Protein AF-A0A1B8G8J6-F1 (afdb_monomer_lite)

Structure (mmCIF, N/CA/C/O backbone):
data_AF-A0A1B8G8J6-F1
#
_entry.id   AF-A0A1B8G8J6-F1
#
loop_
_atom_site.group_PDB
_atom_site.id
_atom_site.type_symbol
_atom_site.label_atom_id
_atom_site.label_alt_id
_atom_site.label_comp_id
_atom_site.label_asym_id
_atom_site.label_entity_id
_atom_site.label_seq_id
_atom_site.pdbx_PDB_ins_code
_atom_site.Cartn_x
_atom_site.Cartn_y
_atom_site.Cartn_z
_atom_site.occupancy
_atom_site.B_iso_or_equiv
_atom_site.auth_seq_id
_atom_site.auth_comp_id
_atom_site.auth_asym_id
_atom_site.auth_atom_id
_atom_site.pdbx_PDB_model_num
ATOM 1 N N . MET A 1 1 ? 45.322 -14.765 -36.317 1.00 27.45 1 MET A N 1
ATOM 2 C CA . MET A 1 1 ? 45.261 -14.250 -37.700 1.00 27.45 1 MET A CA 1
ATOM 3 C C . MET A 1 1 ? 44.371 -13.021 -37.680 1.00 27.45 1 MET A C 1
ATOM 5 O O . MET A 1 1 ? 43.262 -13.130 -37.193 1.00 27.45 1 MET A O 1
ATOM 9 N N . SER A 1 2 ? 44.925 -11.891 -38.125 1.00 27.59 2 SER A N 1
ATOM 10 C CA . SER A 1 2 ? 44.292 -10.615 -38.494 1.00 27.59 2 SER A CA 1
ATOM 11 C C . SER A 1 2 ? 43.180 -10.033 -37.601 1.00 27.59 2 SER A C 1
ATOM 13 O O . SER A 1 2 ? 42.005 -10.316 -37.801 1.00 27.59 2 SER A O 1
ATOM 15 N N . ALA A 1 3 ? 43.555 -9.107 -36.710 1.00 36.84 3 ALA A N 1
ATOM 16 C CA . ALA A 1 3 ? 42.664 -8.020 -36.303 1.00 36.84 3 ALA A CA 1
ATOM 17 C C . ALA A 1 3 ? 42.420 -7.146 -37.544 1.00 36.84 3 ALA A C 1
ATOM 19 O O . ALA A 1 3 ? 43.358 -6.538 -38.063 1.00 36.84 3 ALA A O 1
ATOM 20 N N . VAL A 1 4 ? 41.198 -7.154 -38.077 1.00 34.50 4 VAL A N 1
ATOM 21 C CA . VAL A 1 4 ? 40.818 -6.333 -39.231 1.00 34.50 4 VAL A CA 1
ATOM 22 C C . VAL A 1 4 ? 39.892 -5.229 -38.743 1.00 34.50 4 VAL A C 1
ATOM 24 O O . VAL A 1 4 ? 38.757 -5.488 -38.377 1.00 34.50 4 VAL A O 1
ATOM 27 N N . TYR A 1 5 ? 40.466 -4.027 -38.710 1.00 33.00 5 TYR A N 1
ATOM 28 C CA . TYR A 1 5 ? 39.880 -2.703 -38.918 1.00 33.00 5 TYR A CA 1
ATOM 29 C C . TYR A 1 5 ? 38.411 -2.456 -38.536 1.00 33.00 5 TYR A C 1
ATOM 31 O O . TYR A 1 5 ? 37.483 -2.868 -39.223 1.00 33.00 5 TYR A O 1
ATOM 39 N N . ASN A 1 6 ? 38.278 -1.613 -37.506 1.00 40.38 6 ASN A N 1
ATOM 40 C CA . ASN A 1 6 ? 37.144 -0.750 -37.185 1.00 40.38 6 ASN A CA 1
ATOM 41 C C . ASN A 1 6 ? 36.480 -0.164 -38.441 1.00 40.38 6 ASN A C 1
ATOM 43 O O . ASN A 1 6 ? 37.106 0.617 -39.165 1.00 40.38 6 ASN A O 1
ATOM 47 N N . PHE A 1 7 ? 35.197 -0.451 -38.640 1.00 42.53 7 PHE A N 1
ATOM 48 C CA . PHE A 1 7 ? 34.354 0.398 -39.471 1.00 42.53 7 PHE A CA 1
ATOM 49 C C . PHE A 1 7 ? 33.983 1.642 -38.652 1.00 42.53 7 PHE A C 1
ATOM 51 O O . PHE A 1 7 ? 33.308 1.557 -37.628 1.00 42.53 7 PHE A O 1
ATOM 58 N N . LEU A 1 8 ? 34.495 2.799 -39.077 1.00 50.03 8 LEU A N 1
ATOM 59 C CA . LEU A 1 8 ? 33.978 4.103 -38.669 1.00 50.03 8 LEU A CA 1
ATOM 60 C C . LEU A 1 8 ? 32.645 4.294 -39.388 1.00 50.03 8 LEU A C 1
ATOM 62 O O . LEU A 1 8 ? 32.603 4.239 -40.619 1.00 50.03 8 LEU A O 1
ATOM 66 N N . ILE A 1 9 ? 31.571 4.501 -38.636 1.00 54.19 9 ILE A N 1
ATOM 67 C CA . ILE A 1 9 ? 30.259 4.796 -39.208 1.00 54.19 9 ILE A CA 1
ATOM 68 C C . ILE A 1 9 ? 30.019 6.291 -39.040 1.00 54.19 9 ILE A C 1
ATOM 70 O O . ILE A 1 9 ? 30.389 6.879 -38.021 1.00 54.19 9 ILE A O 1
ATOM 74 N N . GLY A 1 10 ? 29.427 6.914 -40.060 1.00 54.81 10 GLY A N 1
ATOM 75 C CA . GLY A 1 10 ? 28.962 8.292 -39.948 1.00 54.81 10 GLY A CA 1
ATOM 76 C C . GLY A 1 10 ? 28.000 8.435 -38.766 1.00 54.81 10 GLY A C 1
ATOM 77 O O . GLY A 1 10 ? 27.114 7.606 -38.578 1.00 54.81 10 GLY A O 1
ATOM 78 N N . GLY A 1 11 ? 28.220 9.467 -37.963 1.00 60.09 11 GLY A N 1
ATOM 79 C CA . GLY A 1 11 ? 27.471 9.798 -36.753 1.00 60.09 11 GLY A CA 1
ATOM 80 C C . GLY A 1 11 ? 28.220 10.900 -36.012 1.00 60.09 11 GLY A C 1
ATOM 81 O O . GLY A 1 11 ? 29.439 10.899 -36.064 1.00 60.09 11 GLY A O 1
ATOM 82 N N . GLY A 1 12 ? 27.531 11.855 -35.389 1.00 58.03 12 GLY A N 1
ATOM 83 C CA . GLY A 1 12 ? 28.142 13.016 -34.727 1.00 58.03 12 GLY A CA 1
ATOM 84 C C . GLY A 1 12 ? 27.476 14.337 -35.125 1.00 58.03 12 GLY A C 1
ATOM 85 O O . GLY A 1 12 ? 26.444 14.346 -35.797 1.00 58.03 12 GLY A O 1
ATOM 86 N N . LEU A 1 13 ? 28.069 15.464 -34.727 1.00 42.22 13 LEU A N 1
ATOM 87 C CA . LEU A 1 13 ? 27.603 16.824 -35.002 1.00 42.22 13 LEU A CA 1
ATOM 88 C C . LEU A 1 13 ? 27.300 17.020 -36.499 1.00 42.22 13 LEU A C 1
ATOM 90 O O . LEU A 1 13 ? 28.196 17.017 -37.345 1.00 42.22 13 LEU A O 1
ATOM 94 N N . ASN A 1 14 ? 26.018 17.262 -36.798 1.00 49.12 14 ASN A N 1
ATOM 95 C CA . ASN A 1 14 ? 25.420 17.447 -38.131 1.00 49.12 14 ASN A CA 1
ATOM 96 C C . ASN A 1 14 ? 25.211 16.177 -38.983 1.00 49.12 14 ASN A C 1
ATOM 98 O O . ASN A 1 14 ? 24.878 16.295 -40.164 1.00 49.12 14 ASN A O 1
ATOM 102 N N . TYR A 1 15 ? 25.371 14.971 -38.428 1.00 62.53 15 TYR A N 1
ATOM 103 C CA . TYR A 1 15 ? 24.974 13.739 -39.115 1.00 62.53 15 TYR A CA 1
ATOM 104 C C . TYR A 1 15 ? 23.460 13.516 -38.999 1.00 62.53 15 TYR A C 1
ATOM 106 O O . TYR A 1 15 ? 22.919 13.475 -37.902 1.00 62.53 15 TYR A O 1
ATOM 114 N N . THR A 1 16 ? 22.778 13.355 -40.135 1.00 53.62 16 THR A N 1
ATOM 115 C CA . THR A 1 16 ? 21.314 13.166 -40.209 1.00 53.62 16 THR A CA 1
ATOM 116 C C . THR A 1 16 ? 20.897 11.748 -40.614 1.00 53.62 16 THR A C 1
ATOM 118 O O . THR A 1 16 ? 19.716 11.488 -40.835 1.00 53.62 16 THR A O 1
ATOM 121 N N . GLY A 1 17 ? 21.854 10.825 -40.765 1.00 59.22 17 GLY A N 1
ATOM 122 C CA . GLY A 1 17 ? 21.578 9.420 -41.073 1.00 59.22 17 GLY A CA 1
ATOM 123 C C . GLY A 1 17 ? 21.332 8.576 -39.817 1.00 59.22 17 GLY A C 1
ATOM 124 O O . GLY A 1 17 ? 21.596 9.009 -38.699 1.00 59.22 17 GLY A O 1
ATOM 125 N N . LYS A 1 18 ? 20.864 7.333 -39.992 1.00 56.72 18 LYS A N 1
ATOM 126 C CA . LYS A 1 18 ? 20.739 6.372 -38.884 1.00 56.72 18 LYS A CA 1
ATOM 127 C C . LYS A 1 18 ? 22.132 5.883 -38.466 1.00 56.72 18 LYS A C 1
ATOM 129 O O . LYS A 1 18 ? 22.844 5.298 -39.280 1.00 56.72 18 LYS A O 1
ATOM 134 N N . ILE A 1 19 ? 22.500 6.074 -37.199 1.00 62.00 19 ILE A N 1
ATOM 135 C CA . ILE A 1 19 ? 23.708 5.477 -36.609 1.00 62.00 19 ILE A CA 1
ATOM 136 C C . ILE A 1 19 ? 23.456 3.971 -36.443 1.00 62.00 19 ILE A C 1
ATOM 138 O O . ILE A 1 19 ? 22.663 3.555 -35.593 1.00 62.00 19 ILE A O 1
ATOM 142 N N . ALA A 1 20 ? 24.096 3.148 -37.276 1.00 61.06 20 ALA A N 1
ATOM 143 C CA . ALA A 1 20 ? 23.847 1.708 -37.331 1.00 61.06 20 ALA A CA 1
ATOM 144 C C . ALA A 1 20 ? 25.145 0.901 -37.441 1.00 61.06 20 ALA A C 1
ATOM 146 O O . ALA A 1 20 ? 25.920 1.091 -38.375 1.00 61.06 20 ALA A O 1
ATOM 147 N N . CYS A 1 21 ? 25.332 -0.028 -36.505 1.00 63.97 21 CYS A N 1
ATOM 148 C CA . CYS A 1 21 ? 26.411 -1.010 -36.479 1.00 63.97 21 CYS A CA 1
ATOM 149 C C . CYS A 1 21 ? 25.906 -2.366 -36.996 1.00 63.97 21 CYS A C 1
ATOM 151 O O . CYS A 1 21 ? 24.692 -2.588 -37.054 1.00 63.97 21 CYS A O 1
ATOM 153 N N . ASN A 1 22 ? 26.803 -3.273 -37.406 1.00 58.22 22 ASN A N 1
ATOM 154 C CA . ASN A 1 22 ? 26.367 -4.612 -37.809 1.00 58.22 22 ASN A CA 1
ATOM 155 C C . ASN A 1 22 ? 25.802 -5.369 -36.597 1.00 58.22 22 ASN A C 1
ATOM 157 O O . ASN A 1 22 ? 26.122 -5.062 -35.449 1.00 58.22 22 ASN A O 1
ATOM 161 N N . SER A 1 23 ? 24.980 -6.392 -36.848 1.00 52.91 23 SER A N 1
ATOM 162 C CA . SER A 1 23 ? 24.472 -7.280 -35.795 1.00 52.91 23 SER A CA 1
ATOM 163 C C . SER A 1 23 ? 25.628 -7.808 -34.935 1.00 52.91 23 SER A C 1
ATOM 165 O O . SER A 1 23 ? 26.498 -8.511 -35.449 1.00 52.91 23 SER A O 1
ATOM 167 N N . GLY A 1 24 ? 25.624 -7.483 -33.638 1.00 51.53 24 GLY A N 1
ATOM 168 C CA . GLY A 1 24 ? 26.686 -7.848 -32.693 1.00 51.53 24 GLY A CA 1
ATOM 169 C C . GLY A 1 24 ? 27.738 -6.800 -32.387 1.00 51.53 24 GLY A C 1
ATOM 170 O O . GLY A 1 24 ? 28.662 -7.056 -31.615 1.00 51.53 24 GLY A O 1
ATOM 171 N N . GLU A 1 25 ? 27.600 -5.620 -32.971 1.00 61.97 25 GLU A N 1
ATOM 172 C CA . GLU A 1 25 ? 28.445 -4.474 -32.694 1.00 61.97 25 GLU A CA 1
ATOM 173 C C . GLU A 1 25 ? 27.615 -3.377 -32.019 1.00 61.97 25 GLU A C 1
ATOM 175 O O . GLU A 1 25 ? 26.514 -3.046 -32.459 1.00 61.97 25 GLU A O 1
ATOM 180 N N . THR A 1 26 ? 28.144 -2.784 -30.954 1.00 61.75 26 THR A N 1
ATOM 181 C CA . THR A 1 26 ? 27.620 -1.559 -30.352 1.00 61.75 26 THR A CA 1
ATOM 182 C C . THR A 1 26 ? 28.256 -0.345 -31.001 1.00 61.75 26 THR A C 1
ATOM 184 O O . THR A 1 26 ? 29.471 -0.287 -31.185 1.00 61.75 26 THR A O 1
ATOM 187 N N . CYS A 1 27 ? 27.437 0.658 -31.315 1.00 65.56 27 CYS A N 1
ATOM 188 C CA . CYS A 1 27 ? 27.942 1.954 -31.743 1.00 65.56 27 CYS A CA 1
ATOM 189 C C . CYS A 1 27 ? 28.358 2.743 -30.505 1.00 65.56 27 CYS A C 1
ATOM 191 O O . CYS A 1 27 ? 27.516 3.156 -29.715 1.00 65.56 27 CYS A O 1
ATOM 193 N N . VAL A 1 28 ? 29.658 2.931 -30.340 1.00 64.38 28 VAL A N 1
ATOM 194 C CA . VAL A 1 28 ? 30.254 3.679 -29.237 1.00 64.38 28 VAL A CA 1
ATOM 195 C C . VAL A 1 28 ? 30.605 5.067 -29.747 1.00 64.38 28 VAL A C 1
ATOM 197 O O . VAL A 1 28 ? 31.328 5.180 -30.738 1.00 64.38 28 VAL A O 1
ATOM 200 N N . PHE A 1 29 ? 30.100 6.123 -29.102 1.00 58.06 29 PHE A N 1
ATOM 201 C CA . PHE A 1 29 ? 30.503 7.492 -29.431 1.00 58.06 29 PHE A CA 1
ATOM 202 C C . PHE A 1 29 ? 32.018 7.595 -29.260 1.00 58.06 29 PHE A C 1
ATOM 204 O O . PHE A 1 29 ? 32.541 7.340 -28.171 1.00 58.06 29 PHE A O 1
ATOM 211 N N . ALA A 1 30 ? 32.717 7.899 -30.352 1.00 60.81 30 ALA A N 1
ATOM 212 C CA . ALA A 1 30 ? 34.171 7.980 -30.369 1.00 60.81 30 ALA A CA 1
ATOM 213 C C . ALA A 1 30 ? 34.637 9.427 -30.174 1.00 60.81 30 ALA A C 1
ATOM 215 O O . ALA A 1 30 ? 35.651 9.665 -29.521 1.00 60.81 30 ALA A O 1
ATOM 216 N N . ASN A 1 31 ? 33.922 10.382 -30.772 1.00 61.59 31 ASN A N 1
ATOM 217 C CA . ASN A 1 31 ? 34.059 11.826 -30.580 1.00 61.59 31 ASN A CA 1
ATOM 218 C C . ASN A 1 31 ? 32.922 12.551 -31.321 1.00 61.59 31 ASN A C 1
ATOM 220 O O . ASN A 1 31 ? 32.150 11.920 -32.039 1.00 61.59 31 ASN A O 1
ATOM 224 N N . ASP A 1 32 ? 32.908 13.881 -31.212 1.00 60.47 32 ASP A N 1
ATOM 225 C CA . ASP A 1 32 ? 31.963 14.822 -31.827 1.00 60.47 32 ASP A CA 1
ATOM 226 C C . ASP A 1 32 ? 31.616 14.563 -33.302 1.00 60.47 32 ASP A C 1
ATOM 228 O O . ASP A 1 32 ? 30.603 15.066 -33.771 1.00 60.47 32 ASP A O 1
ATOM 232 N N . TYR A 1 33 ? 32.423 13.809 -34.050 1.00 58.59 33 TYR A N 1
ATOM 233 C CA . TYR A 1 33 ? 32.246 13.575 -35.482 1.00 58.59 33 TYR A CA 1
ATOM 234 C C . TYR A 1 33 ? 32.074 12.101 -35.872 1.00 58.59 33 TYR A C 1
ATOM 236 O O . TYR A 1 33 ? 31.863 11.851 -37.061 1.00 58.59 33 TYR A O 1
ATOM 244 N N . TRP A 1 34 ? 32.214 11.138 -34.941 1.00 64.12 34 TRP A N 1
ATOM 245 C CA . TRP A 1 34 ? 32.228 9.705 -35.280 1.00 64.12 34 TRP A CA 1
ATOM 246 C C . TRP A 1 34 ? 31.708 8.778 -34.169 1.00 64.12 34 TRP A C 1
ATOM 248 O O . TRP A 1 34 ? 31.986 8.981 -32.985 1.00 64.12 34 TRP A O 1
ATOM 258 N N . TYR A 1 35 ? 31.100 7.656 -34.578 1.00 63.94 35 TYR A N 1
ATOM 259 C CA . TYR A 1 35 ? 30.874 6.473 -33.733 1.00 63.94 35 TYR A CA 1
ATOM 260 C C . TYR A 1 35 ? 31.718 5.299 -34.237 1.00 63.94 35 TYR A C 1
ATOM 262 O O . TYR A 1 35 ? 31.965 5.143 -35.437 1.00 63.94 35 TYR A O 1
ATOM 270 N N . GLN A 1 36 ? 32.159 4.457 -33.307 1.00 68.12 36 GLN A N 1
ATOM 271 C CA . GLN A 1 36 ? 32.920 3.243 -33.566 1.00 68.12 36 GLN A CA 1
ATOM 272 C C . GLN A 1 36 ? 32.049 2.010 -33.307 1.00 68.12 36 GLN A C 1
ATOM 274 O O . GLN A 1 36 ? 31.471 1.889 -32.230 1.00 68.12 36 GLN A O 1
ATOM 279 N N . CYS A 1 37 ? 32.026 1.054 -34.242 1.00 66.31 37 CYS A N 1
ATOM 280 C CA . CYS A 1 37 ? 31.585 -0.309 -33.940 1.00 66.31 37 CYS A CA 1
ATOM 281 C C . CYS A 1 37 ? 32.550 -0.960 -32.944 1.00 66.31 37 CYS A C 1
ATOM 283 O O . CYS A 1 37 ? 33.711 -1.201 -33.283 1.00 66.31 37 CYS A O 1
ATOM 285 N N . GLN A 1 38 ? 32.083 -1.295 -31.746 1.00 64.12 38 GLN A N 1
ATOM 286 C CA . GLN A 1 38 ? 32.777 -2.228 -30.862 1.00 64.12 38 GLN A CA 1
ATOM 287 C C . GLN A 1 38 ? 32.024 -3.549 -30.836 1.00 64.12 38 GLN A C 1
ATOM 289 O O . GLN A 1 38 ? 30.806 -3.571 -30.716 1.00 64.12 38 GLN A O 1
ATOM 294 N N . THR A 1 39 ? 32.734 -4.668 -30.957 1.00 57.69 39 THR A N 1
ATOM 295 C CA . THR A 1 39 ? 32.110 -5.988 -30.844 1.00 57.69 39 THR A CA 1
ATOM 296 C C . THR A 1 39 ? 31.638 -6.184 -29.408 1.00 57.69 39 THR A C 1
ATOM 298 O O . THR A 1 39 ? 32.456 -6.365 -28.503 1.00 57.69 39 THR A O 1
ATOM 301 N N . ALA A 1 40 ? 30.326 -6.163 -29.191 1.00 57.38 40 ALA A N 1
ATOM 302 C CA . ALA A 1 40 ? 29.770 -6.691 -27.961 1.00 57.38 40 ALA A CA 1
ATOM 303 C C . ALA A 1 40 ? 29.988 -8.210 -27.987 1.00 57.38 40 ALA A C 1
ATOM 305 O O . ALA A 1 40 ? 29.801 -8.850 -29.025 1.00 57.38 40 ALA A O 1
ATOM 306 N N . LEU A 1 41 ? 30.403 -8.815 -26.871 1.00 63.06 41 LEU A N 1
ATOM 307 C CA . LEU A 1 41 ? 30.395 -10.274 -26.757 1.00 63.06 41 LEU A CA 1
ATOM 308 C C . LEU A 1 41 ? 28.930 -10.732 -26.733 1.00 63.06 41 LEU A C 1
ATOM 310 O O . LEU A 1 41 ? 28.365 -10.906 -25.659 1.00 63.06 41 LEU A O 1
ATOM 314 N N . ILE A 1 42 ? 28.302 -10.884 -27.907 1.00 68.00 42 ILE A N 1
ATOM 315 C CA . ILE A 1 42 ? 26.944 -11.429 -28.005 1.00 68.00 42 ILE A CA 1
ATOM 316 C C . ILE A 1 42 ? 26.958 -12.798 -27.327 1.00 68.00 42 ILE A C 1
ATOM 318 O O . ILE A 1 42 ? 27.785 -13.651 -27.682 1.00 68.00 42 ILE A O 1
ATOM 322 N N . PRO A 1 43 ? 26.048 -13.052 -26.379 1.00 70.31 43 PRO A N 1
ATOM 323 C CA . PRO A 1 43 ? 26.019 -14.334 -25.717 1.00 70.31 43 PRO A CA 1
ATOM 324 C C . PRO A 1 43 ? 25.595 -15.418 -26.720 1.00 70.31 43 PRO A C 1
ATOM 326 O O . PRO A 1 43 ? 24.607 -15.291 -27.445 1.00 70.31 43 PRO A O 1
ATOM 329 N N . THR A 1 44 ? 26.348 -16.517 -26.769 1.00 81.00 44 THR A N 1
ATOM 330 C CA . THR A 1 44 ? 25.920 -17.714 -27.503 1.00 81.00 44 THR A CA 1
ATOM 331 C C . THR A 1 44 ? 25.036 -18.543 -26.584 1.00 81.00 44 THR A C 1
ATOM 333 O O . THR A 1 44 ? 25.532 -19.206 -25.673 1.00 81.00 44 THR A O 1
ATOM 336 N N . CYS A 1 45 ? 23.725 -18.500 -26.804 1.00 86.50 45 CYS A N 1
ATOM 337 C CA . CYS A 1 45 ? 22.786 -19.257 -25.988 1.00 86.50 45 CYS A CA 1
ATOM 338 C C . CYS A 1 45 ? 22.814 -20.740 -26.367 1.00 86.50 45 CYS A C 1
ATOM 340 O O . CYS A 1 45 ? 22.615 -21.104 -27.524 1.00 86.50 45 CYS A O 1
ATOM 342 N N . THR A 1 46 ? 23.071 -21.604 -25.387 1.00 84.12 46 THR A N 1
ATOM 343 C CA . THR A 1 46 ? 23.171 -23.063 -25.574 1.00 84.12 46 THR A CA 1
ATOM 344 C C . THR A 1 46 ? 21.907 -23.811 -25.150 1.00 84.12 46 THR A C 1
ATOM 346 O O . THR A 1 46 ? 21.804 -25.020 -25.357 1.00 84.12 46 THR A O 1
ATOM 349 N N . THR A 1 47 ? 20.945 -23.105 -24.560 1.00 84.06 47 THR A N 1
ATOM 350 C CA . THR A 1 47 ? 19.655 -23.628 -24.106 1.00 84.06 47 THR A CA 1
ATOM 351 C C . THR A 1 47 ? 18.567 -23.420 -25.162 1.00 84.06 47 THR A C 1
ATOM 353 O O . THR A 1 47 ? 18.727 -22.650 -26.105 1.00 84.06 47 THR A O 1
ATOM 356 N N . SER A 1 48 ? 17.444 -24.128 -25.035 1.00 81.25 48 SER A N 1
ATOM 357 C CA . SER A 1 48 ? 16.258 -23.870 -25.857 1.00 81.25 48 SER A CA 1
ATOM 358 C C . SER A 1 48 ? 15.474 -22.677 -25.311 1.00 81.25 48 SER A C 1
ATOM 360 O O . SER A 1 48 ? 15.227 -22.612 -24.106 1.00 81.25 48 SER A O 1
ATOM 362 N N . PHE A 1 49 ? 15.008 -21.798 -26.195 1.00 87.69 49 PHE A N 1
ATOM 363 C CA . PHE A 1 49 ? 14.084 -20.716 -25.864 1.00 87.69 49 PHE A CA 1
ATOM 364 C C . PHE A 1 49 ? 12.702 -21.025 -26.422 1.00 87.69 49 PHE A C 1
ATOM 366 O O . PHE A 1 49 ? 12.563 -21.341 -27.602 1.00 87.69 49 PHE A O 1
ATOM 373 N N . ALA A 1 50 ? 11.688 -20.946 -25.567 1.00 87.88 50 ALA A N 1
ATOM 374 C CA . ALA A 1 50 ? 10.293 -21.043 -25.963 1.00 87.88 50 ALA A CA 1
ATOM 375 C C . ALA A 1 50 ? 9.683 -19.642 -25.842 1.00 87.88 50 ALA A C 1
ATOM 377 O O . ALA A 1 50 ? 9.405 -19.228 -24.714 1.00 87.88 50 ALA A O 1
ATOM 378 N N . PRO A 1 51 ? 9.523 -18.892 -26.949 1.00 83.75 51 PRO A N 1
ATOM 379 C CA . PRO A 1 51 ? 8.871 -17.592 -26.909 1.00 83.75 51 PRO A CA 1
ATOM 380 C C . PRO A 1 51 ? 7.487 -17.718 -26.275 1.00 83.75 51 PRO A C 1
ATOM 382 O O . PRO A 1 51 ? 6.758 -18.669 -26.557 1.00 83.75 51 PRO A O 1
ATOM 385 N N . ILE A 1 52 ? 7.145 -16.759 -25.427 1.00 82.62 52 ILE A N 1
ATOM 386 C CA . ILE A 1 52 ? 5.798 -16.603 -24.882 1.00 82.62 52 ILE A CA 1
ATOM 387 C C . ILE A 1 52 ? 5.204 -15.339 -25.477 1.00 82.62 52 ILE A C 1
ATOM 389 O O . ILE A 1 52 ? 5.933 -14.383 -25.747 1.00 82.62 52 ILE A O 1
ATOM 393 N N . THR A 1 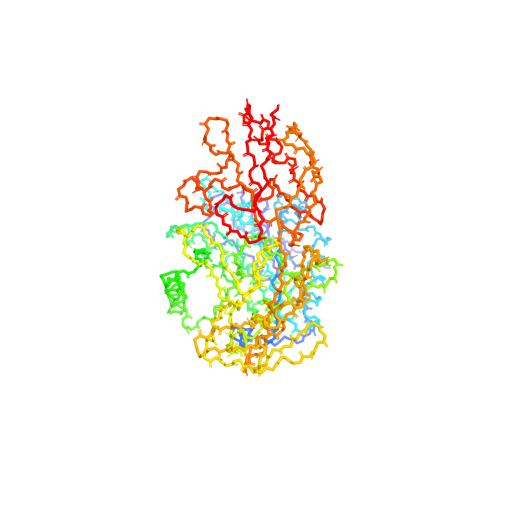53 ? 3.894 -15.314 -25.683 1.00 79.19 53 THR A N 1
ATOM 394 C CA . THR A 1 53 ? 3.242 -14.047 -26.006 1.00 79.19 53 THR A CA 1
ATOM 395 C C . THR A 1 53 ? 3.136 -13.190 -24.743 1.00 79.19 53 THR A C 1
ATOM 397 O O . THR A 1 53 ? 3.154 -13.712 -23.626 1.00 79.19 53 THR A O 1
ATOM 400 N N . ALA A 1 54 ? 2.987 -11.871 -24.894 1.00 71.75 54 ALA A N 1
ATOM 401 C CA . ALA A 1 54 ? 2.618 -11.017 -23.764 1.00 71.75 54 ALA A CA 1
ATOM 402 C C . ALA A 1 54 ? 1.305 -11.499 -23.118 1.00 71.75 54 ALA A C 1
ATOM 404 O O . ALA A 1 54 ? 1.183 -11.515 -21.901 1.00 71.75 54 ALA A O 1
ATOM 405 N N . SER A 1 55 ? 0.360 -12.003 -23.920 1.00 74.31 55 SER A N 1
ATOM 406 C CA . SER A 1 55 ? -0.897 -12.540 -23.400 1.00 74.31 55 SER A CA 1
ATOM 407 C C . SER A 1 55 ? -0.662 -13.767 -22.524 1.00 74.31 55 SER A C 1
ATOM 409 O O . SER A 1 55 ? -1.256 -13.851 -21.461 1.00 74.31 55 SER A O 1
ATOM 411 N N . ASP A 1 56 ? 0.219 -14.690 -22.915 1.00 75.25 56 ASP A N 1
ATOM 412 C CA . ASP A 1 56 ? 0.552 -15.868 -22.099 1.00 75.25 56 ASP A CA 1
ATOM 413 C C . ASP A 1 56 ? 1.321 -15.491 -20.825 1.00 75.25 56 ASP A C 1
ATOM 415 O O . ASP A 1 56 ? 1.178 -16.151 -19.793 1.00 75.25 56 ASP A O 1
ATOM 419 N N . ALA A 1 57 ? 2.133 -14.428 -20.891 1.00 66.12 57 ALA A N 1
ATOM 420 C CA . ALA A 1 57 ? 2.846 -13.900 -19.734 1.00 66.12 57 ALA A CA 1
ATOM 421 C C . ALA A 1 57 ? 1.878 -13.409 -18.646 1.00 66.12 57 ALA A C 1
ATOM 423 O O . ALA A 1 57 ? 2.128 -13.632 -17.464 1.00 66.12 57 ALA A O 1
ATOM 424 N N . PHE A 1 58 ? 0.757 -12.808 -19.053 1.00 71.31 58 PHE A N 1
ATOM 425 C CA . PHE A 1 58 ? -0.212 -12.183 -18.148 1.00 71.31 58 PHE A CA 1
ATOM 426 C C . PHE A 1 58 ? -1.491 -13.004 -17.908 1.00 71.31 58 PHE A C 1
ATOM 428 O O . PHE A 1 58 ? -2.210 -12.736 -16.954 1.00 71.31 58 PHE A O 1
ATOM 435 N N . ALA A 1 59 ? -1.776 -14.029 -18.718 1.00 64.62 59 ALA A N 1
ATOM 436 C CA . ALA A 1 59 ? -2.955 -14.892 -18.563 1.00 64.62 59 ALA A CA 1
ATOM 437 C C . ALA A 1 59 ? -2.753 -16.056 -17.574 1.00 64.62 59 ALA A C 1
ATOM 439 O O . ALA A 1 59 ? -3.703 -16.768 -17.243 1.00 64.62 59 ALA A O 1
ATOM 440 N N . ALA A 1 60 ? -1.522 -16.304 -17.125 1.00 59.12 60 ALA A N 1
ATOM 441 C CA . ALA A 1 60 ? -1.232 -17.378 -16.186 1.00 59.12 60 ALA A CA 1
ATOM 442 C C . ALA A 1 60 ? -1.352 -16.881 -14.738 1.00 59.12 60 ALA A C 1
ATOM 444 O O . ALA A 1 60 ? -0.748 -15.877 -14.387 1.00 59.12 60 ALA A O 1
ATOM 445 N N . LEU A 1 61 ? -1.973 -17.669 -13.849 1.00 60.91 61 LEU A N 1
ATOM 446 C CA . LEU A 1 61 ? -1.915 -17.486 -12.381 1.00 60.91 61 LEU A CA 1
ATOM 447 C C . LEU A 1 61 ? -0.485 -17.640 -11.798 1.00 60.91 61 LEU A C 1
ATOM 449 O O . LEU A 1 61 ? -0.309 -17.853 -10.602 1.00 60.91 61 LEU A O 1
ATOM 453 N N . THR A 1 62 ? 0.550 -17.627 -12.644 1.00 72.62 62 THR A N 1
ATOM 454 C CA . THR A 1 62 ? 1.947 -17.705 -12.219 1.00 72.62 62 THR A CA 1
ATOM 455 C C . THR A 1 62 ? 2.384 -16.315 -11.761 1.00 72.62 62 THR A C 1
ATOM 457 O O . THR A 1 62 ? 2.358 -15.399 -12.581 1.00 72.62 62 THR A O 1
ATOM 460 N N . PRO A 1 63 ? 2.823 -16.145 -10.503 1.00 81.25 63 PRO A N 1
ATOM 461 C CA . PRO A 1 63 ? 3.260 -14.847 -10.008 1.00 81.25 63 PRO A CA 1
ATOM 462 C C . PRO A 1 63 ? 4.393 -14.245 -10.849 1.00 81.25 63 PRO A C 1
ATOM 464 O O . PRO A 1 63 ? 5.240 -14.964 -11.395 1.00 81.25 63 PRO A O 1
ATOM 467 N N . GLY A 1 64 ? 4.418 -12.917 -10.926 1.00 87.81 64 GLY A N 1
ATOM 468 C CA . GLY A 1 64 ? 5.506 -12.136 -11.506 1.00 87.81 64 GLY A CA 1
ATOM 469 C C . GLY A 1 64 ? 6.105 -11.189 -10.472 1.00 87.81 64 GLY A C 1
ATOM 470 O O . GLY A 1 64 ? 5.396 -10.706 -9.595 1.00 87.81 64 GLY A O 1
ATOM 471 N N . ILE A 1 65 ? 7.408 -10.933 -10.573 1.00 92.81 65 ILE A N 1
ATOM 472 C CA . ILE A 1 65 ? 8.128 -9.955 -9.753 1.00 92.81 65 ILE A CA 1
ATOM 473 C C . ILE A 1 65 ? 8.722 -8.896 -10.682 1.00 92.81 65 ILE A C 1
ATOM 475 O O . ILE A 1 65 ? 9.518 -9.214 -11.573 1.00 92.81 65 ILE A O 1
ATOM 479 N N . ARG A 1 66 ? 8.352 -7.631 -10.463 1.00 93.94 66 ARG A N 1
ATOM 480 C CA . ARG A 1 66 ? 8.953 -6.473 -11.133 1.00 93.94 66 ARG A CA 1
ATOM 481 C C . ARG A 1 66 ? 10.129 -5.972 -10.294 1.00 93.94 66 ARG A C 1
ATOM 483 O O . ARG A 1 66 ? 9.952 -5.468 -9.193 1.00 93.94 66 ARG A O 1
ATOM 490 N N . VAL A 1 67 ? 11.342 -6.186 -10.792 1.00 96.25 67 VAL A N 1
ATOM 491 C CA . VAL A 1 67 ? 12.602 -5.794 -10.158 1.00 96.25 67 VAL A CA 1
ATOM 492 C C . VAL A 1 67 ? 12.995 -4.422 -10.699 1.00 96.25 67 VAL A C 1
ATOM 494 O O . VAL A 1 67 ? 13.483 -4.295 -11.821 1.00 96.25 67 VAL A O 1
ATOM 497 N N . LEU A 1 68 ? 12.756 -3.395 -9.891 1.00 95.19 68 LEU A N 1
ATOM 498 C CA . LEU A 1 68 ? 13.005 -1.994 -10.224 1.00 95.19 68 LEU A CA 1
ATOM 499 C C . LEU A 1 68 ? 14.504 -1.703 -10.114 1.00 95.19 68 LEU A C 1
ATOM 501 O O . LEU A 1 68 ? 15.085 -1.851 -9.038 1.00 95.19 68 LEU A O 1
ATOM 505 N N . VAL A 1 69 ? 15.153 -1.327 -11.220 1.00 98.19 69 VAL A N 1
ATOM 506 C CA . VAL A 1 69 ? 16.611 -1.122 -11.248 1.00 98.19 69 VAL A CA 1
ATOM 507 C C . VAL A 1 69 ? 16.938 0.305 -11.655 1.00 98.19 69 VAL A C 1
ATOM 509 O O . VAL A 1 69 ? 16.658 0.731 -12.772 1.00 98.19 69 VAL A O 1
ATOM 512 N N . THR A 1 70 ? 17.585 1.036 -10.748 1.00 98.00 70 THR A N 1
ATOM 513 C CA . THR A 1 70 ? 18.220 2.316 -11.074 1.00 98.00 70 THR A CA 1
ATOM 514 C C . THR A 1 70 ? 19.681 2.073 -11.441 1.00 98.00 70 THR A C 1
ATOM 516 O O . THR A 1 70 ? 20.408 1.410 -10.700 1.00 98.00 70 THR A O 1
ATOM 519 N N . TRP A 1 71 ? 20.111 2.594 -12.588 1.00 97.25 71 TRP A N 1
ATOM 520 C CA . TRP A 1 71 ? 21.469 2.407 -13.116 1.00 97.25 71 TRP A CA 1
ATOM 521 C C . TRP A 1 71 ? 22.383 3.594 -12.806 1.00 97.25 71 TRP A C 1
ATOM 523 O O . TRP A 1 71 ? 23.606 3.446 -12.732 1.00 97.25 71 TRP A O 1
ATOM 533 N N . PHE A 1 72 ? 21.800 4.774 -12.590 1.00 94.81 72 PHE A N 1
ATOM 534 C CA . PHE A 1 72 ? 22.489 5.933 -12.039 1.00 94.81 72 PHE A CA 1
ATOM 535 C C . PHE A 1 72 ? 23.270 5.572 -10.762 1.00 94.81 72 PHE A C 1
ATOM 537 O O . PHE A 1 72 ? 22.793 4.828 -9.911 1.00 94.81 72 PHE A O 1
ATOM 544 N N . GLY A 1 73 ? 24.498 6.085 -10.636 1.00 94.31 73 GLY A N 1
ATOM 545 C CA . GLY A 1 73 ? 25.418 5.728 -9.546 1.00 94.31 73 GLY A CA 1
ATOM 546 C C . GLY A 1 73 ? 26.161 4.397 -9.740 1.00 94.31 73 GLY A C 1
ATOM 547 O O . GLY A 1 73 ? 27.157 4.163 -9.060 1.00 94.31 73 GLY A O 1
ATOM 548 N N . HIS A 1 74 ? 25.751 3.573 -10.711 1.00 96.06 74 HIS A N 1
ATOM 549 C CA . HIS A 1 74 ? 26.380 2.295 -11.065 1.00 96.06 74 HIS A CA 1
ATOM 550 C C . HIS A 1 74 ? 27.001 2.298 -12.468 1.00 96.06 74 HIS A C 1
ATOM 552 O O . HIS A 1 74 ? 27.269 1.247 -13.044 1.00 96.06 74 HIS A O 1
ATOM 558 N N . ILE A 1 75 ? 27.256 3.483 -13.020 1.00 91.88 75 ILE A N 1
ATOM 559 C CA . ILE A 1 75 ? 28.030 3.669 -14.247 1.00 91.88 75 ILE A CA 1
ATOM 560 C C . ILE A 1 75 ? 29.476 3.976 -13.845 1.00 91.88 75 ILE A C 1
ATOM 562 O O . ILE A 1 75 ? 29.735 4.991 -13.201 1.00 91.88 75 ILE A O 1
ATOM 566 N N . SER A 1 76 ? 30.424 3.105 -14.205 1.00 82.69 76 SER A N 1
ATOM 567 C CA . SER A 1 76 ? 31.824 3.204 -13.762 1.00 82.69 76 SER A CA 1
ATOM 568 C C . SER A 1 76 ? 32.531 4.460 -14.277 1.00 82.69 76 SER A C 1
ATOM 570 O O . SER A 1 76 ? 33.420 4.988 -13.610 1.00 82.69 76 SER A O 1
ATOM 572 N N . VAL A 1 77 ? 32.153 4.932 -15.468 1.00 77.50 77 VAL A N 1
ATOM 573 C CA . VAL A 1 77 ? 32.626 6.189 -16.060 1.00 77.50 77 VAL A CA 1
ATOM 574 C C . VAL A 1 77 ? 31.446 6.863 -16.751 1.00 77.50 77 VAL A C 1
ATOM 576 O O . VAL A 1 77 ? 30.876 6.291 -17.678 1.00 77.50 77 VAL A O 1
ATOM 579 N N . ASP A 1 78 ? 31.089 8.078 -16.328 1.00 82.12 78 ASP A N 1
ATOM 580 C CA . ASP A 1 78 ? 29.963 8.835 -16.899 1.00 82.12 78 ASP A CA 1
ATOM 581 C C . ASP A 1 78 ? 30.338 9.541 -18.216 1.00 82.12 78 ASP A C 1
ATOM 583 O O . ASP A 1 78 ? 30.239 10.753 -18.382 1.00 82.12 78 ASP A O 1
ATOM 587 N N . SER A 1 79 ? 30.834 8.750 -19.161 1.00 78.75 79 SER A N 1
ATOM 588 C CA . SER A 1 79 ? 31.123 9.125 -20.542 1.00 78.75 79 SER A CA 1
ATOM 589 C C . SER A 1 79 ? 30.978 7.889 -21.413 1.00 78.75 79 SER A C 1
ATOM 591 O O . SER A 1 79 ? 31.210 6.787 -20.917 1.00 78.75 79 SER A O 1
ATOM 593 N N . SER A 1 80 ? 30.688 8.059 -22.706 1.00 76.75 80 SER A N 1
ATOM 594 C CA . SER A 1 80 ? 30.655 6.955 -23.675 1.00 76.75 80 SER A CA 1
ATOM 595 C C . SER A 1 80 ? 31.806 5.954 -23.457 1.00 76.75 80 SER A C 1
ATOM 597 O O . SER A 1 80 ? 32.965 6.378 -23.380 1.00 76.75 80 SER A O 1
ATOM 599 N N . PRO A 1 81 ? 31.522 4.641 -23.327 1.00 79.31 81 PRO A N 1
ATOM 600 C CA . PRO A 1 81 ? 30.233 3.972 -23.547 1.00 79.31 81 PRO A CA 1
ATOM 601 C C . PRO A 1 81 ? 29.319 3.862 -22.306 1.00 79.31 81 PRO A C 1
ATOM 603 O O . PRO A 1 81 ? 28.425 3.030 -22.309 1.00 79.31 81 PRO A O 1
ATOM 606 N N . TRP A 1 82 ? 29.502 4.638 -21.235 1.00 86.00 82 TRP A N 1
ATOM 607 C CA . TRP A 1 82 ? 28.728 4.513 -19.984 1.00 86.00 82 TRP A CA 1
ATOM 608 C C . TRP A 1 82 ? 28.711 3.071 -19.465 1.00 86.00 82 TRP A C 1
ATOM 610 O O . TRP A 1 82 ? 27.658 2.465 -19.259 1.00 86.00 82 TRP A O 1
ATOM 620 N N . THR A 1 83 ? 29.903 2.491 -19.315 1.00 86.50 83 THR A N 1
ATOM 621 C CA . THR A 1 83 ? 30.064 1.113 -18.844 1.00 86.50 83 THR A CA 1
ATOM 622 C C . THR A 1 83 ? 29.404 0.938 -17.481 1.00 86.50 83 THR A C 1
ATOM 624 O O . THR A 1 83 ? 29.741 1.658 -16.538 1.00 86.50 83 THR A O 1
ATOM 627 N N . ILE A 1 84 ? 28.488 -0.023 -17.376 1.00 93.12 84 ILE A N 1
ATOM 628 C CA . ILE A 1 84 ? 27.856 -0.394 -16.109 1.00 93.12 84 ILE A CA 1
ATOM 629 C C . ILE A 1 84 ? 28.894 -1.121 -15.252 1.00 93.12 84 ILE A C 1
ATOM 631 O O . ILE A 1 84 ? 29.636 -1.973 -15.747 1.00 93.12 84 ILE A O 1
ATOM 635 N N . ASP A 1 85 ? 28.936 -0.802 -13.962 1.00 94.75 85 ASP A N 1
ATOM 636 C CA . ASP A 1 85 ? 29.736 -1.532 -12.991 1.00 94.75 85 ASP A CA 1
ATOM 637 C C . ASP A 1 85 ? 29.383 -3.025 -13.035 1.00 94.75 85 ASP A C 1
ATOM 639 O O . ASP A 1 85 ? 28.229 -3.426 -12.861 1.00 94.75 85 ASP A O 1
ATOM 643 N N . SER A 1 86 ? 30.387 -3.869 -13.276 1.00 93.12 86 SER A N 1
ATOM 644 C CA . SER A 1 86 ? 30.162 -5.303 -13.460 1.00 93.12 86 SER A CA 1
ATOM 645 C C . SER A 1 86 ? 29.607 -5.975 -12.206 1.00 93.12 86 SER A C 1
ATOM 647 O O . SER A 1 86 ? 28.817 -6.903 -12.324 1.00 93.12 86 SER A O 1
ATOM 649 N N . THR A 1 87 ? 29.972 -5.499 -11.012 1.00 96.56 87 THR A N 1
ATOM 650 C CA . THR A 1 87 ? 29.466 -6.043 -9.742 1.00 96.56 87 THR A CA 1
ATOM 651 C C . THR A 1 87 ? 27.976 -5.762 -9.597 1.00 96.56 87 THR A C 1
ATOM 653 O O . THR A 1 87 ? 27.218 -6.629 -9.160 1.00 96.56 87 THR A O 1
ATOM 656 N N . TRP A 1 88 ? 27.543 -4.563 -9.990 1.00 97.62 88 TRP A N 1
ATOM 657 C CA . TRP A 1 88 ? 26.127 -4.210 -10.021 1.00 97.62 88 TRP A CA 1
ATOM 658 C C . TRP A 1 88 ? 25.356 -5.064 -11.029 1.00 97.62 88 TRP A C 1
ATOM 660 O O . TRP A 1 88 ? 24.341 -5.670 -10.687 1.00 97.62 88 TRP A O 1
ATOM 670 N N . LEU A 1 89 ? 25.871 -5.179 -12.253 1.00 95.75 89 LEU A N 1
ATOM 671 C CA . LEU A 1 89 ? 25.224 -5.951 -13.309 1.00 95.75 89 LEU A CA 1
ATOM 672 C C . LEU A 1 89 ? 25.150 -7.458 -12.976 1.00 95.75 89 LEU A C 1
ATOM 674 O O . LEU A 1 89 ? 24.131 -8.096 -13.241 1.00 95.75 89 LEU A O 1
ATOM 678 N N . ASP A 1 90 ? 26.181 -8.017 -12.335 1.00 97.81 90 ASP A N 1
ATOM 679 C CA . ASP A 1 90 ? 26.178 -9.385 -11.796 1.00 97.81 90 ASP A CA 1
ATOM 680 C C . ASP A 1 90 ? 25.136 -9.556 -10.682 1.00 97.81 90 ASP A C 1
ATOM 682 O O . ASP A 1 90 ? 24.454 -10.581 -10.607 1.00 97.81 90 ASP A O 1
ATOM 686 N N . ARG A 1 91 ? 24.972 -8.548 -9.816 1.00 98.50 91 ARG A N 1
ATOM 687 C CA . ARG A 1 91 ? 23.957 -8.577 -8.759 1.00 98.50 91 ARG A CA 1
ATOM 688 C C . ARG A 1 91 ? 22.542 -8.567 -9.334 1.00 98.50 91 ARG A C 1
ATOM 690 O O . ARG A 1 91 ? 21.710 -9.336 -8.853 1.00 98.50 91 ARG A O 1
ATOM 697 N N . VAL A 1 92 ? 22.275 -7.737 -10.343 1.00 98.44 92 VAL A N 1
ATOM 698 C CA . VAL A 1 92 ? 20.978 -7.700 -11.041 1.00 98.44 92 VAL A CA 1
ATOM 699 C C . VAL A 1 92 ? 20.677 -9.061 -11.669 1.00 98.44 92 VAL A C 1
ATOM 701 O O . VAL A 1 92 ? 19.596 -9.606 -11.450 1.00 98.44 92 VAL A O 1
ATOM 704 N N . GLU A 1 93 ? 21.645 -9.658 -12.373 1.00 98.25 93 GLU A N 1
ATOM 705 C CA . GLU A 1 93 ? 21.495 -11.005 -12.936 1.00 98.25 93 GLU A CA 1
ATOM 706 C C . GLU A 1 93 ? 21.154 -12.044 -11.857 1.00 98.25 93 GLU A C 1
ATOM 708 O O . GLU A 1 93 ? 20.214 -12.816 -12.029 1.00 98.25 93 GLU A O 1
ATOM 713 N N . ALA A 1 94 ? 21.862 -12.034 -10.724 1.00 98.50 94 ALA A N 1
ATOM 714 C CA . ALA A 1 94 ? 21.627 -12.989 -9.646 1.00 98.50 94 ALA A CA 1
ATOM 715 C C . ALA A 1 94 ? 20.217 -12.878 -9.034 1.00 98.50 94 ALA A C 1
ATOM 717 O O . ALA A 1 94 ? 19.647 -13.888 -8.622 1.00 98.50 94 ALA A O 1
ATOM 718 N N . VAL A 1 95 ? 19.648 -11.670 -8.951 1.00 98.38 95 VAL A N 1
ATOM 719 C CA . VAL A 1 95 ? 18.264 -11.468 -8.483 1.00 98.38 95 VAL A CA 1
ATOM 720 C C . VAL A 1 95 ? 17.263 -11.957 -9.529 1.00 98.38 95 VAL A C 1
ATOM 722 O O . VAL A 1 95 ? 16.318 -12.661 -9.178 1.00 98.38 95 VAL A O 1
ATOM 725 N N . VAL A 1 96 ? 17.490 -11.656 -10.811 1.00 98.31 96 VAL A N 1
ATOM 726 C CA . VAL A 1 96 ? 16.665 -12.177 -11.914 1.00 98.31 96 VAL A CA 1
ATOM 727 C C . VAL A 1 96 ? 16.648 -13.706 -11.905 1.00 98.31 96 VAL A C 1
ATOM 729 O O . VAL A 1 96 ? 15.576 -14.303 -11.979 1.00 98.31 96 VAL A O 1
ATOM 732 N N . ASP A 1 97 ? 17.805 -14.345 -11.737 1.00 97.88 97 ASP A N 1
ATOM 733 C CA . ASP A 1 97 ? 17.901 -15.804 -11.651 1.00 97.88 97 ASP A CA 1
ATOM 734 C C . ASP A 1 97 ? 17.093 -16.358 -10.473 1.00 97.88 97 ASP A C 1
ATOM 736 O O . ASP A 1 97 ? 16.338 -17.309 -10.646 1.00 97.88 97 ASP A O 1
ATOM 740 N N . GLN A 1 98 ? 17.134 -15.716 -9.301 1.00 97.62 98 GLN A N 1
ATOM 741 C CA . GLN A 1 98 ? 16.326 -16.138 -8.151 1.00 97.62 98 GLN A CA 1
ATOM 742 C C . GLN A 1 98 ? 14.815 -16.097 -8.421 1.00 97.62 98 GLN A C 1
ATOM 744 O O . GLN A 1 98 ? 14.087 -16.963 -7.922 1.00 97.62 98 GLN A O 1
ATOM 749 N N . VAL A 1 99 ? 14.333 -15.104 -9.172 1.00 96.31 99 VAL A N 1
ATOM 750 C CA . VAL A 1 99 ? 12.919 -15.005 -9.565 1.00 96.31 99 VAL A CA 1
ATOM 751 C C . VAL A 1 99 ? 12.572 -16.118 -10.558 1.00 96.31 99 VAL A C 1
ATOM 753 O O . VAL A 1 99 ? 11.606 -16.857 -10.354 1.00 96.31 99 VAL A O 1
ATOM 756 N N . LEU A 1 100 ? 13.392 -16.292 -11.597 1.00 95.00 100 LEU A N 1
ATOM 757 C CA . LEU A 1 100 ? 13.169 -17.289 -12.646 1.00 95.00 100 LEU A CA 1
ATOM 758 C C . LEU A 1 100 ? 13.265 -18.733 -12.127 1.00 95.00 100 LEU A C 1
ATOM 760 O O . LEU A 1 100 ? 12.460 -19.572 -12.531 1.00 95.00 100 LEU A O 1
ATOM 764 N N . ASP A 1 101 ? 14.182 -19.018 -11.199 1.00 95.69 101 ASP A N 1
ATOM 765 C CA . ASP A 1 101 ? 14.362 -20.336 -10.570 1.00 95.69 101 ASP A CA 1
ATOM 766 C C . ASP A 1 101 ? 13.145 -20.758 -9.732 1.00 95.69 101 ASP A C 1
ATOM 768 O O . ASP A 1 101 ? 12.880 -21.948 -9.559 1.00 95.69 101 ASP A O 1
ATOM 772 N N . ARG A 1 102 ? 12.357 -19.788 -9.246 1.00 93.81 102 ARG A N 1
ATOM 773 C CA . ARG A 1 102 ? 11.060 -20.028 -8.582 1.00 93.81 102 ARG A CA 1
ATOM 774 C C . ARG A 1 102 ? 9.918 -20.253 -9.574 1.00 93.81 102 ARG A C 1
ATOM 776 O O . ARG A 1 102 ? 8.794 -20.532 -9.171 1.00 93.81 102 ARG A O 1
ATOM 783 N N . GLY A 1 103 ? 10.199 -20.150 -10.871 1.00 91.38 103 GLY A N 1
ATOM 784 C CA . GLY A 1 103 ? 9.222 -20.286 -11.942 1.00 91.38 103 GLY A CA 1
ATOM 785 C C . GLY A 1 103 ? 8.384 -19.031 -12.184 1.00 91.38 103 GLY A C 1
ATOM 786 O O . GLY A 1 103 ? 7.449 -19.107 -12.983 1.00 91.38 103 GLY A O 1
ATOM 787 N N . PHE A 1 104 ? 8.707 -17.905 -11.545 1.00 92.12 104 PHE A N 1
ATOM 788 C CA . PHE A 1 104 ? 7.996 -16.639 -11.709 1.00 92.12 104 PHE A CA 1
ATOM 789 C C . PHE A 1 104 ? 8.426 -15.893 -12.972 1.00 92.12 104 PHE A C 1
ATOM 791 O O . PHE A 1 104 ? 9.482 -16.163 -13.551 1.00 92.12 104 PHE A O 1
ATOM 798 N N . TYR A 1 105 ? 7.589 -14.950 -13.399 1.00 92.94 105 TYR A N 1
ATOM 799 C CA . TYR A 1 105 ? 7.997 -13.926 -14.356 1.00 92.94 105 TYR A CA 1
ATOM 800 C C . TYR A 1 105 ? 8.907 -12.907 -13.672 1.00 92.94 105 TYR A C 1
ATOM 802 O O . TYR A 1 105 ? 8.674 -12.543 -12.522 1.00 92.94 105 TYR A O 1
ATOM 810 N N . ALA A 1 106 ? 9.931 -12.442 -14.379 1.00 95.31 106 ALA A N 1
ATOM 811 C CA . ALA A 1 106 ? 10.785 -11.346 -13.942 1.00 95.31 106 ALA A CA 1
ATOM 812 C C . ALA A 1 106 ? 10.626 -10.185 -14.924 1.00 95.31 106 ALA A C 1
ATOM 814 O O . ALA A 1 106 ? 10.775 -10.385 -16.127 1.00 95.31 106 ALA A O 1
ATOM 815 N N . ILE A 1 107 ? 10.348 -8.985 -14.425 1.00 95.56 107 ILE A N 1
ATOM 816 C CA . ILE A 1 107 ? 10.362 -7.752 -15.222 1.00 95.56 107 ILE A CA 1
ATOM 817 C C . ILE A 1 107 ? 11.501 -6.890 -14.689 1.00 95.56 107 ILE A C 1
ATOM 819 O O . ILE A 1 107 ? 11.570 -6.683 -13.482 1.00 95.56 107 ILE A O 1
ATOM 823 N N . ILE A 1 108 ? 12.387 -6.403 -15.556 1.00 97.44 108 ILE A N 1
ATOM 824 C CA . ILE A 1 108 ? 13.402 -5.405 -15.183 1.00 97.44 108 ILE A CA 1
ATOM 825 C C . ILE A 1 108 ? 13.270 -4.160 -16.050 1.00 97.44 108 ILE A C 1
ATOM 827 O O . ILE A 1 108 ? 12.803 -4.252 -17.188 1.00 97.44 108 ILE A O 1
ATOM 831 N N . ASN A 1 109 ? 13.732 -3.023 -15.538 1.00 97.38 109 ASN A N 1
ATOM 832 C CA . ASN A 1 109 ? 13.637 -1.744 -16.231 1.00 97.38 109 ASN A CA 1
ATOM 833 C C . ASN A 1 109 ? 14.844 -0.825 -16.003 1.00 97.38 109 ASN A C 1
ATOM 835 O O . ASN A 1 109 ? 15.844 -1.184 -15.375 1.00 97.38 109 ASN A O 1
ATOM 839 N N . VAL A 1 110 ? 14.726 0.376 -16.558 1.00 97.06 110 VAL A N 1
ATOM 840 C CA . VAL A 1 110 ? 15.479 1.575 -16.191 1.00 97.06 110 VAL A CA 1
ATOM 841 C C . VAL A 1 110 ? 14.538 2.426 -15.331 1.00 97.06 110 VAL A C 1
ATOM 843 O O . VAL A 1 110 ? 13.531 2.912 -15.843 1.00 97.06 110 VAL A O 1
ATOM 846 N N . HIS A 1 111 ? 14.797 2.527 -14.023 1.00 96.00 111 HIS A N 1
ATOM 847 C CA . HIS A 1 111 ? 13.789 2.969 -13.050 1.00 96.00 111 HIS A CA 1
ATOM 848 C C . HIS A 1 111 ? 13.828 4.476 -12.743 1.00 96.00 111 HIS A C 1
ATOM 850 O O . HIS A 1 111 ? 13.303 5.267 -13.519 1.00 96.00 111 HIS A O 1
ATOM 856 N N . HIS A 1 112 ? 14.479 4.916 -11.654 1.00 96.12 112 HIS A N 1
ATOM 857 C CA . HIS A 1 112 ? 14.552 6.345 -11.302 1.00 96.12 112 HIS A CA 1
ATOM 858 C C . HIS A 1 112 ? 15.482 7.152 -12.215 1.00 96.12 112 HIS A C 1
ATOM 860 O O . HIS A 1 112 ? 15.544 8.377 -12.124 1.00 96.12 112 HIS A O 1
ATOM 866 N N . ASP A 1 113 ? 16.191 6.491 -13.130 1.00 96.38 113 ASP A N 1
ATOM 867 C CA . ASP A 1 113 ? 16.941 7.139 -14.202 1.00 96.38 113 ASP A CA 1
ATOM 868 C C . ASP A 1 113 ? 16.077 8.136 -14.999 1.00 96.38 113 ASP A C 1
ATOM 870 O O . ASP A 1 113 ? 16.601 9.170 -15.420 1.00 96.38 113 ASP A O 1
ATOM 874 N N . SER A 1 114 ? 14.764 7.884 -15.129 1.00 93.69 114 SER A N 1
ATOM 875 C CA . SER A 1 114 ? 13.789 8.791 -15.757 1.00 93.69 114 SER A CA 1
ATOM 876 C C . SER A 1 114 ? 13.710 10.169 -15.103 1.00 93.69 114 SER A C 1
ATOM 878 O O . SER A 1 114 ? 13.487 11.160 -15.792 1.00 93.69 114 SER A O 1
ATOM 880 N N . GLN A 1 115 ? 13.957 10.250 -13.795 1.00 91.44 115 GLN A N 1
ATOM 881 C CA . GLN A 1 115 ? 13.963 11.494 -13.022 1.00 91.44 115 GLN A CA 1
ATOM 882 C C . GLN A 1 115 ? 15.376 12.073 -12.849 1.00 91.44 115 GLN A C 1
ATOM 884 O O . GLN A 1 115 ? 15.531 13.249 -12.527 1.00 91.44 115 GLN A O 1
ATOM 889 N N . LEU A 1 116 ? 16.417 11.261 -13.055 1.00 94.06 116 LEU A N 1
ATOM 890 C CA . LEU A 1 116 ? 17.807 11.632 -12.770 1.00 94.06 116 LEU A CA 1
ATOM 891 C C . LEU A 1 116 ? 18.558 12.147 -13.999 1.00 94.06 116 LEU A C 1
ATOM 893 O O . LEU A 1 116 ? 19.243 13.164 -13.918 1.00 94.06 116 LEU A O 1
ATOM 897 N N . TRP A 1 117 ? 18.469 11.445 -15.131 1.00 93.62 117 TRP A N 1
ATOM 898 C CA . TRP A 1 117 ? 19.207 11.824 -16.343 1.00 93.62 117 TRP A CA 1
ATOM 899 C C . TRP A 1 117 ? 18.448 11.582 -17.648 1.00 93.62 117 TRP A C 1
ATOM 901 O O . TRP A 1 117 ? 18.772 12.232 -18.636 1.00 93.62 117 TRP A O 1
ATOM 911 N N . ALA A 1 118 ? 17.447 10.699 -17.672 1.00 94.31 118 ALA A N 1
ATOM 912 C CA . ALA A 1 118 ? 16.703 10.311 -18.871 1.00 94.31 118 ALA A CA 1
ATOM 913 C C . ALA A 1 118 ? 15.370 11.070 -19.040 1.00 94.31 118 ALA A C 1
ATOM 915 O O . ALA A 1 118 ? 14.415 10.545 -19.608 1.00 94.31 118 ALA A O 1
ATOM 916 N N . ASN A 1 119 ? 15.294 12.310 -18.547 1.00 93.56 119 ASN A N 1
ATOM 917 C CA . ASN A 1 119 ? 14.100 13.145 -18.656 1.00 93.56 119 ASN A CA 1
ATOM 918 C C . ASN A 1 119 ? 14.117 13.970 -19.958 1.00 93.56 119 ASN A C 1
ATOM 920 O O . ASN A 1 119 ? 14.752 15.026 -20.028 1.00 93.56 119 ASN A O 1
ATOM 924 N N . LEU A 1 120 ? 13.393 13.505 -20.981 1.00 90.56 120 LEU A N 1
ATOM 925 C CA . LEU A 1 120 ? 13.293 14.182 -22.284 1.00 90.56 120 LEU A CA 1
ATOM 926 C C . LEU A 1 120 ? 12.446 15.467 -22.242 1.00 90.56 120 LEU A C 1
ATOM 928 O O . LEU A 1 120 ? 12.682 16.373 -23.041 1.00 90.56 120 LEU A O 1
ATOM 932 N N . ALA A 1 121 ? 11.515 15.582 -21.290 1.00 91.25 121 ALA A N 1
ATOM 933 C CA . ALA A 1 121 ? 10.632 16.740 -21.119 1.00 91.25 121 ALA A CA 1
ATOM 934 C C . ALA A 1 121 ? 11.315 17.942 -20.431 1.00 91.25 121 ALA A C 1
ATOM 936 O O . ALA A 1 121 ? 10.756 19.038 -20.350 1.00 91.25 121 ALA A O 1
ATOM 937 N N . THR A 1 122 ? 12.541 17.778 -19.925 1.00 92.06 122 THR A N 1
ATOM 938 C CA . THR A 1 122 ? 13.269 18.881 -19.287 1.00 92.06 122 THR A CA 1
ATOM 939 C C . THR A 1 122 ? 13.669 19.937 -20.319 1.00 92.06 122 THR A C 1
ATOM 941 O O . THR A 1 122 ? 14.308 19.643 -21.328 1.00 92.06 122 THR A O 1
ATOM 944 N N . SER A 1 123 ? 13.345 21.205 -20.051 1.00 90.31 123 SER A N 1
ATOM 945 C CA . SER A 1 123 ? 13.719 22.319 -20.930 1.00 90.31 123 SER A CA 1
ATOM 946 C C . SER A 1 123 ? 15.233 22.365 -21.167 1.00 90.31 123 SER A C 1
ATOM 948 O O . SER A 1 123 ? 16.010 22.557 -20.233 1.00 90.31 123 SER A O 1
ATOM 950 N N . GLY A 1 124 ? 15.646 22.267 -22.434 1.00 89.25 124 GLY A N 1
ATOM 951 C CA . GLY A 1 124 ? 17.058 22.259 -22.825 1.00 89.25 124 GLY A CA 1
ATOM 952 C C . GLY A 1 124 ? 17.761 20.914 -22.617 1.00 89.25 124 GLY A C 1
ATOM 953 O O . GLY A 1 124 ? 18.992 20.881 -22.639 1.00 89.25 124 GLY A O 1
ATOM 954 N N . ALA A 1 125 ? 17.010 19.826 -22.413 1.00 90.19 125 ALA A N 1
ATOM 955 C CA . ALA A 1 125 ? 17.556 18.477 -22.363 1.00 90.19 125 ALA A CA 1
ATOM 956 C C . ALA A 1 125 ? 18.400 18.178 -23.611 1.00 90.19 125 ALA A C 1
ATOM 958 O O . ALA A 1 125 ? 18.019 18.481 -24.743 1.00 90.19 125 ALA A O 1
ATOM 959 N N . ASN A 1 126 ? 19.561 17.560 -23.399 1.00 92.12 126 ASN A N 1
ATOM 960 C CA . ASN A 1 126 ? 20.385 17.061 -24.490 1.00 92.12 126 ASN A CA 1
ATOM 961 C C . ASN A 1 126 ? 19.867 15.679 -24.904 1.00 92.12 126 ASN A C 1
ATOM 963 O O . ASN A 1 126 ? 20.367 14.661 -24.426 1.00 92.12 126 ASN A O 1
ATOM 967 N N . HIS A 1 127 ? 18.845 15.658 -25.763 1.00 88.81 127 HIS A N 1
ATOM 968 C CA . HIS A 1 127 ? 18.195 14.424 -26.220 1.00 88.81 127 HIS A CA 1
ATOM 969 C C . HIS A 1 127 ? 19.190 13.432 -26.819 1.00 88.81 127 HIS A C 1
ATOM 971 O O . HIS A 1 127 ? 19.177 12.269 -26.444 1.00 88.81 127 HIS A O 1
ATOM 977 N N . THR A 1 128 ? 20.149 13.901 -27.619 1.00 86.94 128 THR A N 1
ATOM 978 C CA . THR A 1 128 ? 21.179 13.041 -28.225 1.00 86.94 128 THR A CA 1
ATOM 979 C C . THR A 1 128 ? 21.995 12.291 -27.173 1.00 86.94 128 THR A C 1
ATOM 981 O O . THR A 1 128 ? 22.181 11.082 -27.265 1.00 86.94 128 THR A O 1
ATOM 984 N N . LEU A 1 129 ? 22.444 12.992 -26.130 1.00 86.75 129 LEU A N 1
ATOM 985 C CA . LEU A 1 129 ? 23.197 12.373 -25.040 1.00 86.75 129 LEU A CA 1
ATOM 986 C C . LEU A 1 129 ? 22.349 11.356 -24.260 1.00 86.75 129 LEU A C 1
ATOM 988 O O . LEU A 1 129 ? 22.853 10.297 -23.883 1.00 86.75 129 LEU A O 1
ATOM 992 N N . ILE A 1 130 ? 21.077 11.681 -24.009 1.00 92.00 130 ILE A N 1
ATOM 993 C CA . ILE A 1 130 ? 20.137 10.793 -23.312 1.00 92.00 130 ILE A CA 1
ATOM 994 C C . ILE A 1 130 ? 19.940 9.510 -24.120 1.00 92.00 130 ILE A C 1
ATOM 996 O O . ILE A 1 130 ? 20.125 8.416 -23.591 1.00 92.00 130 ILE A O 1
ATOM 1000 N N . GLU A 1 131 ? 19.629 9.644 -25.404 1.00 90.81 131 GLU A N 1
ATOM 1001 C CA . GLU A 1 131 ? 19.416 8.542 -26.339 1.00 90.81 131 GLU A CA 1
ATOM 1002 C C . GLU A 1 131 ? 20.638 7.620 -26.442 1.00 90.81 131 GLU A C 1
ATOM 1004 O O . GLU A 1 131 ? 20.511 6.397 -26.353 1.00 90.81 131 GLU A O 1
ATOM 1009 N N . GLU A 1 132 ? 21.841 8.186 -26.575 1.00 85.31 132 GLU A N 1
ATOM 1010 C CA . GLU A 1 132 ? 23.092 7.421 -26.627 1.00 85.31 132 GLU A CA 1
ATOM 1011 C C . GLU A 1 132 ? 23.356 6.639 -25.340 1.00 85.31 132 GLU A C 1
ATOM 1013 O O . GLU A 1 132 ? 23.675 5.444 -25.382 1.00 85.31 132 GLU A O 1
ATOM 1018 N N . LYS A 1 133 ? 23.219 7.309 -24.191 1.00 89.81 133 LYS A N 1
ATOM 1019 C CA . LYS A 1 133 ? 23.429 6.698 -22.878 1.00 89.81 133 LYS A CA 1
ATOM 1020 C C . LYS A 1 133 ? 22.414 5.584 -22.636 1.00 89.81 133 LYS A C 1
ATOM 1022 O O . LYS A 1 133 ? 22.798 4.487 -22.229 1.00 89.81 133 LYS A O 1
ATOM 1027 N N . PHE A 1 134 ? 21.148 5.826 -22.967 1.00 94.44 134 PHE A N 1
ATOM 1028 C CA . PHE A 1 134 ? 20.064 4.854 -22.858 1.00 94.44 134 PHE A CA 1
ATOM 1029 C C . PHE A 1 134 ? 20.294 3.628 -23.746 1.00 94.44 134 PHE A C 1
ATOM 1031 O O . PHE A 1 134 ? 20.235 2.496 -23.260 1.00 94.44 134 PHE A O 1
ATOM 1038 N N . LYS A 1 135 ? 20.676 3.834 -25.015 1.00 91.06 135 LYS A N 1
ATOM 1039 C CA . LYS A 1 135 ? 21.053 2.751 -25.935 1.00 91.06 135 LYS A CA 1
ATOM 1040 C C . LYS A 1 135 ? 22.205 1.914 -25.388 1.00 91.06 135 LYS A C 1
ATOM 1042 O O . LYS A 1 135 ? 22.176 0.684 -25.476 1.00 91.06 135 LYS A O 1
ATOM 1047 N N . SER A 1 136 ? 23.230 2.564 -24.836 1.00 87.75 136 SER A N 1
ATOM 1048 C CA . SER A 1 136 ? 24.405 1.864 -24.320 1.00 87.75 136 SER A CA 1
ATOM 1049 C C . SER A 1 136 ? 24.088 1.014 -23.089 1.00 87.75 136 SER A C 1
ATOM 1051 O O . SER A 1 136 ? 24.502 -0.146 -23.018 1.00 87.75 136 SER A O 1
ATOM 1053 N N . ILE A 1 137 ? 23.316 1.559 -22.143 1.00 93.81 137 ILE A N 1
ATOM 1054 C CA . ILE A 1 137 ? 22.870 0.832 -20.947 1.00 93.81 137 ILE A CA 1
ATOM 1055 C C . ILE A 1 137 ? 22.049 -0.391 -21.365 1.00 93.81 137 ILE A C 1
ATOM 1057 O O . ILE A 1 137 ? 22.410 -1.517 -21.020 1.00 93.81 137 ILE A O 1
ATOM 1061 N N . TRP A 1 138 ? 21.018 -0.206 -22.195 1.00 95.88 138 TRP A N 1
ATOM 1062 C CA . TRP A 1 138 ? 20.170 -1.316 -22.630 1.00 95.88 138 TRP A CA 1
ATOM 1063 C C . TRP A 1 138 ? 20.910 -2.373 -23.441 1.00 95.88 138 TRP A C 1
ATOM 1065 O O . TRP A 1 138 ? 20.609 -3.559 -23.307 1.00 95.88 138 TRP A O 1
ATOM 1075 N N . THR A 1 139 ? 21.922 -1.991 -24.225 1.00 91.44 139 THR A N 1
ATOM 1076 C CA . THR A 1 139 ? 22.717 -2.991 -24.943 1.00 91.44 139 THR A CA 1
ATOM 1077 C C . THR A 1 139 ? 23.542 -3.846 -23.977 1.00 91.44 139 THR A C 1
ATOM 1079 O O . THR A 1 139 ? 23.578 -5.067 -24.121 1.00 91.44 139 THR A O 1
ATOM 1082 N N . GLN A 1 140 ? 24.167 -3.244 -22.959 1.00 92.75 140 GLN A N 1
ATOM 1083 C CA . GLN A 1 140 ? 24.926 -3.982 -21.938 1.00 92.75 140 GLN A CA 1
ATOM 1084 C C . GLN A 1 140 ? 24.023 -4.929 -21.129 1.00 92.75 140 GLN A C 1
ATOM 1086 O O . GLN A 1 140 ? 24.371 -6.096 -20.929 1.00 92.75 140 GLN A O 1
ATOM 1091 N N . VAL A 1 141 ? 22.838 -4.458 -20.729 1.00 95.88 141 VAL A N 1
ATOM 1092 C CA . VAL A 1 141 ? 21.826 -5.268 -20.027 1.00 95.88 141 VAL A CA 1
ATOM 1093 C C . VAL A 1 141 ? 21.338 -6.420 -20.905 1.00 95.88 141 VAL A C 1
ATOM 1095 O O . VAL A 1 141 ? 21.339 -7.577 -20.476 1.00 95.88 141 VAL A O 1
ATOM 1098 N N . GLY A 1 142 ? 20.990 -6.128 -22.160 1.00 94.38 142 GLY A N 1
ATOM 1099 C CA . GLY A 1 142 ? 20.552 -7.124 -23.131 1.00 94.38 142 GLY A CA 1
ATOM 1100 C C . GLY A 1 142 ? 21.610 -8.199 -23.383 1.00 94.38 142 GLY A C 1
ATOM 1101 O O . GLY A 1 142 ? 21.262 -9.373 -23.488 1.00 94.38 142 GLY A O 1
ATOM 1102 N N . VAL A 1 143 ? 22.896 -7.834 -23.436 1.00 91.75 143 VAL A N 1
ATOM 1103 C CA . VAL A 1 143 ? 24.003 -8.790 -23.607 1.00 91.75 143 VAL A CA 1
ATOM 1104 C C . VAL A 1 143 ? 24.116 -9.703 -22.390 1.00 91.75 143 VAL A C 1
ATOM 1106 O O . VAL A 1 143 ? 24.204 -10.921 -22.543 1.00 91.75 143 VAL A O 1
ATOM 1109 N N . LYS A 1 144 ? 24.068 -9.139 -21.179 1.00 94.00 144 LYS A N 1
ATOM 1110 C CA . LYS A 1 144 ? 24.167 -9.908 -19.932 1.00 94.00 144 LYS A CA 1
ATOM 1111 C C . LYS A 1 144 ? 23.034 -10.920 -19.787 1.00 94.00 144 LYS A C 1
ATOM 1113 O O . LYS A 1 144 ? 23.268 -12.072 -19.434 1.00 94.00 144 LYS A O 1
ATOM 1118 N N . LEU A 1 145 ? 21.806 -10.495 -20.073 1.00 96.12 145 LEU A N 1
ATOM 1119 C CA . LEU A 1 145 ? 20.595 -11.271 -19.803 1.00 96.12 145 LEU A CA 1
ATOM 1120 C C . LEU A 1 145 ? 20.025 -11.963 -21.052 1.00 96.12 145 LEU A C 1
ATOM 1122 O O . LEU A 1 145 ? 18.972 -12.602 -20.994 1.00 96.12 145 LEU A O 1
ATOM 1126 N N . GLY A 1 146 ? 20.729 -11.886 -22.184 1.00 94.38 146 GLY A N 1
ATOM 1127 C CA . GLY A 1 146 ? 20.216 -12.292 -23.493 1.00 94.38 146 GLY A CA 1
ATOM 1128 C C . GLY A 1 146 ? 19.797 -13.756 -23.595 1.00 94.38 146 GLY A C 1
ATOM 1129 O O . GLY A 1 146 ? 18.884 -14.075 -24.353 1.00 94.38 146 GLY A O 1
ATOM 1130 N N . CYS A 1 147 ? 20.400 -14.643 -22.799 1.00 94.56 147 CYS A N 1
ATOM 1131 C CA . CYS A 1 147 ? 20.092 -16.077 -22.798 1.00 94.56 147 CYS A CA 1
ATOM 1132 C C . CYS A 1 147 ? 19.140 -16.527 -21.684 1.00 94.56 147 CYS A C 1
ATOM 1134 O O . CYS A 1 147 ? 18.922 -17.729 -21.516 1.00 94.56 147 CYS A O 1
ATOM 1136 N N . LYS A 1 148 ? 18.572 -15.595 -20.909 1.00 95.38 148 LYS A N 1
ATOM 1137 C CA . LYS A 1 148 ? 17.592 -15.933 -19.872 1.00 95.38 148 LYS A CA 1
ATOM 1138 C C . LYS A 1 148 ? 16.267 -16.371 -20.499 1.00 95.38 148 LYS A C 1
ATOM 1140 O O . LYS A 1 148 ? 15.945 -15.989 -21.629 1.00 95.38 148 LYS A O 1
ATOM 1145 N N . SER A 1 149 ? 15.507 -17.155 -19.733 1.00 94.12 149 SER A N 1
ATOM 1146 C CA . SER A 1 149 ? 14.170 -17.667 -20.070 1.00 94.12 149 SER A CA 1
ATOM 1147 C C . SER A 1 149 ? 13.254 -16.593 -20.666 1.00 94.12 149 SER A C 1
ATOM 1149 O O . SER A 1 149 ? 13.396 -15.411 -20.359 1.00 94.12 149 SER A O 1
ATOM 1151 N N . SER A 1 150 ? 12.270 -16.996 -21.470 1.00 93.06 150 SER A N 1
ATOM 1152 C CA . SER A 1 150 ? 11.216 -16.113 -21.991 1.00 93.06 150 SER A CA 1
ATOM 1153 C C . SER A 1 150 ? 10.340 -15.502 -20.897 1.00 93.06 150 SER A C 1
ATOM 1155 O O . SER A 1 150 ? 9.668 -14.510 -21.145 1.00 93.06 150 SER A O 1
ATOM 1157 N N . LYS A 1 151 ? 10.412 -16.041 -19.672 1.00 93.00 151 LYS A N 1
ATOM 1158 C CA . LYS A 1 151 ? 9.805 -15.458 -18.470 1.00 93.00 151 LYS A CA 1
ATOM 1159 C C . LYS A 1 151 ? 10.492 -14.182 -17.962 1.00 93.00 151 LYS A C 1
ATOM 1161 O O . LYS A 1 151 ? 9.953 -13.541 -17.068 1.00 93.00 151 LYS A O 1
ATOM 1166 N N . LEU A 1 152 ? 11.662 -13.819 -18.495 1.00 95.50 152 LEU A N 1
ATOM 1167 C CA . LEU A 1 152 ? 12.253 -12.497 -18.285 1.00 95.50 152 LEU A CA 1
ATOM 1168 C C . LEU A 1 152 ? 11.742 -11.531 -19.355 1.00 95.50 152 LEU A C 1
ATOM 1170 O O . LEU A 1 152 ? 11.942 -11.780 -20.547 1.00 95.50 152 LEU A O 1
ATOM 1174 N N . LEU A 1 153 ? 11.140 -10.434 -18.913 1.00 95.19 153 LEU A N 1
ATOM 1175 C CA . LEU A 1 153 ? 10.630 -9.334 -19.720 1.00 95.19 153 LEU A CA 1
ATOM 1176 C C . LEU A 1 153 ? 11.457 -8.071 -19.446 1.00 95.19 153 LEU A C 1
ATOM 1178 O O . LEU A 1 153 ? 11.963 -7.875 -18.337 1.00 95.19 153 LEU A O 1
ATOM 1182 N N . PHE A 1 154 ? 11.572 -7.209 -20.454 1.00 96.62 154 PHE A N 1
ATOM 1183 C CA . PHE A 1 154 ? 12.225 -5.906 -20.329 1.00 96.62 154 PHE A CA 1
ATOM 1184 C C . PHE A 1 154 ? 11.203 -4.789 -20.495 1.00 96.62 154 PHE A C 1
ATOM 1186 O O . PHE A 1 154 ? 10.478 -4.765 -21.483 1.00 96.62 154 PHE A O 1
ATOM 1193 N N . GLU A 1 155 ? 11.154 -3.871 -19.540 1.00 96.12 155 GLU A N 1
ATOM 1194 C CA . GLU A 1 155 ? 10.368 -2.641 -19.609 1.00 96.12 155 GLU A CA 1
ATOM 1195 C C . GLU A 1 155 ? 11.305 -1.464 -19.884 1.00 96.12 155 GLU A C 1
ATOM 1197 O O . GLU A 1 155 ? 12.280 -1.292 -19.157 1.00 96.12 155 GLU A O 1
ATOM 1202 N N . SER A 1 156 ? 11.028 -0.663 -20.918 1.00 96.19 156 SER A N 1
ATOM 1203 C CA . SER A 1 156 ? 11.983 0.327 -21.440 1.00 96.19 156 SER A CA 1
ATOM 1204 C C . SER A 1 156 ? 12.440 1.365 -20.406 1.00 96.19 156 SER A C 1
ATOM 1206 O O . SER A 1 156 ? 13.643 1.587 -20.252 1.00 96.19 156 SER A O 1
ATOM 1208 N N . ILE A 1 157 ? 11.508 2.009 -19.705 1.00 95.44 157 ILE A N 1
ATOM 1209 C CA . ILE A 1 157 ? 11.784 3.054 -18.714 1.00 95.44 157 ILE A CA 1
ATOM 1210 C C . ILE A 1 157 ? 10.571 3.259 -17.797 1.00 95.44 157 ILE A C 1
ATOM 1212 O O . ILE A 1 157 ? 9.440 3.190 -18.263 1.00 95.44 157 ILE A O 1
ATOM 1216 N N . ASN A 1 158 ? 10.795 3.515 -16.508 1.00 94.62 158 ASN A N 1
ATOM 1217 C CA . ASN A 1 158 ? 9.737 3.797 -15.535 1.00 94.62 158 ASN A CA 1
ATOM 1218 C C . ASN A 1 158 ? 9.331 5.273 -15.540 1.00 94.62 158 ASN A C 1
ATOM 1220 O O . ASN A 1 158 ? 10.209 6.128 -15.437 1.00 94.62 158 ASN A O 1
ATOM 1224 N N . GLU A 1 159 ? 8.030 5.569 -15.565 1.00 91.56 159 GLU A N 1
ATOM 1225 C CA . GLU A 1 159 ? 7.475 6.921 -15.358 1.00 91.56 159 GLU A CA 1
ATOM 1226 C C . GLU A 1 159 ? 8.245 8.048 -16.092 1.00 91.56 159 GLU A C 1
ATOM 1228 O O . GLU A 1 159 ? 8.694 9.017 -15.464 1.00 91.56 159 GLU A O 1
ATOM 1233 N N . PRO A 1 160 ? 8.472 7.932 -17.418 1.00 91.25 160 PRO A N 1
ATOM 1234 C CA . PRO A 1 160 ? 9.034 9.015 -18.210 1.00 91.25 160 PRO A CA 1
ATOM 1235 C C . PRO A 1 160 ? 8.153 10.264 -18.088 1.00 91.25 160 PRO A C 1
ATOM 1237 O O . PRO A 1 160 ? 6.930 10.198 -18.190 1.00 91.25 160 PRO A O 1
ATOM 1240 N N . ALA A 1 161 ? 8.782 11.419 -17.883 1.00 87.69 161 ALA A N 1
ATOM 1241 C CA . ALA A 1 161 ? 8.068 12.687 -17.810 1.00 87.69 161 ALA A CA 1
ATOM 1242 C C . ALA A 1 161 ? 7.556 13.131 -19.191 1.00 87.69 161 ALA A C 1
ATOM 1244 O O . ALA A 1 161 ? 8.224 12.935 -20.207 1.00 87.69 161 ALA A O 1
ATOM 1245 N N . GLY A 1 162 ? 6.409 13.807 -19.202 1.00 86.06 162 GLY A N 1
ATOM 1246 C CA . GLY A 1 162 ? 5.808 14.401 -20.394 1.00 86.06 162 GLY A CA 1
ATOM 1247 C C . GLY A 1 162 ? 4.287 14.447 -20.274 1.00 86.06 162 GLY A C 1
ATOM 1248 O O . GLY A 1 162 ? 3.689 13.630 -19.587 1.00 86.06 162 GLY A O 1
ATOM 1249 N N . SER A 1 163 ? 3.655 15.430 -20.906 1.00 87.88 163 SER A N 1
ATOM 1250 C CA . SER A 1 163 ? 2.189 15.587 -20.937 1.00 87.88 163 SER A CA 1
ATOM 1251 C C . SER A 1 163 ? 1.665 16.140 -22.269 1.00 87.88 163 SER A C 1
ATOM 1253 O O . SER A 1 163 ? 0.472 16.404 -22.419 1.00 87.88 163 SER A O 1
ATOM 1255 N N . THR A 1 164 ? 2.549 16.339 -23.248 1.00 90.12 164 THR A N 1
ATOM 1256 C CA . THR A 1 164 ? 2.221 16.890 -24.565 1.00 90.12 164 THR A CA 1
ATOM 1257 C C . THR A 1 164 ? 2.458 15.876 -25.681 1.00 90.12 164 THR A C 1
ATOM 1259 O O . THR A 1 164 ? 3.275 14.966 -25.564 1.00 90.12 164 THR A O 1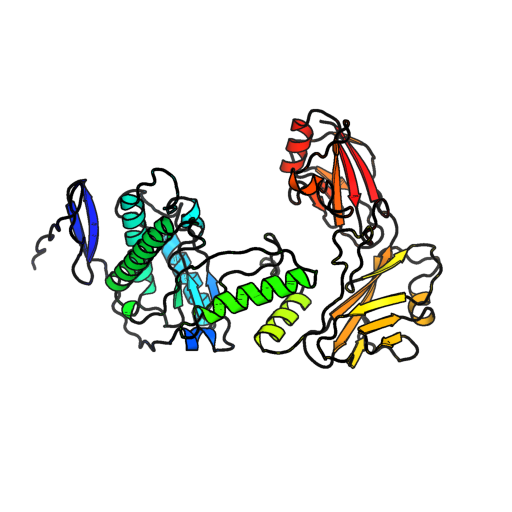
ATOM 1262 N N . GLU A 1 165 ? 1.786 16.072 -26.818 1.00 89.94 165 GLU A N 1
ATOM 1263 C CA . GLU A 1 165 ? 1.969 15.233 -28.012 1.00 89.94 165 GLU A CA 1
ATOM 1264 C C . GLU A 1 165 ? 3.426 15.229 -28.507 1.00 89.94 165 GLU A C 1
ATOM 1266 O O . GLU A 1 165 ? 3.938 14.192 -28.919 1.00 89.94 165 GLU A O 1
ATOM 1271 N N . SER A 1 166 ? 4.123 16.369 -28.418 1.00 90.12 166 SER A N 1
ATOM 1272 C CA . SER A 1 166 ? 5.536 16.457 -28.805 1.00 90.12 166 SER A CA 1
ATOM 1273 C C . SER A 1 166 ? 6.428 15.601 -27.907 1.00 90.12 166 SER A C 1
ATOM 1275 O O . SER A 1 166 ? 7.328 14.943 -28.409 1.00 90.12 166 SER A O 1
ATOM 1277 N N . GLU A 1 167 ? 6.183 15.587 -26.597 1.00 90.50 167 GLU A N 1
ATOM 1278 C CA . GLU A 1 167 ? 6.944 14.751 -25.659 1.00 90.50 167 GLU A CA 1
ATOM 1279 C C . GLU A 1 167 ? 6.641 13.261 -25.870 1.00 90.50 167 GLU A C 1
ATOM 1281 O O . GLU A 1 167 ? 7.544 12.433 -25.774 1.00 90.50 167 GLU A O 1
ATOM 1286 N N . ALA A 1 168 ? 5.406 12.913 -26.250 1.00 89.38 168 ALA A N 1
ATOM 1287 C CA . ALA A 1 168 ? 5.049 11.544 -26.617 1.00 89.38 168 ALA A CA 1
ATOM 1288 C C . ALA A 1 168 ? 5.799 11.051 -27.873 1.00 89.38 168 ALA A C 1
ATOM 1290 O O . ALA A 1 168 ? 6.157 9.876 -27.955 1.00 89.38 168 ALA A O 1
ATOM 1291 N N . VAL A 1 169 ? 6.080 11.931 -28.846 1.00 91.00 169 VAL A N 1
ATOM 1292 C CA . VAL A 1 169 ? 6.926 11.594 -30.009 1.00 91.00 169 VAL A CA 1
ATOM 1293 C C . VAL A 1 169 ? 8.351 11.250 -29.573 1.00 91.00 169 VAL A C 1
ATOM 1295 O O . VAL A 1 169 ? 8.885 10.237 -30.024 1.00 91.00 169 VAL A O 1
ATOM 1298 N N . GLU A 1 170 ? 8.939 12.031 -28.665 1.00 91.25 170 GLU A N 1
ATOM 1299 C CA . GLU A 1 170 ? 10.290 11.759 -28.152 1.00 91.25 170 GLU A CA 1
ATOM 1300 C C . GLU A 1 170 ? 10.339 10.463 -27.326 1.00 91.25 170 GLU A C 1
ATOM 1302 O O . GLU A 1 170 ? 11.273 9.669 -27.454 1.00 91.25 170 GLU A O 1
ATOM 1307 N N . LEU A 1 171 ? 9.299 10.174 -26.536 1.00 91.06 171 LEU A N 1
ATOM 1308 C CA . LEU A 1 171 ? 9.190 8.899 -25.822 1.00 91.06 171 LEU A CA 1
ATOM 1309 C C . LEU A 1 171 ? 9.091 7.703 -26.786 1.00 91.06 171 LEU A C 1
ATOM 1311 O O . LEU A 1 171 ? 9.719 6.668 -26.555 1.00 91.06 171 LEU A O 1
ATOM 1315 N N . ASN A 1 172 ? 8.353 7.837 -27.892 1.00 91.69 172 ASN A N 1
ATOM 1316 C CA . ASN A 1 172 ? 8.303 6.803 -28.928 1.00 91.69 172 ASN A CA 1
ATOM 1317 C C . ASN A 1 172 ? 9.678 6.576 -29.576 1.00 91.69 172 ASN A C 1
ATOM 1319 O O . ASN A 1 172 ? 10.075 5.425 -29.760 1.00 91.69 172 ASN A O 1
ATOM 1323 N N . ALA A 1 173 ? 10.438 7.642 -29.848 1.00 91.19 173 ALA A N 1
ATOM 1324 C CA . ALA A 1 173 ? 11.808 7.524 -30.349 1.00 91.19 173 ALA A CA 1
ATOM 1325 C C . ALA A 1 173 ? 12.727 6.800 -29.346 1.00 91.19 173 ALA A C 1
ATOM 1327 O O . ALA A 1 173 ? 13.517 5.933 -29.730 1.00 91.19 173 ALA A O 1
ATOM 1328 N N . LEU A 1 174 ? 12.581 7.081 -28.048 1.00 92.81 174 LEU A N 1
ATOM 1329 C CA . LEU A 1 174 ? 13.319 6.387 -26.992 1.00 92.81 174 LEU A CA 1
ATOM 1330 C C . LEU A 1 174 ? 12.964 4.889 -26.920 1.00 92.81 174 LEU A C 1
ATOM 1332 O O . LEU A 1 174 ? 13.853 4.047 -26.767 1.00 92.81 174 LEU A O 1
ATOM 1336 N N . ASN A 1 175 ? 11.685 4.537 -27.089 1.00 94.69 175 ASN A N 1
ATOM 1337 C CA . ASN A 1 175 ? 11.227 3.146 -27.159 1.00 94.69 175 ASN A CA 1
ATOM 1338 C C . ASN A 1 175 ? 11.806 2.405 -28.381 1.00 94.69 175 ASN A C 1
ATOM 1340 O O . ASN A 1 175 ? 12.245 1.258 -28.248 1.00 94.69 175 ASN A O 1
ATOM 1344 N N . ASP A 1 176 ? 11.892 3.063 -29.541 1.00 93.44 176 ASP A N 1
ATOM 1345 C CA . ASP A 1 176 ? 12.555 2.514 -30.732 1.00 93.44 176 ASP A CA 1
ATOM 1346 C C . ASP A 1 176 ? 14.054 2.269 -30.488 1.00 93.44 176 ASP A C 1
ATOM 1348 O O . ASP A 1 176 ? 14.598 1.232 -30.875 1.00 93.44 176 ASP A O 1
ATOM 1352 N N . ILE A 1 177 ? 14.731 3.190 -29.794 1.00 91.00 177 ILE A N 1
ATOM 1353 C CA . ILE A 1 177 ? 16.146 3.049 -29.425 1.00 91.00 177 ILE A CA 1
ATOM 1354 C C . ILE A 1 177 ? 16.367 1.861 -28.488 1.00 91.00 177 ILE A C 1
ATOM 1356 O O . ILE A 1 177 ? 17.341 1.119 -28.656 1.00 91.00 177 ILE A O 1
ATOM 1360 N N . PHE A 1 178 ? 15.472 1.658 -27.521 1.00 95.25 178 PHE A N 1
ATOM 1361 C CA . PHE A 1 178 ? 15.490 0.482 -26.656 1.00 95.25 178 PHE A CA 1
ATOM 1362 C C . PHE A 1 178 ? 15.356 -0.812 -27.470 1.00 95.25 178 PHE A C 1
ATOM 1364 O O . PHE A 1 178 ? 16.184 -1.713 -27.323 1.00 95.25 178 PHE A O 1
ATOM 1371 N N . LEU A 1 179 ? 14.382 -0.893 -28.381 1.00 93.06 179 LEU A N 1
ATOM 1372 C CA . LEU A 1 179 ? 14.213 -2.064 -29.245 1.00 93.06 179 LEU A CA 1
ATOM 1373 C C . LEU A 1 179 ? 15.454 -2.320 -30.110 1.00 93.06 179 LEU A C 1
ATOM 1375 O O . LEU A 1 179 ? 15.907 -3.462 -30.221 1.00 93.06 179 LEU A O 1
ATOM 1379 N N . ASP A 1 180 ? 16.042 -1.271 -30.689 1.00 86.94 180 ASP A N 1
ATOM 1380 C CA . ASP A 1 180 ? 17.290 -1.364 -31.450 1.00 86.94 180 ASP A CA 1
ATOM 1381 C C . ASP A 1 180 ? 18.440 -1.902 -30.571 1.00 86.94 180 ASP A C 1
ATOM 1383 O O . ASP A 1 180 ? 19.165 -2.803 -30.997 1.00 86.94 180 ASP A O 1
ATOM 1387 N N . ALA A 1 181 ? 18.596 -1.408 -29.337 1.00 86.81 181 ALA A N 1
ATOM 1388 C CA . ALA A 1 181 ? 19.624 -1.859 -28.392 1.00 86.81 181 ALA A CA 1
ATOM 1389 C C . ALA A 1 181 ? 19.482 -3.348 -28.033 1.00 86.81 181 ALA A C 1
ATOM 1391 O O . ALA A 1 181 ? 20.448 -4.115 -28.079 1.00 86.81 181 ALA A O 1
ATOM 1392 N N . ILE A 1 182 ? 18.258 -3.773 -27.722 1.00 90.69 182 ILE A N 1
ATOM 1393 C CA . ILE A 1 182 ? 17.922 -5.150 -27.355 1.00 90.69 182 ILE A CA 1
ATOM 1394 C C . ILE A 1 182 ? 18.111 -6.113 -28.537 1.00 90.69 182 ILE A C 1
ATOM 1396 O O . ILE A 1 182 ? 18.610 -7.227 -28.354 1.00 90.69 182 ILE A O 1
ATOM 1400 N N . ASN A 1 183 ? 17.793 -5.679 -29.760 1.00 85.38 183 ASN A N 1
ATOM 1401 C CA . ASN A 1 183 ? 18.062 -6.451 -30.974 1.00 85.38 183 ASN A CA 1
ATOM 1402 C C . ASN A 1 183 ? 19.566 -6.585 -31.254 1.00 85.38 183 ASN A C 1
ATOM 1404 O O . ASN A 1 183 ? 20.030 -7.680 -31.578 1.00 85.38 183 ASN A O 1
ATOM 1408 N N . ILE A 1 184 ? 20.340 -5.505 -31.088 1.00 82.06 184 ILE A N 1
ATOM 1409 C CA . ILE A 1 184 ? 21.807 -5.516 -31.234 1.00 82.06 184 ILE A CA 1
ATOM 1410 C C . ILE A 1 184 ? 22.455 -6.478 -30.232 1.00 82.06 184 ILE A C 1
ATOM 1412 O O . ILE A 1 184 ? 23.395 -7.192 -30.588 1.00 82.06 184 ILE A O 1
ATOM 1416 N N . ALA A 1 185 ? 21.939 -6.525 -29.002 1.00 86.62 185 ALA A N 1
ATOM 1417 C CA . ALA A 1 185 ? 22.442 -7.398 -27.949 1.00 86.62 185 ALA A CA 1
ATOM 1418 C C . ALA A 1 185 ? 22.318 -8.904 -28.265 1.00 86.62 185 ALA A C 1
ATOM 1420 O O . ALA A 1 185 ? 23.058 -9.708 -27.696 1.00 86.62 185 ALA A O 1
ATOM 1421 N N . GLY A 1 186 ? 21.419 -9.298 -29.176 1.00 83.12 186 GLY A N 1
ATOM 1422 C CA . GLY A 1 186 ? 21.283 -10.677 -29.647 1.00 83.12 186 GLY A CA 1
ATOM 1423 C C . GLY A 1 186 ? 20.782 -11.663 -28.582 1.00 83.12 186 GLY A C 1
ATOM 1424 O O . GLY A 1 186 ? 20.004 -11.316 -27.696 1.00 83.12 186 GLY A O 1
ATOM 1425 N N . GLY A 1 187 ? 21.176 -12.935 -28.690 1.00 88.25 187 GLY A N 1
ATOM 1426 C CA . GLY A 1 187 ? 20.611 -14.007 -27.862 1.00 88.25 187 GLY A CA 1
ATOM 1427 C C . GLY A 1 187 ? 19.127 -14.246 -28.167 1.00 88.25 187 GLY A C 1
ATOM 1428 O O . GLY A 1 187 ? 18.723 -14.255 -29.329 1.00 88.25 187 GLY A O 1
ATOM 1429 N N . PHE A 1 188 ? 18.304 -14.428 -27.135 1.00 93.88 188 PHE A N 1
ATOM 1430 C CA . PHE A 1 188 ? 16.853 -14.607 -27.278 1.00 93.88 188 PHE A CA 1
ATOM 1431 C C . PHE A 1 188 ? 16.061 -13.296 -27.299 1.00 93.88 188 PHE A C 1
ATOM 1433 O O . PHE A 1 188 ? 14.845 -13.303 -27.474 1.00 93.88 188 PHE A O 1
ATOM 1440 N N . ASN A 1 189 ? 16.738 -12.163 -27.140 1.00 92.56 189 ASN A N 1
ATOM 1441 C CA . ASN A 1 189 ? 16.117 -10.852 -27.005 1.00 92.56 189 ASN A CA 1
ATOM 1442 C C . ASN A 1 189 ? 15.202 -10.431 -28.172 1.00 92.56 189 ASN A C 1
ATOM 1444 O O . ASN A 1 189 ? 14.127 -9.904 -27.883 1.00 92.56 189 ASN A O 1
ATOM 1448 N N . PRO A 1 190 ? 15.519 -10.712 -29.456 1.00 89.75 190 PRO A N 1
ATOM 1449 C CA . PRO A 1 190 ? 14.607 -10.396 -30.563 1.00 89.75 190 PRO A CA 1
ATOM 1450 C C . PRO A 1 190 ? 13.268 -11.152 -30.519 1.00 89.75 190 PRO A C 1
ATOM 1452 O O . PRO A 1 190 ? 12.338 -10.806 -31.239 1.00 89.75 190 PRO A O 1
ATOM 1455 N N . GLN A 1 191 ? 13.176 -12.213 -29.711 1.00 89.69 191 GLN A N 1
ATOM 1456 C CA . GLN A 1 191 ? 11.972 -13.027 -29.514 1.00 89.69 191 GLN A CA 1
ATOM 1457 C C . GLN A 1 191 ? 11.368 -12.851 -28.109 1.00 89.69 191 GLN A C 1
ATOM 1459 O O . GLN A 1 191 ? 10.416 -13.550 -27.760 1.00 89.69 191 GLN A O 1
ATOM 1464 N N . ARG A 1 192 ? 11.952 -11.977 -27.281 1.00 92.06 192 ARG A N 1
ATOM 1465 C CA . ARG A 1 192 ? 11.528 -11.708 -25.905 1.00 92.06 192 ARG A CA 1
ATOM 1466 C C . ARG A 1 192 ? 10.382 -10.696 -25.898 1.00 92.06 192 ARG A C 1
ATOM 1468 O O . ARG A 1 192 ? 10.339 -9.802 -26.737 1.00 92.06 192 ARG A O 1
ATOM 1475 N N . THR A 1 193 ? 9.471 -10.836 -24.940 1.00 88.50 193 THR A N 1
ATOM 1476 C CA . THR A 1 193 ? 8.416 -9.848 -24.690 1.00 88.50 193 THR A CA 1
ATOM 1477 C C . THR A 1 193 ? 9.000 -8.599 -24.036 1.00 88.50 193 THR A C 1
ATOM 1479 O O . THR A 1 193 ? 9.747 -8.702 -23.060 1.00 88.50 193 THR A O 1
ATOM 1482 N N . HIS A 1 194 ? 8.602 -7.433 -24.545 1.00 88.12 194 HIS A N 1
ATOM 1483 C CA . HIS A 1 194 ? 9.003 -6.127 -24.028 1.00 88.12 194 HIS A CA 1
ATOM 1484 C C . HIS A 1 194 ? 7.782 -5.307 -23.625 1.00 88.12 194 HIS A C 1
ATOM 1486 O O . HIS A 1 194 ? 6.714 -5.454 -24.219 1.00 88.12 194 HIS A O 1
ATOM 1492 N N . LEU A 1 195 ? 7.956 -4.458 -22.620 1.00 82.94 195 LEU A N 1
ATOM 1493 C CA . LEU A 1 195 ? 6.934 -3.582 -22.070 1.00 82.94 195 LEU A CA 1
ATOM 1494 C C . LEU A 1 195 ? 7.332 -2.129 -22.314 1.00 82.94 195 LEU A C 1
ATOM 1496 O O . LEU A 1 195 ? 8.504 -1.761 -22.212 1.00 82.94 195 LEU A O 1
ATOM 1500 N N . PHE A 1 196 ? 6.336 -1.311 -22.617 1.00 84.88 196 PHE A N 1
ATOM 1501 C CA . PHE A 1 196 ? 6.494 0.125 -22.779 1.00 84.88 196 PHE A CA 1
ATOM 1502 C C . PHE A 1 196 ? 5.623 0.811 -21.748 1.00 84.88 196 PHE A C 1
ATOM 1504 O O . PHE A 1 196 ? 4.461 0.440 -21.574 1.00 84.88 196 PHE A O 1
ATOM 1511 N N . PHE A 1 197 ? 6.199 1.789 -21.063 1.00 79.94 197 PHE A N 1
ATOM 1512 C CA . PHE A 1 197 ? 5.441 2.585 -20.121 1.00 79.94 197 PHE A CA 1
ATOM 1513 C C . PHE A 1 197 ? 4.451 3.481 -20.867 1.00 79.94 197 PHE A C 1
ATOM 1515 O O . PHE A 1 197 ? 4.791 4.063 -21.900 1.00 79.94 197 PHE A O 1
ATOM 1522 N N . GLY A 1 198 ? 3.229 3.559 -20.342 1.00 67.38 198 GLY A N 1
ATOM 1523 C CA . GLY A 1 198 ? 2.147 4.357 -20.909 1.00 67.38 198 GLY A CA 1
ATOM 1524 C C . GLY A 1 198 ? 1.898 5.633 -20.119 1.00 67.38 198 GLY A C 1
ATOM 1525 O O . GLY A 1 198 ? 2.061 6.720 -20.660 1.00 67.38 198 GLY A O 1
ATOM 1526 N N . ASP A 1 199 ? 1.496 5.495 -18.856 1.00 68.31 199 ASP A N 1
ATOM 1527 C CA . ASP A 1 199 ? 1.111 6.620 -18.004 1.00 68.31 199 ASP A CA 1
ATOM 1528 C C . ASP A 1 199 ? 1.097 6.216 -16.518 1.00 68.31 199 ASP A C 1
ATOM 1530 O O . ASP A 1 199 ? 1.140 5.024 -16.197 1.00 68.31 199 ASP A O 1
ATOM 1534 N N . TRP A 1 200 ? 0.997 7.199 -15.623 1.00 72.44 200 TRP A N 1
ATOM 1535 C CA . TRP A 1 200 ? 0.677 7.005 -14.206 1.00 72.44 200 TRP A CA 1
ATOM 1536 C C . TRP A 1 200 ? -0.545 7.847 -13.824 1.00 72.44 200 TRP A C 1
ATOM 1538 O O . TRP A 1 200 ? -0.839 8.873 -14.432 1.00 72.44 200 TRP A O 1
ATOM 1548 N N . GLY A 1 201 ? -1.262 7.428 -12.785 1.00 70.81 201 GLY A N 1
ATOM 1549 C CA . GLY A 1 201 ? -2.444 8.135 -12.308 1.00 70.81 201 GLY A CA 1
ATOM 1550 C C . GLY A 1 201 ? -2.619 7.989 -10.807 1.00 70.81 201 GLY A C 1
ATOM 1551 O O . GLY A 1 201 ? -2.088 7.072 -10.185 1.00 70.81 201 GLY A O 1
ATOM 1552 N N . THR A 1 202 ? -3.381 8.906 -10.219 1.00 71.75 202 THR A N 1
ATOM 1553 C CA . THR A 1 202 ? -3.838 8.796 -8.831 1.00 71.75 202 THR A CA 1
ATOM 1554 C C . THR A 1 202 ? -5.299 9.188 -8.764 1.00 71.75 202 THR A C 1
ATOM 1556 O O . THR A 1 202 ? -5.763 10.035 -9.526 1.00 71.75 202 THR A O 1
ATOM 1559 N N . THR A 1 203 ? -6.021 8.583 -7.833 1.00 69.88 203 THR A N 1
ATOM 1560 C CA . THR A 1 203 ? -7.399 8.954 -7.535 1.00 69.88 203 THR A CA 1
ATOM 1561 C C . THR A 1 203 ? -7.597 9.002 -6.025 1.00 69.88 203 THR A C 1
ATOM 1563 O O . THR A 1 203 ? -6.781 8.490 -5.255 1.00 69.88 203 THR A O 1
ATOM 1566 N N . ILE A 1 204 ? -8.673 9.648 -5.592 1.00 68.75 204 ILE A N 1
ATOM 1567 C CA . ILE A 1 204 ? -9.162 9.535 -4.219 1.00 68.75 204 ILE A CA 1
ATOM 1568 C C . ILE A 1 204 ? -10.076 8.312 -4.185 1.00 68.75 204 ILE A C 1
ATOM 1570 O O . ILE A 1 204 ? -10.741 8.012 -5.167 1.00 68.75 204 ILE A O 1
ATOM 1574 N N . TRP A 1 205 ? -10.096 7.576 -3.077 1.00 76.00 205 TRP A N 1
ATOM 1575 C CA . TRP A 1 205 ? -10.971 6.418 -2.928 1.00 76.00 205 TRP A CA 1
ATOM 1576 C C . TRP A 1 205 ? -12.026 6.662 -1.855 1.00 76.00 205 TRP A C 1
ATOM 1578 O O . TRP A 1 205 ? -11.694 7.039 -0.729 1.00 76.00 205 TRP A O 1
ATOM 1588 N N . GLY A 1 206 ? -13.285 6.356 -2.173 1.00 75.81 206 GLY A N 1
ATOM 1589 C CA . GLY A 1 206 ? -14.317 6.161 -1.159 1.00 75.81 206 GLY A CA 1
ATOM 1590 C C . GLY A 1 206 ? -15.733 6.556 -1.567 1.00 75.81 206 GLY A C 1
ATOM 1591 O O . GLY A 1 206 ? -16.681 5.879 -1.158 1.00 75.81 206 GLY A O 1
ATOM 1592 N N . SER A 1 207 ? -15.906 7.614 -2.358 1.00 81.94 207 SER A N 1
ATOM 1593 C CA . SER A 1 207 ? -17.233 7.996 -2.852 1.00 81.94 207 SER A CA 1
ATOM 1594 C C . SER A 1 207 ? -17.664 7.125 -4.037 1.00 81.94 207 SER A C 1
ATOM 1596 O O . SER A 1 207 ? -16.858 6.416 -4.641 1.00 81.94 207 SER A O 1
ATOM 1598 N N . ASP A 1 208 ? -18.954 7.143 -4.372 1.00 84.50 208 ASP A N 1
ATOM 1599 C CA . ASP A 1 208 ? -19.431 6.449 -5.574 1.00 84.50 208 ASP A CA 1
ATOM 1600 C C . ASP A 1 208 ? -18.929 7.129 -6.859 1.00 84.50 208 ASP A C 1
ATOM 1602 O O . ASP A 1 208 ? -18.684 6.443 -7.849 1.00 84.50 208 ASP A O 1
ATOM 1606 N N . ASP A 1 209 ? -18.689 8.445 -6.816 1.00 86.19 209 ASP A N 1
ATOM 1607 C CA . ASP A 1 209 ? -18.076 9.194 -7.916 1.00 86.19 209 ASP A CA 1
ATOM 1608 C C . ASP A 1 209 ? -16.610 8.779 -8.121 1.00 86.19 209 ASP A C 1
ATOM 1610 O O . ASP A 1 209 ? -16.190 8.568 -9.256 1.00 86.19 209 ASP A O 1
ATOM 1614 N N . ASP A 1 210 ? -15.852 8.583 -7.037 1.00 86.56 210 ASP A N 1
ATOM 1615 C CA . ASP A 1 210 ? -14.462 8.107 -7.090 1.00 86.56 210 ASP A CA 1
ATOM 1616 C C . ASP A 1 210 ? -14.357 6.717 -7.737 1.00 86.56 210 ASP A C 1
ATOM 1618 O O . ASP A 1 210 ? -13.505 6.474 -8.592 1.00 86.56 210 ASP A O 1
ATOM 1622 N N . LYS A 1 211 ? -15.253 5.798 -7.350 1.00 86.62 211 LYS A N 1
ATOM 1623 C CA . LYS A 1 211 ? -15.317 4.444 -7.925 1.00 86.62 211 LYS A CA 1
ATOM 1624 C C . LYS A 1 211 ? -15.675 4.498 -9.409 1.00 86.62 211 LYS A C 1
ATOM 1626 O O . LYS A 1 211 ? -15.034 3.831 -10.212 1.00 86.62 211 LYS A O 1
ATOM 1631 N N . ALA A 1 212 ? -16.663 5.317 -9.773 1.00 89.44 212 ALA A N 1
ATOM 1632 C CA . ALA A 1 212 ? -17.073 5.488 -11.162 1.00 89.44 212 ALA A CA 1
ATOM 1633 C C . ALA A 1 212 ? -15.970 6.122 -12.026 1.00 89.44 212 ALA A C 1
ATOM 1635 O O . ALA A 1 212 ? -15.827 5.755 -13.191 1.00 89.44 212 ALA A O 1
ATOM 1636 N N . ALA A 1 213 ? -15.185 7.050 -11.468 1.00 89.06 213 ALA A N 1
ATOM 1637 C CA . ALA A 1 213 ? -14.026 7.625 -12.141 1.00 89.06 213 ALA A CA 1
ATOM 1638 C C . ALA A 1 213 ? -12.954 6.560 -12.404 1.00 89.06 213 ALA A C 1
ATOM 1640 O O . ALA A 1 213 ? -12.479 6.444 -13.530 1.00 89.06 213 ALA A O 1
ATOM 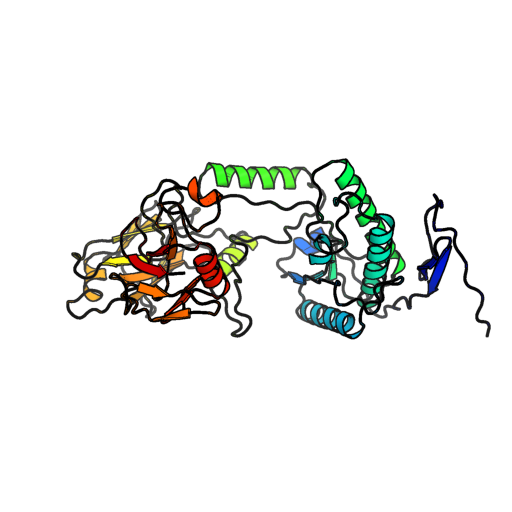1641 N N . LEU A 1 214 ? -12.648 5.721 -11.409 1.00 88.38 214 LEU A N 1
ATOM 1642 C CA . LEU A 1 214 ? -11.690 4.632 -11.582 1.00 88.38 214 LEU A CA 1
ATOM 1643 C C . LEU A 1 214 ? -12.154 3.607 -12.632 1.00 88.38 214 LEU A C 1
ATOM 1645 O O . LEU A 1 214 ? -11.370 3.199 -13.489 1.00 88.38 214 LEU A O 1
ATOM 1649 N N . ASP A 1 215 ? -13.431 3.216 -12.597 1.00 89.75 215 ASP A N 1
ATOM 1650 C CA . ASP A 1 215 ? -14.018 2.315 -13.598 1.00 89.75 215 ASP A CA 1
ATOM 1651 C C . ASP A 1 215 ? -13.930 2.911 -15.011 1.00 89.75 215 ASP A C 1
ATOM 1653 O O . ASP A 1 215 ? -13.651 2.196 -15.981 1.00 89.75 215 ASP A O 1
ATOM 1657 N N . LEU A 1 216 ? -14.154 4.222 -15.142 1.00 90.75 216 LEU A N 1
ATOM 1658 C CA . LEU A 1 216 ? -14.027 4.931 -16.410 1.00 90.75 216 LEU A CA 1
ATOM 1659 C C . LEU A 1 216 ? -12.579 4.923 -16.911 1.00 90.75 216 LEU A C 1
ATOM 1661 O O . LEU A 1 216 ? -12.363 4.594 -18.077 1.00 90.75 216 LEU A O 1
ATOM 1665 N N . ASP A 1 217 ? -11.605 5.230 -16.055 1.00 88.19 217 ASP A N 1
ATOM 1666 C CA . ASP A 1 217 ? -10.186 5.251 -16.423 1.00 88.19 217 ASP A CA 1
ATOM 1667 C C . ASP A 1 217 ? -9.716 3.873 -16.908 1.00 88.19 217 ASP A C 1
ATOM 1669 O O . ASP A 1 217 ? -9.112 3.756 -17.980 1.00 88.19 217 ASP A O 1
ATOM 1673 N N . PHE A 1 218 ? -10.076 2.802 -16.191 1.00 88.00 218 PHE A N 1
ATOM 1674 C CA . PHE A 1 218 ? -9.759 1.440 -16.623 1.00 88.00 218 PHE A CA 1
ATOM 1675 C C . PHE A 1 218 ? -10.469 1.039 -17.912 1.00 88.00 218 PHE A C 1
ATOM 1677 O O . PHE A 1 218 ? -9.864 0.370 -18.752 1.00 88.00 218 PHE A O 1
ATOM 1684 N N . SER A 1 219 ? -11.723 1.457 -18.102 1.00 90.75 219 SER A N 1
ATOM 1685 C CA . SER A 1 219 ? -12.464 1.180 -19.337 1.00 90.75 219 SER A CA 1
ATOM 1686 C C . SER A 1 219 ? -11.823 1.880 -20.535 1.00 90.75 219 SER A C 1
ATOM 1688 O O . SER A 1 219 ? -11.595 1.250 -21.565 1.00 90.75 219 SER A O 1
ATOM 1690 N N . LEU A 1 220 ? -11.458 3.158 -20.393 1.00 88.94 220 LEU A N 1
ATOM 1691 C CA . LEU A 1 220 ? -10.772 3.921 -21.439 1.00 88.94 220 LEU A CA 1
ATOM 1692 C C . LEU A 1 220 ? -9.414 3.308 -21.786 1.00 88.94 220 LEU A C 1
ATOM 1694 O O . LEU A 1 220 ? -9.062 3.204 -22.963 1.00 88.94 220 LEU A O 1
ATOM 1698 N N . PHE A 1 221 ? -8.661 2.876 -20.774 1.00 86.38 221 PHE A N 1
ATOM 1699 C CA . PHE A 1 221 ? -7.391 2.196 -20.984 1.00 86.38 221 PHE A CA 1
ATOM 1700 C C . PHE A 1 221 ? -7.578 0.857 -21.712 1.00 86.38 221 PHE A C 1
ATOM 1702 O O . PHE A 1 221 ? -6.937 0.620 -22.735 1.00 86.38 221 PHE A O 1
ATOM 1709 N N . HIS A 1 222 ? -8.498 0.008 -21.249 1.00 86.94 222 HIS A N 1
ATOM 1710 C CA . HIS A 1 222 ? -8.807 -1.275 -21.882 1.00 86.94 222 HIS A CA 1
ATOM 1711 C C . HIS A 1 222 ? -9.248 -1.113 -23.347 1.00 86.94 222 HIS A C 1
ATOM 1713 O O . HIS A 1 222 ? -8.736 -1.795 -24.238 1.00 86.94 222 HIS A O 1
ATOM 1719 N N . ASP A 1 223 ? -10.163 -0.182 -23.616 1.00 90.50 223 ASP A N 1
ATOM 1720 C CA . ASP A 1 223 ? -10.766 -0.001 -24.939 1.00 90.50 223 ASP A CA 1
ATOM 1721 C C . ASP A 1 223 ? -9.772 0.539 -25.978 1.00 90.50 223 ASP A C 1
ATOM 1723 O O . ASP A 1 223 ? -9.897 0.249 -27.172 1.00 90.50 223 ASP A O 1
ATOM 1727 N N . ASN A 1 224 ? -8.732 1.252 -25.540 1.00 89.12 224 ASN A N 1
ATOM 1728 C CA . ASN A 1 224 ? -7.648 1.704 -26.413 1.00 89.12 224 ASN A CA 1
ATOM 1729 C C . ASN A 1 224 ? -6.647 0.589 -26.772 1.00 89.12 224 ASN A C 1
ATOM 1731 O O . ASN A 1 224 ? -5.946 0.704 -27.779 1.00 89.12 224 ASN A O 1
ATOM 1735 N N . PHE A 1 225 ? -6.603 -0.508 -26.006 1.00 87.75 225 PHE A N 1
ATOM 1736 C CA . PHE A 1 225 ? -5.625 -1.592 -26.164 1.00 87.75 225 PHE A CA 1
ATOM 1737 C C . PHE A 1 225 ? -6.266 -2.986 -26.303 1.00 87.75 225 PHE A C 1
ATOM 1739 O O . PHE A 1 225 ? -5.681 -3.990 -25.917 1.00 87.75 225 PHE A O 1
ATOM 1746 N N . THR A 1 226 ? -7.438 -3.098 -26.938 1.00 87.62 226 THR A N 1
ATOM 1747 C CA . THR A 1 226 ? -8.199 -4.372 -27.028 1.00 87.62 226 THR A CA 1
ATOM 1748 C C . THR A 1 226 ? -7.463 -5.582 -27.628 1.00 87.62 226 THR A C 1
ATOM 1750 O O . THR A 1 226 ? -7.851 -6.723 -27.380 1.00 87.62 226 THR A O 1
ATOM 1753 N N . SER A 1 227 ? -6.417 -5.368 -28.432 1.00 86.75 227 SER A N 1
ATOM 1754 C CA . SER A 1 227 ? -5.603 -6.437 -29.034 1.00 86.75 227 SER A CA 1
ATOM 1755 C C . SER A 1 227 ? -4.169 -6.498 -28.503 1.00 86.75 227 SER A C 1
ATOM 1757 O O . SER A 1 227 ? -3.362 -7.270 -29.024 1.00 86.75 227 SER A O 1
ATOM 1759 N N . ILE A 1 228 ? -3.827 -5.661 -27.522 1.00 85.44 228 ILE A N 1
ATOM 1760 C CA . ILE A 1 228 ? -2.492 -5.563 -26.931 1.00 85.44 228 ILE A CA 1
ATOM 1761 C C . ILE A 1 228 ? -2.636 -5.855 -25.435 1.00 85.44 228 ILE A C 1
ATOM 1763 O O . ILE A 1 228 ? -3.339 -5.123 -24.748 1.00 85.44 228 ILE A O 1
ATOM 1767 N N . PRO A 1 229 ? -1.990 -6.904 -24.903 1.00 84.38 229 PRO A N 1
ATOM 1768 C CA . PRO A 1 229 ? -2.012 -7.169 -23.470 1.00 84.38 229 PRO A CA 1
ATOM 1769 C C . PRO A 1 229 ? -1.507 -5.959 -22.683 1.00 84.38 229 PRO A C 1
ATOM 1771 O O . PRO A 1 229 ? -0.433 -5.433 -22.980 1.00 84.38 229 PRO A O 1
ATOM 1774 N N . THR A 1 230 ? -2.276 -5.540 -21.685 1.00 83.69 230 THR A N 1
ATOM 1775 C CA . THR A 1 230 ? -1.931 -4.435 -20.794 1.00 83.69 230 THR A CA 1
ATOM 1776 C C . THR A 1 230 ? -1.487 -4.954 -19.432 1.00 83.69 230 THR A C 1
ATOM 1778 O O . THR A 1 230 ? -1.816 -6.068 -19.024 1.00 83.69 230 THR A O 1
ATOM 1781 N N . PHE A 1 231 ? -0.695 -4.146 -18.734 1.00 83.19 231 PHE A N 1
ATOM 1782 C CA . PHE A 1 231 ? -0.120 -4.484 -17.440 1.00 83.19 231 PHE A CA 1
ATOM 1783 C C . PHE A 1 231 ? -0.087 -3.232 -16.565 1.00 83.19 231 PHE A C 1
ATOM 1785 O O . PHE A 1 231 ? 0.365 -2.180 -17.012 1.00 83.19 231 PHE A O 1
ATOM 1792 N N . ILE A 1 232 ? -0.561 -3.356 -15.325 1.00 87.00 232 ILE A N 1
ATOM 1793 C CA . ILE A 1 232 ? -0.445 -2.312 -14.304 1.00 87.00 232 ILE A CA 1
ATOM 1794 C C . ILE A 1 232 ? 0.850 -2.588 -13.540 1.00 87.00 232 ILE A C 1
ATOM 1796 O O . ILE A 1 232 ? 0.930 -3.554 -12.782 1.00 87.00 232 ILE A O 1
ATOM 1800 N N . GLY A 1 233 ? 1.880 -1.779 -13.801 1.00 86.00 233 GLY A N 1
ATOM 1801 C CA . GLY A 1 233 ? 3.226 -2.000 -13.266 1.00 86.00 233 GLY A CA 1
ATOM 1802 C C . GLY A 1 233 ? 3.396 -1.683 -11.791 1.00 86.00 233 GLY A C 1
ATOM 1803 O O . GLY A 1 233 ? 4.242 -2.301 -11.142 1.00 86.00 233 GLY A O 1
ATOM 1804 N N . GLU A 1 234 ? 2.587 -0.759 -11.281 1.00 86.62 234 GLU A N 1
ATOM 1805 C CA . GLU A 1 234 ? 2.532 -0.352 -9.881 1.00 86.62 234 GLU A CA 1
ATOM 1806 C C . GLU A 1 234 ? 1.089 0.016 -9.532 1.00 86.62 234 GLU A C 1
ATOM 1808 O O . GLU A 1 234 ? 0.381 0.629 -10.332 1.00 86.62 234 GLU A O 1
ATOM 1813 N N . TRP A 1 235 ? 0.649 -0.390 -8.345 1.00 83.94 235 TRP A N 1
ATOM 1814 C CA . TRP A 1 235 ? -0.644 -0.030 -7.778 1.00 83.94 235 TRP A CA 1
ATOM 1815 C C . TRP A 1 235 ? -0.513 -0.022 -6.260 1.00 83.94 235 TRP A C 1
ATOM 1817 O O . TRP A 1 235 ? -0.121 -1.031 -5.674 1.00 83.94 235 TRP A O 1
ATOM 1827 N N . ASP A 1 236 ? -0.868 1.091 -5.627 1.00 77.81 236 ASP A N 1
ATOM 1828 C CA . ASP A 1 236 ? -0.855 1.217 -4.174 1.00 77.81 236 ASP A CA 1
ATOM 1829 C C . ASP A 1 236 ? -1.981 2.151 -3.708 1.00 77.81 236 ASP A C 1
ATOM 1831 O O . ASP A 1 236 ? -2.399 3.064 -4.422 1.00 77.81 236 ASP A O 1
ATOM 1835 N N . ALA A 1 237 ? -2.480 1.921 -2.497 1.00 71.44 237 ALA A N 1
ATOM 1836 C CA . ALA A 1 237 ? -3.408 2.813 -1.816 1.00 71.44 237 ALA A CA 1
ATOM 1837 C C . ALA A 1 237 ? -2.691 4.015 -1.177 1.00 71.44 237 ALA A C 1
ATOM 1839 O O . ALA A 1 237 ? -3.322 5.045 -0.930 1.00 71.44 237 ALA A O 1
ATOM 1840 N N . THR A 1 238 ? -1.391 3.905 -0.880 1.00 62.25 238 THR A N 1
ATOM 1841 C CA . THR A 1 238 ? -0.586 5.022 -0.371 1.00 62.25 238 THR A CA 1
ATOM 1842 C C . THR A 1 238 ? 0.894 4.835 -0.716 1.00 62.25 238 THR A C 1
ATOM 1844 O O . THR A 1 238 ? 1.396 3.741 -0.510 1.00 62.25 238 THR A O 1
ATOM 1847 N N . PRO A 1 239 ? 1.646 5.877 -1.126 1.00 51.91 239 PRO A N 1
ATOM 1848 C CA . PRO A 1 239 ? 3.062 5.771 -1.528 1.00 51.91 239 PRO A CA 1
ATOM 1849 C C . PRO A 1 239 ? 4.055 5.244 -0.467 1.00 51.91 239 PRO A C 1
ATOM 1851 O O . PRO A 1 239 ? 5.261 5.288 -0.685 1.00 51.91 239 PRO A O 1
ATOM 1854 N N . ALA A 1 240 ? 3.576 4.843 0.713 1.00 52.88 240 ALA A N 1
ATOM 1855 C CA . ALA A 1 240 ? 4.372 4.437 1.868 1.00 52.88 240 ALA A CA 1
ATOM 1856 C C . ALA A 1 240 ? 3.937 3.087 2.475 1.00 52.88 240 ALA A C 1
ATOM 1858 O O . ALA A 1 240 ? 4.403 2.746 3.564 1.00 52.88 240 ALA A O 1
ATOM 1859 N N . ALA A 1 241 ? 3.020 2.342 1.846 1.00 61.50 241 ALA A N 1
ATOM 1860 C CA . ALA A 1 241 ? 2.564 1.060 2.378 1.00 61.50 241 ALA A CA 1
ATOM 1861 C C . ALA A 1 241 ? 3.415 -0.094 1.839 1.00 61.50 241 ALA A C 1
ATOM 1863 O O . ALA A 1 241 ? 2.998 -0.850 0.966 1.00 61.50 241 ALA A O 1
ATOM 1864 N N . ASP A 1 242 ? 4.588 -0.301 2.438 1.00 75.31 242 ASP A N 1
ATOM 1865 C CA . ASP A 1 242 ? 5.218 -1.616 2.348 1.00 75.31 242 ASP A CA 1
ATOM 1866 C C . ASP A 1 242 ? 4.242 -2.655 2.916 1.00 75.31 242 ASP A C 1
ATOM 1868 O O . ASP A 1 242 ? 3.790 -2.546 4.056 1.00 75.31 242 ASP A O 1
ATOM 1872 N N . LEU A 1 243 ? 3.890 -3.666 2.121 1.00 85.50 243 LEU A N 1
ATOM 1873 C CA . LEU A 1 243 ? 3.004 -4.743 2.573 1.00 85.50 243 LEU A CA 1
ATOM 1874 C C . LEU A 1 243 ? 3.784 -5.864 3.273 1.00 85.50 243 LEU A C 1
ATOM 1876 O O . LEU A 1 243 ? 3.235 -6.545 4.142 1.00 85.50 243 LEU A O 1
ATOM 1880 N N . LEU A 1 244 ? 5.058 -6.052 2.911 1.00 88.25 244 LEU A N 1
ATOM 1881 C CA . LEU A 1 244 ? 5.927 -7.124 3.397 1.00 88.25 244 LEU A CA 1
ATOM 1882 C C . LEU A 1 244 ? 7.056 -6.574 4.270 1.00 88.25 244 LEU A C 1
ATOM 1884 O O . LEU A 1 244 ? 7.898 -5.811 3.799 1.00 88.25 244 LEU A O 1
ATOM 1888 N N . ASP A 1 245 ? 7.165 -7.076 5.496 1.00 86.19 245 ASP A N 1
ATOM 1889 C CA . ASP A 1 245 ? 8.368 -6.896 6.298 1.00 86.19 245 ASP A CA 1
ATOM 1890 C C . ASP A 1 245 ? 9.456 -7.861 5.807 1.00 86.19 245 ASP A C 1
ATOM 1892 O O . ASP A 1 245 ? 9.446 -9.063 6.090 1.00 86.19 245 ASP A O 1
ATOM 1896 N N . CYS A 1 246 ? 10.431 -7.333 5.069 1.00 88.50 246 CYS A N 1
ATOM 1897 C CA . CYS A 1 246 ? 11.543 -8.123 4.543 1.00 88.50 246 CYS A CA 1
ATOM 1898 C C . CYS A 1 246 ? 12.521 -8.614 5.624 1.00 88.50 246 CYS A C 1
ATOM 1900 O O . CYS A 1 246 ? 13.337 -9.486 5.339 1.00 88.50 246 CYS A O 1
ATOM 1902 N N . SER A 1 247 ? 12.482 -8.076 6.847 1.00 89.31 247 SER A N 1
ATOM 1903 C CA . SER A 1 247 ? 13.360 -8.514 7.940 1.00 89.31 247 SER A CA 1
ATOM 1904 C C . SER A 1 247 ? 12.825 -9.760 8.649 1.00 89.31 247 SER A C 1
ATOM 1906 O O . SER A 1 247 ? 13.598 -10.627 9.064 1.00 89.31 247 SER A O 1
ATOM 1908 N N . THR A 1 248 ? 11.500 -9.865 8.751 1.00 90.25 248 THR A N 1
ATOM 1909 C CA . THR A 1 248 ? 10.795 -10.977 9.402 1.00 90.25 248 THR A CA 1
ATOM 1910 C C . THR A 1 248 ? 10.179 -11.956 8.402 1.00 90.25 248 THR A C 1
ATOM 1912 O O . THR A 1 248 ? 9.823 -13.071 8.784 1.00 90.25 248 THR A O 1
ATOM 1915 N N . HIS A 1 249 ? 10.118 -11.580 7.120 1.00 90.00 249 HIS A N 1
ATOM 1916 C CA . HIS A 1 249 ? 9.452 -12.309 6.039 1.00 90.00 249 HIS A CA 1
ATOM 1917 C C . HIS A 1 249 ? 7.959 -12.552 6.314 1.00 90.00 249 HIS A C 1
ATOM 1919 O O . HIS A 1 249 ? 7.432 -13.621 5.999 1.00 90.00 249 HIS A O 1
ATOM 1925 N N . THR A 1 250 ? 7.282 -11.567 6.906 1.00 89.12 250 THR A N 1
ATOM 1926 C CA . THR A 1 250 ? 5.843 -11.617 7.200 1.00 89.12 250 THR A CA 1
ATOM 1927 C C . THR A 1 250 ? 5.129 -10.390 6.659 1.00 89.12 250 THR A C 1
ATOM 1929 O O . THR A 1 250 ? 5.707 -9.307 6.596 1.00 89.12 250 THR A O 1
ATOM 1932 N N . TRP A 1 251 ? 3.868 -10.552 6.272 1.00 88.31 251 TRP A N 1
ATOM 1933 C CA . TRP A 1 251 ? 3.034 -9.435 5.840 1.00 88.31 251 TRP A CA 1
ATOM 1934 C C . TRP A 1 251 ? 2.625 -8.576 7.038 1.00 88.31 251 TRP A C 1
ATOM 1936 O O . TRP A 1 251 ? 2.300 -9.109 8.099 1.00 88.31 251 TRP A O 1
ATOM 1946 N N . TYR A 1 252 ? 2.605 -7.254 6.866 1.00 85.12 252 TYR A N 1
ATOM 1947 C CA . TYR A 1 252 ? 2.080 -6.343 7.888 1.00 85.12 252 TYR A CA 1
ATOM 1948 C C . TYR A 1 252 ? 0.561 -6.491 8.058 1.00 85.12 252 TYR A C 1
ATOM 1950 O O . TYR A 1 252 ? 0.048 -6.324 9.165 1.00 85.12 252 TYR A O 1
ATOM 1958 N N . ASP A 1 253 ? -0.145 -6.841 6.977 1.00 85.75 253 ASP A N 1
ATOM 1959 C CA . ASP A 1 253 ? -1.571 -7.167 6.976 1.00 85.75 253 ASP A CA 1
ATOM 1960 C C . ASP A 1 253 ? -1.866 -8.311 5.991 1.00 85.75 253 ASP A C 1
ATOM 1962 O O . ASP A 1 253 ? -2.004 -8.106 4.784 1.00 85.75 253 ASP A O 1
ATOM 1966 N N . GLU A 1 254 ? -1.969 -9.537 6.511 1.00 88.19 254 GLU A N 1
ATOM 1967 C CA . GLU A 1 254 ? -2.314 -10.722 5.711 1.00 88.19 254 GLU A CA 1
ATOM 1968 C C . GLU A 1 254 ? -3.706 -10.616 5.066 1.00 88.19 254 GLU A C 1
ATOM 1970 O O . GLU A 1 254 ? -3.912 -11.147 3.977 1.00 88.19 254 GLU A O 1
ATOM 1975 N N . THR A 1 255 ? -4.644 -9.876 5.672 1.00 89.56 255 THR A N 1
ATOM 1976 C CA . THR A 1 255 ? -6.012 -9.724 5.143 1.00 89.56 255 THR A CA 1
ATOM 1977 C C . THR A 1 255 ? -5.994 -9.014 3.796 1.00 89.56 255 THR A C 1
ATOM 1979 O O . THR A 1 255 ? -6.685 -9.421 2.864 1.00 89.56 255 THR A O 1
ATOM 1982 N N . VAL A 1 256 ? -5.191 -7.951 3.675 1.00 88.31 256 VAL A N 1
ATOM 1983 C CA . VAL A 1 256 ? -5.039 -7.203 2.417 1.00 88.31 256 VAL A CA 1
ATOM 1984 C C . VAL A 1 256 ? -4.449 -8.100 1.335 1.00 88.31 256 VAL A C 1
ATOM 1986 O O . VAL A 1 256 ? -4.932 -8.097 0.204 1.00 88.31 256 VAL A O 1
ATOM 1989 N N . ILE A 1 257 ? -3.456 -8.919 1.681 1.00 89.00 257 ILE A N 1
ATOM 1990 C CA . ILE A 1 257 ? -2.837 -9.858 0.741 1.00 89.00 257 ILE A CA 1
ATOM 1991 C C . ILE A 1 257 ? -3.831 -10.916 0.272 1.00 89.00 257 ILE A C 1
ATOM 1993 O O . ILE A 1 257 ? -3.944 -11.149 -0.931 1.00 89.00 257 ILE A O 1
ATOM 1997 N N . ASP A 1 258 ? -4.605 -11.502 1.183 1.00 92.19 258 ASP A N 1
ATOM 1998 C CA . ASP A 1 258 ? -5.638 -12.470 0.826 1.00 92.19 258 ASP A CA 1
ATOM 1999 C C . ASP A 1 258 ? -6.729 -11.839 -0.046 1.00 92.19 258 ASP A C 1
ATOM 2001 O O . ASP A 1 258 ? -7.194 -12.466 -1.000 1.00 92.19 258 ASP A O 1
ATOM 2005 N N . ILE A 1 259 ? -7.125 -10.589 0.222 1.00 92.69 259 ILE A N 1
ATOM 2006 C CA . ILE A 1 259 ? -8.066 -9.851 -0.633 1.00 92.69 259 ILE A CA 1
ATOM 2007 C C . ILE A 1 259 ? -7.501 -9.724 -2.052 1.00 92.69 259 ILE A C 1
ATOM 2009 O O . ILE A 1 259 ? -8.207 -10.054 -3.008 1.00 92.69 259 ILE A O 1
ATOM 2013 N N . LEU A 1 260 ? -6.243 -9.295 -2.195 1.00 89.38 260 LEU A N 1
ATOM 2014 C CA . LEU A 1 260 ? -5.588 -9.114 -3.493 1.00 89.38 260 LEU A CA 1
ATOM 2015 C C . LEU A 1 260 ? -5.430 -10.441 -4.249 1.00 89.38 260 LEU A C 1
ATOM 2017 O O . LEU A 1 260 ? -5.763 -10.510 -5.431 1.00 89.38 260 LEU A O 1
ATOM 2021 N N . ILE A 1 261 ? -4.992 -11.508 -3.574 1.00 88.88 261 ILE A N 1
ATOM 2022 C CA . ILE A 1 261 ? -4.840 -12.843 -4.174 1.00 88.88 261 ILE A CA 1
ATOM 2023 C C . ILE A 1 261 ? -6.194 -13.390 -4.633 1.00 88.88 261 ILE A C 1
ATOM 2025 O O . ILE A 1 261 ? -6.305 -13.906 -5.745 1.00 88.88 261 ILE A O 1
ATOM 2029 N N . ASN A 1 262 ? -7.235 -13.261 -3.806 1.00 92.88 262 ASN A N 1
ATOM 2030 C CA . ASN A 1 262 ? -8.581 -13.686 -4.180 1.00 92.88 262 ASN A CA 1
ATOM 2031 C C . ASN A 1 262 ? -9.111 -12.873 -5.365 1.00 92.88 262 ASN A C 1
ATOM 2033 O O . ASN A 1 262 ? -9.628 -13.464 -6.311 1.00 92.88 262 ASN A O 1
ATOM 2037 N N . ALA A 1 263 ? -8.941 -11.547 -5.355 1.00 91.19 263 ALA A N 1
ATOM 2038 C CA . ALA A 1 263 ? -9.388 -10.679 -6.442 1.00 91.19 263 ALA A CA 1
ATOM 2039 C C . ALA A 1 263 ? -8.683 -11.011 -7.767 1.00 91.19 263 ALA A C 1
ATOM 2041 O O . ALA A 1 263 ? -9.348 -11.128 -8.791 1.00 91.19 263 ALA A O 1
ATOM 2042 N N . ALA A 1 264 ? -7.370 -11.260 -7.739 1.00 87.12 264 ALA A N 1
ATOM 2043 C CA . ALA A 1 264 ? -6.600 -11.690 -8.909 1.00 87.12 264 ALA A CA 1
ATOM 2044 C C . ALA A 1 264 ? -7.028 -13.068 -9.451 1.00 87.12 264 ALA A C 1
ATOM 2046 O O . ALA A 1 264 ? -6.784 -13.384 -10.613 1.00 87.12 264 ALA A O 1
ATOM 2047 N N . ALA A 1 265 ? -7.669 -13.893 -8.619 1.00 88.38 265 ALA A N 1
ATOM 2048 C CA . ALA A 1 265 ? -8.252 -15.178 -8.993 1.00 88.38 265 ALA A CA 1
ATOM 2049 C C . ALA A 1 265 ? -9.769 -15.093 -9.276 1.00 88.38 265 ALA A C 1
ATOM 2051 O O . ALA A 1 265 ? -10.467 -16.104 -9.157 1.00 88.38 265 ALA A O 1
ATOM 2052 N N . ASP A 1 266 ? -10.296 -13.900 -9.582 1.00 90.81 266 ASP A N 1
ATOM 2053 C CA . ASP A 1 266 ? -11.724 -13.614 -9.812 1.00 90.81 266 ASP A CA 1
ATOM 2054 C C . ASP A 1 266 ? -12.651 -14.028 -8.649 1.00 90.81 266 ASP A C 1
ATOM 2056 O O . ASP A 1 266 ? -13.862 -14.233 -8.801 1.00 90.81 266 ASP A O 1
ATOM 2060 N N . THR A 1 267 ? -12.096 -14.157 -7.444 1.00 94.94 267 THR A N 1
ATOM 2061 C CA . THR A 1 267 ? -12.850 -14.459 -6.230 1.00 94.94 267 THR A CA 1
ATOM 2062 C C . THR A 1 267 ? -13.217 -13.164 -5.522 1.00 94.94 267 THR A C 1
ATOM 2064 O O . THR A 1 267 ? -12.385 -12.472 -4.943 1.00 94.94 267 THR A O 1
ATOM 2067 N N . VAL A 1 268 ? -14.512 -12.855 -5.541 1.00 96.12 268 VAL A N 1
ATOM 2068 C CA . VAL A 1 268 ? -15.062 -11.655 -4.908 1.00 96.12 268 VAL A CA 1
ATOM 2069 C C . VAL A 1 268 ? -14.973 -11.744 -3.380 1.00 96.12 268 VAL A C 1
ATOM 2071 O O . VAL A 1 268 ? -15.480 -12.690 -2.769 1.00 96.12 268 VAL A O 1
ATOM 2074 N N . ASN A 1 269 ? -14.383 -10.718 -2.767 1.00 97.38 269 ASN A N 1
ATOM 2075 C CA . ASN A 1 269 ? -14.247 -10.572 -1.319 1.00 97.38 269 ASN A CA 1
ATOM 2076 C C . ASN A 1 269 ? -15.398 -9.754 -0.723 1.00 97.38 269 ASN A C 1
ATOM 2078 O O . ASN A 1 269 ? -15.845 -8.773 -1.322 1.00 97.38 269 ASN A O 1
ATOM 2082 N N . SER A 1 270 ? -15.821 -10.102 0.494 1.00 97.25 270 SER A N 1
ATOM 2083 C CA . SER A 1 270 ? -16.440 -9.106 1.377 1.00 97.25 270 SER A CA 1
ATOM 2084 C C . SER A 1 270 ? -15.363 -8.139 1.868 1.00 97.25 270 SER A C 1
ATOM 2086 O O . SER A 1 270 ? -14.223 -8.554 2.061 1.00 97.25 270 SER A O 1
ATOM 2088 N N . LEU A 1 271 ? -15.711 -6.876 2.107 1.00 94.25 271 LEU A N 1
ATOM 2089 C CA . LEU A 1 271 ? -14.768 -5.844 2.547 1.00 94.25 271 LEU A CA 1
ATOM 2090 C C . LEU A 1 271 ? -15.234 -5.182 3.852 1.00 94.25 271 LEU A C 1
ATOM 2092 O O . LEU A 1 271 ? -16.444 -5.081 4.095 1.00 94.25 271 LEU A O 1
ATOM 2096 N N . PRO A 1 272 ? -14.307 -4.716 4.708 1.00 91.75 272 PRO A N 1
ATOM 2097 C CA . PRO A 1 272 ? -14.670 -3.850 5.820 1.00 91.75 272 PRO A CA 1
ATOM 2098 C C . PRO A 1 272 ? -15.256 -2.537 5.284 1.00 91.75 272 PRO A C 1
ATOM 2100 O O . PRO A 1 272 ? -14.719 -1.953 4.347 1.00 91.75 272 PRO A O 1
ATOM 2103 N N . GLU A 1 273 ? -16.346 -2.062 5.885 1.00 91.31 273 GLU A N 1
ATOM 2104 C CA . GLU A 1 273 ? -16.847 -0.713 5.612 1.00 91.31 273 GLU A CA 1
ATOM 2105 C C . GLU A 1 273 ? -16.041 0.321 6.406 1.00 91.31 273 GLU A C 1
ATOM 2107 O O . GLU A 1 273 ? -15.518 0.019 7.487 1.00 91.31 273 GLU A O 1
ATOM 2112 N N . SER A 1 274 ? -15.949 1.544 5.887 1.00 90.06 274 SER A N 1
ATOM 2113 C CA . SER A 1 274 ? -15.290 2.650 6.579 1.00 90.06 274 SER A CA 1
ATOM 2114 C C . SER A 1 274 ? -15.873 4.010 6.203 1.00 90.06 274 SER A C 1
ATOM 2116 O O . SER A 1 274 ? -16.628 4.157 5.249 1.00 90.06 274 SER A O 1
ATOM 2118 N N . THR A 1 275 ? -15.541 5.035 6.983 1.00 88.94 275 THR A N 1
ATOM 2119 C CA . THR A 1 275 ? -15.925 6.411 6.657 1.00 88.94 275 THR A CA 1
ATOM 2120 C C . THR A 1 275 ? -15.220 6.885 5.385 1.00 88.94 275 THR A C 1
ATOM 2122 O O . THR A 1 275 ? -14.001 7.027 5.382 1.00 88.94 275 THR A O 1
ATOM 2125 N N . THR A 1 276 ? -16.000 7.207 4.353 1.00 86.44 276 THR A N 1
ATOM 2126 C CA . THR A 1 276 ? -15.521 7.778 3.080 1.00 86.44 276 THR A CA 1
ATOM 2127 C C . THR A 1 276 ? -15.937 9.237 2.870 1.00 86.44 276 THR A C 1
ATOM 2129 O O . THR A 1 276 ? -15.405 9.922 2.001 1.00 86.44 276 THR A O 1
ATOM 2132 N N . ASP A 1 277 ? -16.865 9.745 3.686 1.00 86.94 277 ASP A N 1
ATOM 2133 C CA . ASP A 1 277 ? -17.306 11.139 3.648 1.00 86.94 277 ASP A CA 1
ATOM 2134 C C . ASP A 1 277 ? -16.195 12.078 4.140 1.00 86.94 277 ASP A C 1
ATOM 2136 O O . ASP A 1 277 ? -15.863 12.122 5.329 1.00 86.94 277 ASP A O 1
ATOM 2140 N N . LEU A 1 278 ? -15.652 12.877 3.221 1.00 85.81 278 LEU A N 1
ATOM 2141 C CA . LEU A 1 278 ? -14.600 13.854 3.505 1.00 85.81 278 LEU A CA 1
ATOM 2142 C C . LEU A 1 278 ? -15.045 14.947 4.491 1.00 85.81 278 LEU A C 1
ATOM 2144 O O . LEU A 1 278 ? -14.199 15.585 5.116 1.00 85.81 278 LEU A O 1
ATOM 2148 N N . SER A 1 279 ? -16.351 15.174 4.652 1.00 89.81 279 SER A N 1
ATOM 2149 C CA . SER A 1 279 ? -16.914 16.140 5.599 1.00 89.81 279 SER A CA 1
ATOM 2150 C C . SER A 1 279 ? -17.170 15.565 6.997 1.00 89.81 279 SER A C 1
ATOM 2152 O O . SER A 1 279 ? -17.499 16.321 7.917 1.00 89.81 279 SER A O 1
ATOM 2154 N N . ALA A 1 280 ? -16.973 14.256 7.187 1.00 92.25 280 ALA A N 1
ATOM 2155 C CA . ALA A 1 280 ? -17.221 13.592 8.457 1.00 92.25 280 ALA A CA 1
ATOM 2156 C C . ALA A 1 280 ? -16.379 14.183 9.598 1.00 92.25 280 ALA A C 1
ATOM 2158 O O . ALA A 1 280 ? -15.220 14.571 9.435 1.00 92.25 280 ALA A O 1
ATOM 2159 N N . THR A 1 281 ? -16.964 14.213 10.796 1.00 94.62 281 THR A N 1
ATOM 2160 C CA . THR A 1 281 ? -16.300 14.653 12.035 1.00 94.62 281 THR A CA 1
ATOM 2161 C C . THR A 1 281 ? -15.835 13.490 12.909 1.00 94.62 281 THR A C 1
ATOM 2163 O O . THR A 1 281 ? -15.191 13.709 13.933 1.00 94.62 281 THR A O 1
ATOM 2166 N N . SER A 1 282 ? -16.155 12.258 12.519 1.00 93.25 282 SER A N 1
ATOM 2167 C CA . SER A 1 282 ? -15.761 11.024 13.196 1.00 93.25 282 SER A CA 1
ATOM 2168 C C . SER A 1 282 ? -15.468 9.938 12.174 1.00 93.25 282 SER A C 1
ATOM 2170 O O . SER A 1 282 ? -16.179 9.818 11.177 1.00 93.25 282 SER A O 1
ATOM 2172 N N . GLN A 1 283 ? -14.448 9.137 12.444 1.00 91.12 283 GLN A N 1
ATOM 2173 C CA . GLN A 1 283 ? -14.062 8.002 11.625 1.00 91.12 283 GLN A CA 1
ATOM 2174 C C . GLN A 1 283 ? -14.610 6.710 12.227 1.00 91.12 283 GLN A C 1
ATOM 2176 O O . GLN A 1 283 ? -14.504 6.463 13.428 1.00 91.12 283 GLN A O 1
ATOM 2181 N N . SER A 1 284 ? -15.133 5.857 11.361 1.00 87.62 284 SER A N 1
ATOM 2182 C CA . SER A 1 284 ? -15.515 4.484 11.662 1.00 87.62 284 SER A CA 1
ATOM 2183 C C . SER A 1 284 ? -14.860 3.539 10.661 1.00 87.62 284 SER A C 1
ATOM 2185 O O . SER A 1 284 ? -14.519 3.943 9.547 1.00 87.62 284 SER A O 1
ATOM 2187 N N . GLY A 1 285 ? -14.655 2.292 11.072 1.00 90.31 285 GLY A N 1
ATOM 2188 C CA . GLY A 1 285 ? -14.106 1.253 10.217 1.00 90.31 285 GLY A CA 1
ATOM 2189 C C . GLY A 1 285 ? -14.269 -0.116 10.855 1.00 90.31 285 GLY A C 1
ATOM 2190 O O . GLY A 1 285 ? -14.071 -0.267 12.060 1.00 90.31 285 GLY A O 1
ATOM 2191 N N . SER A 1 286 ? -14.592 -1.122 10.052 1.00 91.19 286 SER A N 1
ATOM 2192 C CA . SER A 1 286 ? -14.932 -2.463 10.555 1.00 91.19 286 SER A CA 1
ATOM 2193 C C . SER A 1 286 ? -13.736 -3.345 10.907 1.00 91.19 286 SER A C 1
ATOM 2195 O O . SER A 1 286 ? -13.898 -4.542 11.132 1.00 91.19 286 SER A O 1
ATOM 2197 N N . ALA A 1 287 ? -12.551 -2.741 11.011 1.00 89.69 287 ALA A N 1
ATOM 2198 C CA . ALA A 1 287 ? -11.382 -3.336 11.648 1.00 89.69 287 ALA A CA 1
ATOM 2199 C C . ALA A 1 287 ? -11.483 -3.312 13.185 1.00 89.69 287 ALA A C 1
ATOM 2201 O O . ALA A 1 287 ? -10.875 -4.145 13.858 1.00 89.69 287 ALA A O 1
ATOM 2202 N N . TYR A 1 288 ? -12.249 -2.371 13.755 1.00 94.56 288 TYR A N 1
ATOM 2203 C CA . TYR A 1 288 ? -12.296 -2.147 15.200 1.00 94.56 288 TYR A CA 1
ATOM 2204 C C . TYR A 1 288 ? -13.714 -1.908 15.715 1.00 94.56 288 TYR A C 1
ATOM 2206 O O . TYR A 1 288 ? -14.483 -1.138 15.144 1.00 94.56 288 TYR A O 1
ATOM 2214 N N . LEU A 1 289 ? -14.015 -2.488 16.874 1.00 96.56 289 LEU A N 1
ATOM 2215 C CA . LEU A 1 289 ? -15.173 -2.152 17.690 1.00 96.56 289 LEU A CA 1
ATOM 2216 C C . LEU A 1 289 ? -14.689 -1.524 19.000 1.00 96.56 289 LEU A C 1
ATOM 2218 O O . LEU A 1 289 ? -14.167 -2.214 19.876 1.00 96.56 289 LEU A O 1
ATOM 2222 N N . PHE A 1 290 ? -14.843 -0.206 19.122 1.00 95.94 290 PHE A N 1
ATOM 2223 C CA . PHE A 1 290 ? -14.346 0.551 20.268 1.00 95.94 290 PHE A CA 1
ATOM 2224 C C . PHE A 1 290 ? -15.391 0.693 21.383 1.00 95.94 290 PHE A C 1
ATOM 2226 O O . PHE A 1 290 ? -16.556 1.017 21.147 1.00 95.94 290 PHE A O 1
ATOM 2233 N N . HIS A 1 291 ? -14.941 0.527 22.624 1.00 96.19 291 HIS A N 1
ATOM 2234 C CA . HIS A 1 291 ? -15.721 0.760 23.834 1.00 96.19 291 HIS A CA 1
ATOM 2235 C C . HIS A 1 291 ? -14.934 1.630 24.822 1.00 96.19 291 HIS A C 1
ATOM 2237 O O . HIS A 1 291 ? -13.832 1.272 25.241 1.00 96.19 291 HIS A O 1
ATOM 2243 N N . ALA A 1 292 ? -15.482 2.787 25.193 1.00 95.00 292 ALA A N 1
ATOM 2244 C CA . ALA A 1 292 ? -14.818 3.707 26.113 1.00 95.00 292 ALA A CA 1
ATOM 2245 C C . ALA A 1 292 ? -14.859 3.180 27.556 1.00 95.00 292 ALA A C 1
ATOM 2247 O O . ALA A 1 292 ? -15.884 2.672 28.012 1.00 95.00 292 ALA A O 1
ATOM 2248 N N . ILE A 1 293 ? -13.768 3.342 28.306 1.00 93.62 293 ILE A N 1
ATOM 2249 C CA . ILE A 1 293 ? -13.729 3.007 29.736 1.00 93.62 293 ILE A CA 1
ATOM 2250 C C . ILE A 1 293 ? -14.819 3.781 30.490 1.00 93.62 293 ILE A C 1
ATOM 2252 O O . ILE A 1 293 ? -14.920 5.002 30.392 1.00 93.62 293 ILE A O 1
ATOM 2256 N N . GLY A 1 294 ? -15.618 3.055 31.275 1.00 90.88 294 GLY A N 1
ATOM 2257 C CA . GLY A 1 294 ? -16.695 3.619 32.092 1.00 90.88 294 GLY A CA 1
ATOM 2258 C C . GLY A 1 294 ? -18.001 3.891 31.340 1.00 90.88 294 GLY A C 1
ATOM 2259 O O . GLY A 1 294 ? -18.980 4.283 31.976 1.00 90.88 294 GLY A O 1
ATOM 2260 N N . ALA A 1 295 ? -18.054 3.666 30.023 1.00 93.75 295 ALA A N 1
ATOM 2261 C CA . ALA A 1 295 ? -19.302 3.736 29.273 1.00 93.75 295 ALA A CA 1
ATOM 2262 C C . ALA A 1 295 ? -20.219 2.541 29.607 1.00 93.75 295 ALA A C 1
ATOM 2264 O O . ALA A 1 295 ? -19.735 1.449 29.909 1.00 93.75 295 ALA A O 1
ATOM 2265 N N . PRO A 1 296 ? -21.553 2.705 29.543 1.00 94.88 296 PRO A N 1
ATOM 2266 C CA . PRO A 1 296 ? -22.466 1.578 29.679 1.00 94.88 296 PRO A CA 1
ATOM 2267 C C . PRO A 1 296 ? -22.266 0.587 28.525 1.00 94.88 296 PRO A C 1
ATOM 2269 O O . PRO A 1 296 ? -22.232 0.972 27.354 1.00 94.88 296 PRO A O 1
ATOM 2272 N N . VAL A 1 297 ? -22.168 -0.702 28.851 1.00 96.00 297 VAL A N 1
ATOM 2273 C CA . VAL A 1 297 ? -22.117 -1.765 27.841 1.00 96.00 297 VAL A CA 1
ATOM 2274 C C . VAL A 1 297 ? -23.495 -1.893 27.205 1.00 96.00 297 VAL A C 1
ATOM 2276 O O . VAL A 1 297 ? -24.497 -2.007 27.905 1.00 96.00 297 VAL A O 1
ATOM 2279 N N . THR A 1 298 ? -23.545 -1.858 25.878 1.00 97.19 298 THR A N 1
ATOM 2280 C CA . THR A 1 298 ? -24.760 -1.987 25.061 1.00 97.19 298 THR A CA 1
ATOM 2281 C C . THR A 1 298 ? -24.476 -2.893 23.868 1.00 97.19 298 THR A C 1
ATOM 2283 O O . THR A 1 298 ? -23.331 -3.299 23.673 1.00 97.19 298 THR A O 1
ATOM 2286 N N . ASP A 1 299 ? -25.502 -3.249 23.096 1.00 98.25 299 ASP A N 1
ATOM 2287 C CA . ASP A 1 299 ? -25.292 -3.884 21.794 1.00 98.25 299 ASP A CA 1
ATOM 2288 C C . ASP A 1 299 ? -24.494 -2.923 20.900 1.00 98.25 299 ASP A C 1
ATOM 2290 O O . ASP A 1 299 ? -24.800 -1.731 20.831 1.00 98.25 299 ASP A O 1
ATOM 2294 N N . GLN A 1 300 ? -23.474 -3.428 20.211 1.00 97.75 300 GLN A N 1
ATOM 2295 C CA . GLN A 1 300 ? -22.605 -2.613 19.360 1.00 97.75 300 GLN A CA 1
ATOM 2296 C C . GLN A 1 300 ? -22.516 -3.207 17.960 1.00 97.75 300 GLN A C 1
ATOM 2298 O O . GLN A 1 300 ? -22.579 -4.425 17.798 1.00 97.75 300 GLN A O 1
ATOM 2303 N N . SER A 1 301 ? -22.384 -2.346 16.947 1.00 97.12 301 SER A N 1
ATOM 2304 C CA . SER A 1 301 ? -22.451 -2.763 15.545 1.00 97.12 301 SER A CA 1
ATOM 2305 C C . SER A 1 301 ? -21.307 -2.231 14.691 1.00 97.12 301 SER A C 1
ATOM 2307 O O . SER A 1 301 ? -20.795 -1.143 14.945 1.00 97.12 301 SER A O 1
ATOM 2309 N N . VAL A 1 302 ? -20.968 -2.995 13.653 1.00 97.12 302 VAL A N 1
ATOM 2310 C CA . VAL A 1 302 ? -20.053 -2.637 12.558 1.00 97.12 302 VAL A CA 1
ATOM 2311 C C . VAL A 1 302 ? -20.638 -3.120 11.225 1.00 97.12 302 VAL A C 1
ATOM 2313 O O . VAL A 1 302 ? -21.480 -4.022 11.211 1.00 97.12 302 VAL A O 1
ATOM 2316 N N . SER A 1 303 ? -20.215 -2.524 10.110 1.00 96.31 303 SER A N 1
ATOM 2317 C CA . SER A 1 303 ? -20.800 -2.775 8.783 1.00 96.31 303 SER A CA 1
ATOM 2318 C C . SER A 1 303 ? -19.790 -3.368 7.804 1.00 96.31 303 SER A C 1
ATOM 2320 O O . SER A 1 303 ? -18.607 -3.059 7.846 1.00 96.31 303 SER A O 1
ATOM 2322 N N . TYR A 1 304 ? -20.243 -4.200 6.882 1.00 96.94 304 TYR A N 1
ATOM 2323 C CA . TYR A 1 304 ? -19.394 -4.820 5.871 1.00 96.94 304 TYR A CA 1
ATOM 2324 C C . TYR A 1 304 ? -20.025 -4.679 4.494 1.00 96.94 304 TYR A C 1
ATOM 2326 O O . TYR A 1 304 ? -21.240 -4.820 4.338 1.00 96.94 304 TYR A O 1
ATOM 2334 N N . ILE A 1 305 ? -19.185 -4.475 3.485 1.00 95.12 305 ILE A N 1
ATOM 2335 C CA . ILE A 1 305 ? -19.587 -4.525 2.084 1.00 95.12 305 ILE A CA 1
ATOM 2336 C C . ILE A 1 305 ? -19.558 -5.993 1.665 1.00 95.12 305 ILE A C 1
ATOM 2338 O O . ILE A 1 305 ? -18.503 -6.620 1.634 1.00 95.12 305 ILE A O 1
ATOM 2342 N N . LEU A 1 306 ? -20.723 -6.568 1.371 1.00 96.81 306 LEU A N 1
ATOM 2343 C CA . LEU A 1 306 ? -20.829 -8.012 1.141 1.00 96.81 306 LEU A CA 1
ATOM 2344 C C . LEU A 1 306 ? -20.420 -8.454 -0.264 1.00 96.81 306 LEU A C 1
ATOM 2346 O O . LEU A 1 306 ? -20.062 -9.612 -0.440 1.00 96.81 306 LEU A O 1
ATOM 2350 N N . ASN A 1 307 ? -20.534 -7.588 -1.275 1.00 95.50 307 ASN A N 1
ATOM 2351 C CA . ASN A 1 307 ? -20.252 -7.926 -2.678 1.00 95.50 307 ASN A CA 1
ATOM 2352 C C . ASN A 1 307 ? -20.890 -9.259 -3.139 1.00 95.50 307 ASN A C 1
ATOM 2354 O O . ASN A 1 307 ? -20.294 -10.058 -3.855 1.00 95.50 307 ASN A O 1
ATOM 2358 N N . GLY A 1 308 ? -22.122 -9.527 -2.690 1.00 96.31 308 GLY A N 1
ATOM 2359 C CA . GLY A 1 308 ? -22.861 -10.755 -3.012 1.00 96.31 308 GLY A CA 1
ATOM 2360 C C . GLY A 1 308 ? -22.519 -11.983 -2.157 1.00 96.31 308 GLY A C 1
ATOM 2361 O O . GLY A 1 308 ? -23.142 -13.029 -2.337 1.00 96.31 308 GLY A O 1
ATOM 2362 N N . ASN A 1 309 ? -21.583 -11.877 -1.213 1.00 98.12 309 ASN A N 1
ATOM 2363 C CA . ASN A 1 309 ? -21.291 -12.923 -0.237 1.00 98.12 309 ASN A CA 1
ATOM 2364 C C . ASN A 1 309 ? -22.267 -12.911 0.949 1.00 98.12 309 ASN A C 1
ATOM 2366 O O . ASN A 1 309 ? -22.989 -11.949 1.207 1.00 98.12 309 ASN A O 1
ATOM 2370 N N . THR A 1 310 ? -22.252 -13.998 1.719 1.00 97.75 310 THR A N 1
ATOM 2371 C CA . THR A 1 310 ? -22.968 -14.123 2.995 1.00 97.75 310 THR A CA 1
ATOM 2372 C C . THR A 1 310 ? -22.000 -14.487 4.112 1.00 97.75 310 THR A C 1
ATOM 2374 O O . THR A 1 310 ? -21.053 -15.237 3.874 1.00 97.75 310 THR A O 1
ATOM 2377 N N . LEU A 1 311 ? -22.252 -14.021 5.337 1.00 98.00 311 LEU A N 1
ATOM 2378 C CA . LEU A 1 311 ? -21.492 -14.461 6.508 1.00 98.00 311 LEU A CA 1
ATOM 2379 C C . LEU A 1 311 ? -21.711 -15.965 6.744 1.00 98.00 311 LEU A C 1
ATOM 2381 O O . LEU A 1 311 ? -22.851 -16.418 6.846 1.00 98.00 311 LEU A O 1
ATOM 2385 N N . ALA A 1 312 ? -20.621 -16.723 6.851 1.00 97.88 312 ALA A N 1
ATOM 2386 C CA . ALA A 1 312 ? -20.638 -18.158 7.113 1.00 97.88 312 ALA A CA 1
ATOM 2387 C C . ALA A 1 312 ? -20.402 -18.471 8.597 1.00 97.88 312 ALA A C 1
ATOM 2389 O O . ALA A 1 312 ? -21.127 -19.277 9.180 1.00 97.88 312 ALA A O 1
ATOM 2390 N N . SER A 1 313 ? -19.405 -17.843 9.229 1.00 98.19 313 SER A N 1
ATOM 2391 C CA . SER A 1 313 ? -19.156 -18.009 10.665 1.00 98.19 313 SER A CA 1
ATOM 2392 C C . SER A 1 313 ? -18.366 -16.847 11.264 1.00 98.19 313 SER A C 1
ATOM 2394 O O . SER A 1 313 ? -17.712 -16.098 10.545 1.00 98.19 313 SER A O 1
ATOM 2396 N N . ILE A 1 314 ? -18.415 -16.721 12.592 1.00 98.56 314 ILE A N 1
ATOM 2397 C CA . ILE A 1 314 ? -17.530 -15.843 13.362 1.00 98.56 314 ILE A CA 1
ATOM 2398 C C . ILE A 1 314 ? -16.847 -16.697 14.421 1.00 98.56 314 ILE A C 1
ATOM 2400 O O . ILE A 1 314 ? -17.525 -17.450 15.124 1.00 98.56 314 ILE A O 1
ATOM 2404 N N . LYS A 1 315 ? -15.526 -16.588 14.544 1.00 98.56 315 LYS A N 1
ATOM 2405 C CA . LYS A 1 315 ? -14.734 -17.243 15.592 1.00 98.56 315 LYS A CA 1
ATOM 2406 C C . LYS A 1 315 ? -14.014 -16.194 16.424 1.00 98.56 315 LYS A C 1
ATOM 2408 O O . LYS A 1 315 ? -13.567 -15.196 15.875 1.00 98.56 315 LYS A O 1
ATOM 2413 N N . ASN A 1 316 ? -13.904 -16.417 17.727 1.00 98.06 316 ASN A N 1
ATOM 2414 C CA . ASN A 1 316 ? -13.045 -15.598 18.583 1.00 98.06 316 ASN A CA 1
ATOM 2415 C C . ASN A 1 316 ? -11.565 -15.989 18.454 1.00 98.06 316 ASN A C 1
ATOM 2417 O O . ASN A 1 316 ? -11.231 -16.975 17.793 1.00 98.06 316 ASN A O 1
ATOM 2421 N N . SER A 1 317 ? -10.687 -15.267 19.151 1.00 96.94 317 SER A N 1
ATOM 2422 C CA . SER A 1 317 ? -9.238 -15.524 19.153 1.00 96.94 317 SER A CA 1
ATOM 2423 C C . SER A 1 317 ? -8.849 -16.918 19.669 1.00 96.94 317 SER A C 1
ATOM 2425 O O . SER A 1 317 ? -7.785 -17.431 19.329 1.00 96.94 317 SER A O 1
ATOM 2427 N N . ALA A 1 318 ? -9.724 -17.576 20.438 1.00 97.12 318 ALA A N 1
ATOM 2428 C CA . ALA A 1 318 ? -9.555 -18.962 20.880 1.00 97.12 318 ALA A CA 1
ATOM 2429 C C . ALA A 1 318 ? -10.055 -20.004 19.854 1.00 97.12 318 ALA A C 1
ATOM 2431 O O . ALA A 1 318 ? -10.077 -21.199 20.148 1.00 97.12 318 ALA A O 1
ATOM 2432 N N . GLY A 1 319 ? -10.510 -19.576 18.671 1.00 97.00 319 GLY A N 1
ATOM 2433 C CA . GLY A 1 319 ? -11.053 -20.438 17.618 1.00 97.00 319 GLY A CA 1
ATOM 2434 C C . GLY A 1 319 ? -12.475 -20.947 17.881 1.00 97.00 319 GLY A C 1
ATOM 2435 O O . GLY A 1 319 ? -12.967 -21.806 17.149 1.00 97.00 319 GLY A O 1
ATOM 2436 N N . THR A 1 320 ? -13.154 -20.434 18.911 1.00 97.94 320 THR A N 1
ATOM 2437 C CA . THR A 1 320 ? -14.522 -20.836 19.264 1.00 97.94 320 THR A CA 1
ATOM 2438 C C . THR A 1 320 ? -15.529 -20.069 18.422 1.00 97.94 320 THR A C 1
ATOM 2440 O O . THR A 1 320 ? -15.516 -18.839 18.400 1.00 97.94 320 THR A O 1
ATOM 2443 N N . SER A 1 321 ? -16.432 -20.790 17.756 1.00 98.19 321 SER A N 1
ATOM 2444 C CA . SER A 1 321 ? -17.516 -20.178 16.989 1.00 98.1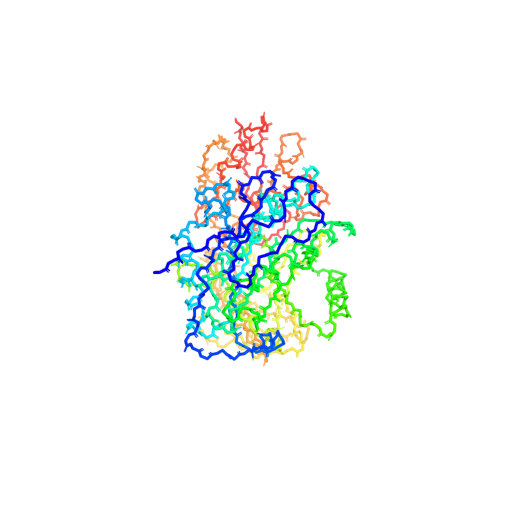9 321 SER A CA 1
ATOM 2445 C C . SER A 1 321 ? -18.511 -19.454 17.892 1.00 98.19 321 SER A C 1
ATOM 2447 O O . SER A 1 321 ? -19.006 -20.021 18.868 1.00 98.19 321 SER A O 1
ATOM 2449 N N . LEU A 1 322 ? -18.844 -18.219 17.528 1.00 98.31 322 LEU A N 1
ATOM 2450 C CA . LEU A 1 322 ? -19.937 -17.479 18.144 1.00 98.31 322 LEU A CA 1
ATOM 2451 C C . LEU A 1 322 ? -21.284 -18.067 17.701 1.00 98.31 322 LEU A C 1
ATOM 2453 O O . LEU A 1 322 ? -21.443 -18.599 16.602 1.00 98.31 322 LEU A O 1
ATOM 2457 N N . THR A 1 323 ? -22.274 -17.942 18.576 1.00 97.31 323 THR A N 1
ATOM 2458 C CA . THR A 1 323 ? -23.642 -18.440 18.395 1.00 97.31 323 THR A CA 1
ATOM 2459 C C . THR A 1 323 ? -24.614 -17.300 18.099 1.00 97.31 323 THR A C 1
ATOM 2461 O O . THR A 1 323 ? -24.347 -16.138 18.397 1.00 97.31 323 THR A O 1
ATOM 2464 N N . THR A 1 324 ? -25.801 -17.626 17.585 1.00 93.00 324 THR A N 1
ATOM 2465 C CA . THR A 1 324 ? -26.841 -16.641 17.233 1.00 93.00 324 THR A CA 1
ATOM 2466 C C . THR A 1 324 ? -27.417 -15.868 18.426 1.00 93.00 324 THR A C 1
ATOM 2468 O O . THR A 1 324 ? -28.153 -14.910 18.232 1.00 93.00 324 THR A O 1
ATOM 2471 N N . SER A 1 325 ? -27.126 -16.267 19.670 1.00 95.44 325 SER A N 1
ATOM 2472 C CA . SER A 1 325 ? -27.446 -15.466 20.864 1.00 95.44 325 SER A CA 1
ATOM 2473 C C . SER A 1 325 ? -26.385 -14.405 21.185 1.00 95.44 325 SER A C 1
ATOM 2475 O O . SER A 1 325 ? -26.636 -13.497 21.975 1.00 95.44 325 SER A O 1
ATOM 2477 N N . GLN A 1 326 ? -25.184 -14.529 20.615 1.00 98.31 326 GLN A N 1
ATOM 2478 C CA . GLN A 1 326 ? -24.058 -13.618 20.848 1.00 98.31 326 GLN A CA 1
ATOM 2479 C C . GLN A 1 326 ? -23.972 -12.520 19.788 1.00 98.31 326 GLN A C 1
ATOM 2481 O O . GLN A 1 326 ? -23.410 -11.462 20.057 1.00 98.31 326 GLN A O 1
ATOM 2486 N N . PHE A 1 327 ? -24.543 -12.747 18.606 1.00 98.50 327 PHE A N 1
ATOM 2487 C CA . PHE A 1 327 ? -24.572 -11.752 17.547 1.00 98.50 327 PHE A CA 1
ATOM 2488 C C . PHE A 1 327 ? -25.791 -11.907 16.638 1.00 98.50 327 PHE A C 1
ATOM 2490 O O . PHE A 1 327 ? -26.387 -12.981 16.540 1.00 98.50 327 PHE A O 1
ATOM 2497 N N . THR A 1 328 ? -26.107 -10.834 15.921 1.00 98.50 328 THR A N 1
ATOM 2498 C CA . THR A 1 328 ? -26.957 -10.872 14.728 1.00 98.50 328 THR A CA 1
ATOM 2499 C C . THR A 1 328 ? -26.173 -10.347 13.532 1.00 98.50 328 THR A C 1
ATOM 2501 O O . THR A 1 328 ? -25.249 -9.551 13.694 1.00 98.50 328 THR A O 1
ATOM 2504 N N . PHE A 1 329 ? -26.517 -10.813 12.333 1.00 98.12 329 PHE A N 1
ATOM 2505 C CA . PHE A 1 329 ? -25.927 -10.323 11.092 1.00 98.12 329 PHE A CA 1
ATOM 2506 C C . PHE A 1 329 ? -27.032 -10.062 10.076 1.00 98.12 329 PHE A C 1
ATOM 2508 O O . PHE A 1 329 ? -27.800 -10.969 9.743 1.00 98.12 329 PHE A O 1
ATOM 2515 N N . SER A 1 330 ? -27.155 -8.818 9.623 1.00 97.56 330 SER A N 1
ATOM 2516 C CA . SER A 1 330 ? -28.193 -8.427 8.673 1.00 97.56 330 SER A CA 1
ATOM 2517 C C . SER A 1 330 ? -27.796 -8.771 7.236 1.00 97.56 330 SER A C 1
ATOM 2519 O O . SER A 1 330 ? -26.617 -8.853 6.893 1.00 97.56 330 SER A O 1
ATOM 2521 N N . SER A 1 331 ? -28.785 -8.903 6.350 1.00 95.25 331 SER A N 1
ATOM 2522 C CA . SER A 1 331 ? -28.537 -9.057 4.909 1.00 95.25 331 SER A CA 1
ATOM 2523 C C . SER A 1 331 ? -27.880 -7.826 4.272 1.00 95.25 331 SER A C 1
ATOM 2525 O O . SER A 1 331 ? -27.382 -7.919 3.159 1.00 95.25 331 SER A O 1
ATOM 2527 N N . GLY A 1 332 ? -27.897 -6.680 4.961 1.00 95.81 332 GLY A N 1
ATOM 2528 C CA . GLY A 1 332 ? -27.189 -5.464 4.562 1.00 95.81 332 GLY A CA 1
ATOM 2529 C C . GLY A 1 332 ? -25.749 -5.395 5.073 1.00 95.81 332 GLY A C 1
ATOM 2530 O O . GLY A 1 332 ? -25.139 -4.341 4.969 1.00 95.81 332 GLY A O 1
ATOM 2531 N N . GLY A 1 333 ? -25.225 -6.473 5.667 1.00 97.31 333 GLY A N 1
ATOM 2532 C CA . GLY A 1 333 ? -23.841 -6.537 6.132 1.00 97.31 333 GLY A CA 1
ATOM 2533 C C . GLY A 1 333 ? -23.592 -5.908 7.502 1.00 97.31 333 GLY A C 1
ATOM 2534 O O . GLY A 1 333 ? -22.447 -5.638 7.839 1.00 97.31 333 GLY A O 1
ATOM 2535 N N . VAL A 1 334 ? -24.629 -5.673 8.311 1.00 97.94 334 VAL A N 1
ATOM 2536 C CA . VAL A 1 334 ? -24.459 -5.127 9.669 1.00 97.94 334 VAL A CA 1
ATOM 2537 C C . VAL A 1 334 ? -24.304 -6.273 10.662 1.00 97.94 334 VAL A C 1
ATOM 2539 O O . VAL A 1 334 ? -25.251 -7.035 10.872 1.00 97.94 334 VAL A O 1
ATOM 2542 N N . LEU A 1 335 ? -23.129 -6.376 11.281 1.00 98.38 335 LEU A N 1
ATOM 2543 C CA . LEU A 1 335 ? -22.879 -7.236 12.434 1.00 98.38 335 LEU A CA 1
ATOM 2544 C C . LEU A 1 335 ? -23.231 -6.470 13.706 1.00 98.38 335 LEU A C 1
ATOM 2546 O O . LEU A 1 335 ? -22.663 -5.409 13.943 1.00 98.38 335 LEU A O 1
ATOM 2550 N N . THR A 1 336 ? -24.084 -7.038 14.554 1.00 98.50 336 THR A N 1
ATOM 2551 C CA . THR A 1 336 ? -24.352 -6.528 15.904 1.00 98.50 336 THR A CA 1
ATOM 2552 C C . THR A 1 336 ? -23.944 -7.572 16.935 1.00 98.50 336 THR A C 1
ATOM 2554 O O . THR A 1 336 ? -24.537 -8.651 16.980 1.00 98.50 336 THR A O 1
ATOM 2557 N N . LEU A 1 337 ? -22.957 -7.253 17.774 1.00 98.62 337 LEU A N 1
ATOM 2558 C CA . LEU A 1 337 ? -22.581 -8.058 18.937 1.00 98.62 337 LEU A CA 1
ATOM 2559 C C . LEU A 1 337 ? -23.476 -7.690 20.121 1.00 98.62 337 LEU A C 1
ATOM 2561 O O . LEU A 1 337 ? -23.688 -6.508 20.403 1.00 98.62 337 LEU A O 1
ATOM 2565 N N . SER A 1 338 ? -24.001 -8.698 20.817 1.00 98.38 338 SER A N 1
ATOM 2566 C CA . SER A 1 338 ? -24.914 -8.466 21.933 1.00 98.38 338 SER A CA 1
ATOM 2567 C C . SER A 1 338 ? -24.179 -7.955 23.172 1.00 98.38 338 SER A C 1
ATOM 2569 O O . SER A 1 338 ? -23.055 -8.356 23.475 1.00 98.38 338 SER A O 1
ATOM 2571 N N . MET A 1 339 ? -24.855 -7.129 23.965 1.00 97.44 339 MET A N 1
ATOM 2572 C CA . MET A 1 339 ? -24.398 -6.664 25.274 1.00 97.44 339 MET A CA 1
ATOM 2573 C C . MET A 1 339 ? -23.983 -7.839 26.164 1.00 97.44 339 MET A C 1
ATOM 2575 O O . MET A 1 339 ? -22.992 -7.750 26.886 1.00 97.44 339 MET A O 1
ATOM 2579 N N . ALA A 1 340 ? -24.715 -8.955 26.105 1.00 96.88 340 ALA A N 1
ATOM 2580 C CA . ALA A 1 340 ? -24.406 -10.156 26.874 1.00 96.88 340 ALA A CA 1
ATOM 2581 C C . ALA A 1 340 ? -23.065 -10.786 26.462 1.00 96.88 340 ALA A C 1
ATOM 2583 O O . ALA A 1 340 ? -22.338 -11.273 27.325 1.00 96.88 340 ALA A O 1
ATOM 2584 N N . TYR A 1 341 ? -22.724 -10.752 25.169 1.00 97.56 341 TYR A N 1
ATOM 2585 C CA . TYR A 1 341 ? -21.417 -11.185 24.675 1.00 97.56 341 TYR A CA 1
ATOM 2586 C C . TYR A 1 341 ? -20.297 -10.220 25.076 1.00 97.56 341 TYR A C 1
ATOM 2588 O O . TYR A 1 341 ? -19.206 -10.663 25.416 1.00 97.56 341 TYR A O 1
ATOM 2596 N N . LEU A 1 342 ? -20.575 -8.914 25.058 1.00 97.38 342 LEU A N 1
ATOM 2597 C CA . LEU A 1 342 ? -19.576 -7.872 25.295 1.00 97.38 342 LEU A CA 1
ATOM 2598 C C . LEU A 1 342 ? -19.263 -7.634 26.779 1.00 97.38 342 LEU A C 1
ATOM 2600 O O . LEU A 1 342 ? -18.128 -7.325 27.130 1.00 97.38 342 LEU A O 1
ATOM 2604 N N . SER A 1 343 ? -20.250 -7.793 27.663 1.00 95.62 343 SER A N 1
ATOM 2605 C CA . SER A 1 343 ? -20.124 -7.469 29.095 1.00 95.62 343 SER A CA 1
ATOM 2606 C C . SER A 1 343 ? -18.928 -8.129 29.802 1.00 95.62 343 SER A C 1
ATOM 2608 O O . SER A 1 343 ? -18.280 -7.443 30.593 1.00 95.62 343 SER A O 1
ATOM 2610 N N . PRO A 1 344 ? -18.571 -9.402 29.531 1.00 94.69 344 PRO A N 1
ATOM 2611 C CA . PRO A 1 344 ? -17.398 -10.034 30.136 1.00 94.69 344 PRO A CA 1
ATOM 2612 C C . PRO A 1 344 ? -16.057 -9.359 29.810 1.00 94.69 344 PRO A C 1
ATOM 2614 O O . PRO A 1 344 ? -15.101 -9.552 30.553 1.00 94.69 344 PRO A O 1
ATOM 2617 N N . PHE A 1 345 ? -15.958 -8.574 28.732 1.00 94.69 345 PHE A N 1
ATOM 2618 C CA . PHE A 1 345 ? -14.719 -7.872 28.374 1.00 94.69 345 PHE A CA 1
ATOM 2619 C C . PHE A 1 345 ? -14.487 -6.580 29.175 1.00 94.69 345 PHE A C 1
ATOM 2621 O O . PHE A 1 345 ? -13.362 -6.064 29.190 1.00 94.69 345 PHE A O 1
ATOM 2628 N N . TYR A 1 346 ? -15.534 -6.045 29.813 1.00 92.62 346 TYR A N 1
ATOM 2629 C CA . TYR A 1 346 ? -15.581 -4.676 30.341 1.00 92.62 346 TYR A CA 1
ATOM 2630 C C . TYR A 1 346 ? -15.982 -4.616 31.823 1.00 92.62 346 TYR A C 1
ATOM 2632 O O . TYR A 1 346 ? -16.839 -3.827 32.221 1.00 92.62 346 TYR A O 1
ATOM 2640 N N . ASP A 1 347 ? -15.378 -5.452 32.668 1.00 83.75 347 ASP A N 1
ATOM 2641 C CA . ASP A 1 347 ? -15.603 -5.375 34.116 1.00 83.75 347 ASP A CA 1
ATOM 2642 C C . ASP A 1 347 ? -14.856 -4.197 34.782 1.00 83.75 347 ASP A C 1
ATOM 2644 O O . ASP A 1 347 ? -14.053 -3.499 34.162 1.00 83.75 347 ASP A O 1
ATOM 2648 N N . ALA A 1 348 ? -15.101 -3.966 36.075 1.00 76.69 348 ALA A N 1
ATOM 2649 C CA . ALA A 1 348 ? -14.493 -2.860 36.823 1.00 76.69 348 ALA A CA 1
ATOM 2650 C C . ALA A 1 348 ? -12.952 -2.930 36.939 1.00 76.69 348 ALA A C 1
ATOM 2652 O O . ALA A 1 348 ? -12.330 -1.944 37.327 1.00 76.69 348 ALA A O 1
ATOM 2653 N N . SER A 1 349 ? -12.342 -4.080 36.638 1.00 81.81 349 SER A N 1
ATOM 2654 C CA . SER A 1 349 ? -10.890 -4.296 36.630 1.00 81.81 349 SER A CA 1
ATOM 2655 C C . SER A 1 349 ? -10.278 -4.307 35.226 1.00 81.81 349 SER A C 1
ATOM 2657 O O . SER A 1 349 ? -9.057 -4.376 35.087 1.00 81.81 349 SER A O 1
ATOM 2659 N N . SER A 1 350 ? -11.111 -4.231 34.186 1.00 85.00 350 SER A N 1
ATOM 2660 C CA . SER A 1 350 ? -10.685 -4.303 32.795 1.00 85.00 350 SER A CA 1
ATOM 2661 C C . SER A 1 350 ? -9.772 -3.125 32.420 1.00 85.00 350 SER A C 1
ATOM 2663 O O . SER A 1 350 ? -10.109 -1.954 32.591 1.00 85.00 350 SER A O 1
ATOM 2665 N N . THR A 1 351 ? -8.577 -3.437 31.910 1.00 90.94 351 THR A N 1
ATOM 2666 C CA . THR A 1 351 ? -7.599 -2.440 31.443 1.00 90.94 351 THR A CA 1
ATOM 2667 C C . THR A 1 351 ? -7.826 -2.094 29.977 1.00 90.94 351 THR A C 1
ATOM 2669 O O . THR A 1 351 ? -8.258 -2.951 29.211 1.00 90.94 351 THR A O 1
ATOM 2672 N N . ALA A 1 352 ? -7.475 -0.884 29.541 1.00 95.00 352 ALA A N 1
ATOM 2673 C CA . ALA A 1 352 ? -7.518 -0.541 28.118 1.00 95.00 352 ALA A CA 1
ATOM 2674 C C . ALA A 1 352 ? -6.695 -1.527 27.262 1.00 95.00 352 ALA A C 1
ATOM 2676 O O . ALA A 1 352 ? -5.713 -2.100 27.738 1.00 95.00 352 ALA A O 1
ATOM 2677 N N . GLY A 1 353 ? -7.095 -1.710 26.005 1.00 95.94 353 GLY A N 1
ATOM 2678 C CA . GLY A 1 353 ? -6.433 -2.598 25.054 1.00 95.94 353 GLY A CA 1
ATOM 2679 C C . GLY A 1 353 ? -7.400 -3.454 24.242 1.00 95.94 353 GLY A C 1
ATOM 2680 O O . GLY A 1 353 ? -8.625 -3.368 24.387 1.00 95.94 353 GLY A O 1
ATOM 2681 N N . ILE A 1 354 ? -6.823 -4.298 23.387 1.00 96.69 354 ILE A N 1
ATOM 2682 C CA . ILE A 1 354 ? -7.549 -5.324 22.632 1.00 96.69 354 ILE A CA 1
ATOM 2683 C C . ILE A 1 354 ? -8.054 -6.389 23.614 1.00 96.69 354 ILE A C 1
ATOM 2685 O O . ILE A 1 354 ? -7.301 -6.889 24.448 1.00 96.69 354 ILE A O 1
ATOM 2689 N N . LYS A 1 355 ? -9.343 -6.710 23.523 1.00 97.19 355 LYS A N 1
ATOM 2690 C CA . LYS A 1 355 ? -10.044 -7.680 24.374 1.00 97.19 355 LYS A CA 1
ATOM 2691 C C . LYS A 1 355 ? -10.207 -9.028 23.708 1.00 97.19 355 LYS A C 1
ATOM 2693 O O . LYS A 1 355 ? -10.129 -10.053 24.374 1.00 97.19 355 LYS A O 1
ATOM 2698 N N . ASP A 1 356 ? -10.447 -8.999 22.407 1.00 97.38 356 ASP A N 1
ATOM 2699 C CA . ASP A 1 356 ? -10.595 -10.173 21.568 1.00 97.38 356 ASP A CA 1
ATOM 2700 C C . ASP A 1 356 ? -10.403 -9.757 20.108 1.00 97.38 356 ASP A C 1
ATOM 2702 O O . ASP A 1 356 ? -10.596 -8.588 19.754 1.00 97.38 356 ASP A O 1
ATOM 2706 N N . THR A 1 357 ? -10.068 -10.725 19.267 1.00 97.75 357 THR A N 1
ATOM 2707 C CA . THR A 1 357 ? -9.989 -10.563 17.816 1.00 97.75 357 THR A CA 1
ATOM 2708 C C . THR A 1 357 ? -10.900 -11.604 17.199 1.00 97.75 357 THR A C 1
ATOM 2710 O O . THR A 1 357 ? -10.689 -12.803 17.383 1.00 97.75 357 THR A O 1
ATOM 2713 N N . LEU A 1 358 ? -11.935 -11.148 16.501 1.00 9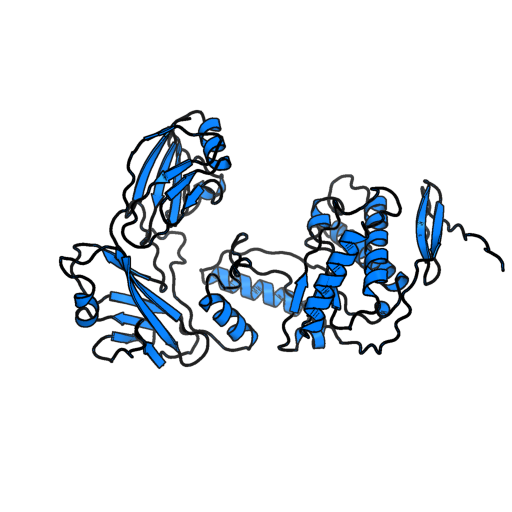8.25 358 LEU A N 1
ATOM 2714 C CA . LEU A 1 358 ? -12.876 -12.019 15.819 1.00 98.25 358 LEU A CA 1
ATOM 2715 C C . LEU A 1 358 ? -12.440 -12.228 14.373 1.00 98.25 358 LEU A C 1
ATOM 2717 O O . LEU A 1 358 ? -12.154 -11.261 13.674 1.00 98.25 358 LEU A O 1
ATOM 2721 N N . THR A 1 359 ? -12.472 -13.474 13.916 1.00 98.00 359 THR A N 1
ATOM 2722 C CA . THR A 1 359 ? -12.335 -13.840 12.504 1.00 98.00 359 THR A CA 1
ATOM 2723 C C . THR A 1 359 ? -13.723 -14.075 11.924 1.00 98.00 359 THR A C 1
ATOM 2725 O O . THR A 1 359 ? -14.457 -14.953 12.391 1.00 98.00 359 THR A O 1
ATOM 2728 N N . LEU A 1 360 ? -14.090 -13.293 10.915 1.00 98.19 360 LEU A N 1
ATOM 2729 C CA . LEU A 1 360 ? -15.332 -13.403 10.167 1.00 98.19 360 LEU A CA 1
ATOM 2730 C C . LEU A 1 360 ? -15.053 -14.139 8.861 1.00 98.19 360 LEU A C 1
ATOM 2732 O O . LEU A 1 360 ? -14.326 -13.637 8.008 1.00 98.19 360 LEU A O 1
ATOM 2736 N N . GLN A 1 361 ? -15.671 -15.304 8.698 1.00 97.94 361 GLN A N 1
ATOM 2737 C CA . GLN A 1 361 ? -15.568 -16.097 7.477 1.00 97.94 361 GLN A CA 1
ATOM 2738 C C . GLN A 1 361 ? -16.812 -15.873 6.628 1.00 97.94 361 GLN A C 1
ATOM 2740 O O . GLN A 1 361 ? -17.939 -16.018 7.121 1.00 97.94 361 GLN A O 1
ATOM 2745 N N . PHE A 1 362 ? -16.620 -15.551 5.355 1.00 98.06 362 PHE A N 1
ATOM 2746 C CA . PHE A 1 362 ? -17.698 -15.360 4.388 1.00 98.06 362 PHE A CA 1
ATOM 2747 C C . PHE A 1 362 ? -17.828 -16.573 3.462 1.00 98.06 362 PHE A C 1
ATOM 2749 O O . PHE A 1 362 ? -17.040 -17.513 3.508 1.00 98.06 362 PHE A O 1
ATOM 2756 N N . SER A 1 363 ? -18.862 -16.584 2.624 1.00 97.81 363 SER A N 1
ATOM 2757 C CA . SER A 1 363 ? -19.092 -17.657 1.650 1.00 97.81 363 SER A CA 1
ATOM 2758 C C . SER A 1 363 ? -17.951 -17.837 0.643 1.00 97.81 363 SER A C 1
ATOM 2760 O O . SER A 1 363 ? -17.812 -18.929 0.093 1.00 97.81 363 SER A O 1
ATOM 2762 N N . LYS A 1 364 ? -17.197 -16.769 0.357 1.00 97.31 364 LYS A N 1
ATOM 2763 C CA . LYS A 1 364 ? -16.055 -16.716 -0.566 1.00 97.31 364 LYS A CA 1
ATOM 2764 C C . LYS A 1 364 ? -15.104 -15.592 -0.139 1.00 97.31 364 LYS A C 1
ATOM 2766 O O . LYS A 1 364 ? -15.523 -14.695 0.593 1.00 97.31 364 LYS A O 1
ATOM 2771 N N . GLY A 1 365 ? -13.891 -15.614 -0.685 1.00 96.62 365 GLY A N 1
ATOM 2772 C CA . GLY A 1 365 ? -12.883 -14.577 -0.479 1.00 96.62 365 GLY A CA 1
ATOM 2773 C C . GLY A 1 365 ? -12.177 -14.686 0.869 1.00 96.62 365 GLY A C 1
ATOM 2774 O O . GLY A 1 365 ? -12.248 -15.718 1.536 1.00 96.62 365 GLY A O 1
ATOM 2775 N N . ALA A 1 366 ? -11.484 -13.613 1.232 1.00 97.00 366 ALA A N 1
ATOM 2776 C CA . ALA A 1 366 ? -10.689 -13.520 2.443 1.00 97.00 366 ALA A CA 1
ATOM 2777 C C . ALA A 1 366 ? -11.557 -13.534 3.710 1.00 97.00 366 ALA A C 1
ATOM 2779 O O . ALA A 1 366 ? -12.668 -12.990 3.743 1.00 97.00 366 ALA A O 1
ATOM 2780 N N . ASP A 1 367 ? -11.008 -14.116 4.774 1.00 97.00 367 ASP A N 1
ATOM 2781 C CA . ASP A 1 367 ? -11.529 -13.910 6.119 1.00 97.00 367 ASP A CA 1
ATOM 2782 C C . ASP A 1 367 ? -11.239 -12.462 6.546 1.00 97.00 367 ASP A C 1
ATOM 2784 O O . ASP A 1 367 ? -10.166 -11.931 6.272 1.00 97.00 367 ASP A O 1
ATOM 2788 N N . LEU A 1 368 ? -12.180 -11.815 7.236 1.00 96.94 368 LEU A N 1
ATOM 2789 C CA . LEU A 1 368 ? -11.979 -10.469 7.785 1.00 96.94 368 LEU A CA 1
ATOM 2790 C C . LEU A 1 368 ? -11.760 -10.521 9.296 1.00 96.94 368 LEU A C 1
ATOM 2792 O O . LEU A 1 368 ? -12.278 -11.401 9.983 1.00 96.94 368 LEU A O 1
ATOM 2796 N N . SER A 1 369 ? -11.039 -9.537 9.827 1.00 95.75 369 SER A N 1
ATOM 2797 C CA . SER A 1 369 ? -10.750 -9.421 11.256 1.00 95.75 369 SER A CA 1
ATOM 2798 C C . SER A 1 369 ? -11.477 -8.234 11.889 1.00 95.75 369 SER A C 1
ATOM 2800 O O . SER A 1 369 ? -11.513 -7.144 11.319 1.00 95.75 369 SER A O 1
ATOM 2802 N N . LEU A 1 370 ? -12.038 -8.437 13.083 1.00 97.25 370 LEU A N 1
ATOM 2803 C CA . LEU A 1 370 ? -12.607 -7.384 13.925 1.00 97.25 370 LEU A CA 1
ATOM 2804 C C . LEU A 1 370 ? -11.973 -7.434 15.313 1.00 97.25 370 LEU A C 1
ATOM 2806 O O . LEU A 1 370 ? -12.184 -8.386 16.065 1.00 97.25 370 LEU A O 1
ATOM 2810 N N . GLN A 1 371 ? -11.254 -6.384 15.695 1.00 97.06 371 GLN A N 1
ATOM 2811 C CA . GLN A 1 371 ? -10.709 -6.261 17.045 1.00 97.06 371 GLN A CA 1
ATOM 2812 C C . GLN A 1 371 ? -11.697 -5.552 17.972 1.00 97.06 371 GLN A C 1
ATOM 2814 O O . GLN A 1 371 ? -12.121 -4.426 17.713 1.00 97.06 371 GLN A O 1
ATOM 2819 N N . ILE A 1 372 ? -12.033 -6.195 19.089 1.00 97.81 372 ILE A N 1
ATOM 2820 C CA . ILE A 1 372 ? -12.805 -5.587 20.175 1.00 97.81 372 ILE A CA 1
ATOM 2821 C C . ILE A 1 372 ? -11.823 -4.830 21.062 1.00 97.81 372 ILE A C 1
ATOM 2823 O O . ILE A 1 372 ? -10.919 -5.431 21.640 1.00 97.81 372 ILE A O 1
ATOM 2827 N N . VAL A 1 373 ? -11.987 -3.517 21.189 1.00 97.19 373 VAL A N 1
ATOM 2828 C CA . VAL A 1 373 ? -11.016 -2.650 21.864 1.00 97.19 373 VAL A CA 1
ATOM 2829 C C . VAL A 1 373 ? -11.697 -1.861 22.969 1.00 97.19 373 VAL A C 1
ATOM 2831 O O . VAL A 1 373 ? -12.670 -1.150 22.728 1.00 97.19 373 VAL A O 1
ATOM 2834 N N . GLN A 1 374 ? -11.152 -1.928 24.181 1.00 97.00 374 GLN A N 1
ATOM 2835 C CA . GLN A 1 374 ? -11.484 -0.965 25.227 1.00 97.00 374 GLN A CA 1
ATOM 2836 C C . GLN A 1 374 ? -10.466 0.171 25.208 1.00 97.00 374 GLN A C 1
ATOM 2838 O O . GLN A 1 374 ? -9.264 -0.096 25.186 1.00 97.00 374 GLN A O 1
ATOM 2843 N N . TYR A 1 375 ? -10.915 1.421 25.238 1.00 96.25 375 TYR A N 1
ATOM 2844 C CA . TYR A 1 375 ? -10.019 2.571 25.124 1.00 96.25 375 TYR A CA 1
ATOM 2845 C C . TYR A 1 375 ? -10.313 3.666 26.153 1.00 96.25 375 TYR A C 1
ATOM 2847 O O . TYR A 1 375 ? -11.406 3.769 26.710 1.00 96.25 375 TYR A O 1
ATOM 2855 N N . GLY A 1 376 ? -9.309 4.504 26.372 1.00 95.00 376 GLY A N 1
ATOM 2856 C CA . GLY A 1 376 ? -9.381 5.800 27.027 1.00 95.00 376 GLY A CA 1
ATOM 2857 C C . GLY A 1 376 ? -8.369 6.745 26.378 1.00 95.00 376 GLY A C 1
ATOM 2858 O O . GLY A 1 376 ? -7.654 6.355 25.459 1.00 95.00 376 GLY A O 1
ATOM 2859 N N . THR A 1 377 ? -8.282 7.981 26.857 1.00 95.69 377 THR A N 1
ATOM 2860 C CA . THR A 1 377 ? -7.293 8.931 26.332 1.00 95.69 377 THR A CA 1
ATOM 2861 C C . THR A 1 377 ? -5.882 8.533 26.781 1.00 95.69 377 THR A C 1
ATOM 2863 O O . THR A 1 377 ? -5.669 8.383 27.990 1.00 95.69 377 THR A O 1
ATOM 2866 N N . PRO A 1 378 ? -4.909 8.377 25.862 1.00 96.69 378 PRO A N 1
ATOM 2867 C CA . PRO A 1 378 ? -3.506 8.175 26.224 1.00 96.69 378 PRO A CA 1
ATOM 2868 C C . PRO A 1 378 ? -2.943 9.320 27.070 1.00 96.69 378 PRO A C 1
ATOM 2870 O O . PRO A 1 378 ? -3.506 10.414 27.120 1.00 96.69 378 PRO A O 1
ATOM 2873 N N . THR A 1 379 ? -1.802 9.094 27.721 1.00 97.06 379 THR A N 1
ATOM 2874 C CA . THR A 1 379 ? -1.127 10.130 28.517 1.00 97.06 379 THR A CA 1
ATOM 2875 C C . THR A 1 379 ? 0.331 10.310 28.110 1.00 97.06 379 THR A C 1
ATOM 2877 O O . THR A 1 379 ? 1.003 9.373 27.682 1.00 97.06 379 THR A O 1
ATOM 2880 N N . ILE A 1 380 ? 0.812 11.546 28.255 1.00 96.88 380 ILE A N 1
ATOM 2881 C CA . ILE A 1 380 ? 2.206 11.953 28.052 1.00 96.88 380 ILE A CA 1
ATOM 2882 C C . ILE A 1 380 ? 2.684 12.664 29.319 1.00 96.88 380 ILE A C 1
ATOM 2884 O O . ILE A 1 380 ? 1.908 13.348 29.988 1.00 96.88 380 ILE A O 1
ATOM 2888 N N . GLY A 1 381 ? 3.963 12.488 29.661 1.00 95.12 381 GLY A N 1
ATOM 2889 C CA . GLY A 1 381 ? 4.539 12.990 30.912 1.00 95.12 381 GLY A CA 1
ATOM 2890 C C . GLY A 1 381 ? 4.641 14.518 31.028 1.00 95.12 381 GLY A C 1
ATOM 2891 O O . GLY A 1 381 ? 4.683 15.032 32.144 1.00 95.12 381 GLY A O 1
ATOM 2892 N N . ALA A 1 382 ? 4.669 15.250 29.911 1.00 96.06 382 ALA A N 1
ATOM 2893 C CA . ALA A 1 382 ? 4.690 16.709 29.891 1.00 96.06 382 ALA A CA 1
ATOM 2894 C C . ALA A 1 382 ? 3.800 17.280 28.777 1.00 96.06 382 ALA A C 1
ATOM 2896 O O . ALA A 1 382 ? 3.498 16.622 27.787 1.00 96.06 382 ALA A O 1
ATOM 2897 N N . THR A 1 383 ? 3.388 18.537 28.938 1.00 94.69 383 THR A N 1
ATOM 2898 C CA . THR A 1 383 ? 2.570 19.269 27.954 1.00 94.69 383 THR A CA 1
ATOM 2899 C C . THR A 1 383 ? 3.377 20.297 27.160 1.00 94.69 383 THR A C 1
ATOM 2901 O O . THR A 1 383 ? 2.814 21.011 26.333 1.00 94.69 383 THR A O 1
ATOM 2904 N N . SER A 1 384 ? 4.680 20.421 27.429 1.00 97.62 384 SER A N 1
ATOM 2905 C CA . SER A 1 384 ? 5.575 21.382 26.783 1.00 97.62 384 SER A CA 1
ATOM 2906 C C . SER A 1 384 ? 6.957 20.770 26.564 1.00 97.62 384 SER A C 1
ATOM 2908 O O . SER A 1 384 ? 7.498 20.131 27.469 1.00 97.62 384 SER A O 1
ATOM 2910 N N . TYR A 1 385 ? 7.503 20.972 25.366 1.00 98.12 385 TYR A N 1
ATOM 2911 C CA . TYR A 1 385 ? 8.802 20.469 24.921 1.00 98.12 385 TYR A CA 1
ATOM 2912 C C . TYR A 1 385 ? 9.551 21.545 24.122 1.00 98.12 385 TYR A C 1
ATOM 2914 O O . TYR A 1 385 ? 8.947 22.495 23.624 1.00 98.12 385 TYR A O 1
ATOM 2922 N N . THR A 1 386 ? 10.862 21.381 23.964 1.00 98.00 386 THR A N 1
ATOM 2923 C CA . THR A 1 386 ? 11.694 22.198 23.067 1.00 98.00 386 THR A CA 1
ATOM 2924 C C . THR A 1 386 ? 12.134 21.335 21.894 1.00 98.00 386 THR A C 1
ATOM 2926 O O . THR A 1 386 ? 12.607 20.221 22.120 1.00 98.00 386 THR A O 1
ATOM 2929 N N . ALA A 1 387 ? 11.955 21.832 20.672 1.00 96.88 387 ALA A N 1
ATOM 2930 C CA . ALA A 1 387 ? 12.333 21.143 19.448 1.00 96.88 387 ALA A CA 1
ATOM 2931 C C . ALA A 1 387 ? 13.850 20.911 19.376 1.00 96.88 387 ALA A C 1
ATOM 2933 O O . ALA A 1 387 ? 14.646 21.672 19.929 1.00 96.88 387 ALA A O 1
ATOM 2934 N N . GLN A 1 388 ? 14.250 19.847 18.684 1.00 97.00 388 GLN A N 1
ATOM 2935 C CA . GLN A 1 388 ? 15.646 19.476 18.465 1.00 97.00 388 GLN A CA 1
ATOM 2936 C C . GLN A 1 388 ? 15.852 19.147 16.985 1.00 97.00 388 GLN A C 1
ATOM 2938 O O . GLN A 1 388 ? 14.935 18.663 16.331 1.00 97.00 388 GLN A O 1
ATOM 2943 N N . ALA A 1 389 ? 17.055 19.391 16.462 1.00 95.06 389 ALA A N 1
ATOM 2944 C CA . ALA A 1 389 ? 17.474 18.938 15.129 1.00 95.06 389 ALA A CA 1
ATOM 2945 C C . ALA A 1 389 ? 18.038 17.502 15.191 1.00 95.06 389 ALA A C 1
ATOM 2947 O O . ALA A 1 389 ? 19.145 17.223 14.733 1.00 95.06 389 ALA A O 1
ATOM 2948 N N . THR A 1 390 ? 17.307 16.642 15.899 1.00 96.88 390 THR A N 1
ATOM 2949 C CA . THR A 1 390 ? 17.525 15.205 16.085 1.00 96.88 390 THR A CA 1
ATOM 2950 C C . THR A 1 390 ? 16.187 14.577 16.458 1.00 96.88 390 THR A C 1
ATOM 2952 O O . THR A 1 390 ? 15.321 15.267 17.000 1.00 96.88 390 THR A O 1
ATOM 2955 N N . ASP A 1 391 ? 16.045 13.269 16.253 1.00 97.88 391 ASP A N 1
ATOM 2956 C CA . ASP A 1 391 ? 14.852 12.537 16.678 1.00 97.88 391 ASP A CA 1
ATOM 2957 C C . ASP A 1 391 ? 14.597 12.704 18.185 1.00 97.88 391 ASP A C 1
ATOM 2959 O O . ASP A 1 391 ? 15.495 12.548 19.019 1.00 97.88 391 ASP A O 1
ATOM 2963 N N . MET A 1 392 ? 13.355 13.031 18.534 1.00 97.62 392 MET A N 1
ATOM 2964 C CA . MET A 1 392 ? 12.880 13.157 19.905 1.00 97.62 392 MET A CA 1
ATOM 2965 C C . MET A 1 392 ? 11.848 12.076 20.196 1.00 97.62 392 MET A C 1
ATOM 2967 O O . MET A 1 392 ? 10.709 12.154 19.734 1.00 97.62 392 MET A O 1
ATOM 2971 N N . GLU A 1 393 ? 12.224 11.112 21.028 1.00 97.69 393 GLU A N 1
ATOM 2972 C CA . GLU A 1 393 ? 11.308 10.113 21.572 1.00 97.69 393 GLU A CA 1
ATOM 2973 C C . GLU A 1 393 ? 10.597 10.677 22.810 1.00 97.69 393 GLU A C 1
ATOM 2975 O O . GLU A 1 393 ? 11.214 10.983 23.834 1.00 97.69 393 GLU A O 1
ATOM 2980 N N . ILE A 1 394 ? 9.280 10.849 22.710 1.00 97.88 394 ILE A N 1
ATOM 2981 C CA . ILE A 1 394 ? 8.414 11.346 23.777 1.00 97.88 394 ILE A CA 1
ATOM 2982 C C . ILE A 1 394 ? 7.589 10.169 24.313 1.00 97.88 394 ILE A C 1
ATOM 2984 O O . ILE A 1 394 ? 6.682 9.705 23.615 1.00 97.88 394 ILE A O 1
ATOM 2988 N N . PRO A 1 395 ? 7.838 9.708 25.555 1.00 97.88 395 PRO A N 1
ATOM 2989 C CA . PRO A 1 395 ? 7.121 8.569 26.113 1.00 97.88 395 PRO A CA 1
ATOM 2990 C C . PRO A 1 395 ? 5.607 8.790 26.181 1.00 97.88 395 PRO A C 1
ATOM 2992 O O . PRO A 1 395 ? 5.130 9.786 26.739 1.00 97.88 395 PRO A O 1
ATOM 2995 N N . ILE A 1 396 ? 4.863 7.813 25.665 1.00 97.00 396 ILE A N 1
ATOM 2996 C CA . ILE A 1 396 ? 3.404 7.719 25.702 1.00 97.00 396 ILE A CA 1
ATOM 2997 C C . ILE A 1 396 ? 2.995 6.503 26.526 1.00 97.00 396 ILE A C 1
ATOM 2999 O O . ILE A 1 396 ? 3.493 5.396 26.345 1.00 97.00 396 ILE A O 1
ATOM 3003 N N . SER A 1 397 ? 2.000 6.687 27.389 1.00 97.06 397 SER A N 1
ATOM 3004 C CA . SER A 1 397 ? 1.214 5.576 27.924 1.00 97.06 397 SER A CA 1
ATOM 3005 C C . SER A 1 397 ? -0.078 5.450 27.124 1.00 97.06 397 SER A C 1
ATOM 3007 O O . SER A 1 397 ? -1.008 6.243 27.294 1.00 97.06 397 SER A O 1
ATOM 3009 N N . TYR A 1 398 ? -0.128 4.463 26.229 1.00 97.00 398 TYR A N 1
ATOM 3010 C CA . TYR A 1 398 ? -1.318 4.184 25.429 1.00 97.00 398 TYR A CA 1
ATOM 3011 C C . TYR A 1 398 ? -2.465 3.661 26.300 1.00 97.00 398 TYR A C 1
ATOM 3013 O O . TYR A 1 398 ? -2.260 2.905 27.249 1.00 97.00 398 TYR A O 1
ATOM 3021 N N . ALA A 1 399 ? -3.691 4.030 25.933 1.00 95.75 399 ALA A N 1
ATOM 3022 C CA . ALA A 1 399 ? -4.917 3.566 26.571 1.00 95.75 399 ALA A CA 1
ATOM 3023 C C . ALA A 1 399 ? -5.890 3.039 25.505 1.00 95.75 399 ALA A C 1
ATOM 3025 O O . ALA A 1 399 ? -6.916 3.638 25.215 1.00 95.75 399 ALA A O 1
ATOM 3026 N N . GLY A 1 400 ? -5.568 1.904 24.890 1.00 94.94 400 GLY A N 1
ATOM 3027 C CA . GLY A 1 400 ? -6.358 1.328 23.802 1.00 94.94 400 GLY A CA 1
ATOM 3028 C C . GLY A 1 400 ? -5.439 0.638 22.810 1.00 94.94 400 GLY A C 1
ATOM 3029 O O . GLY A 1 400 ? -4.663 -0.233 23.194 1.00 94.94 400 GLY A O 1
ATOM 3030 N N . LEU A 1 401 ? -5.497 1.043 21.543 1.00 94.19 401 LEU A N 1
ATOM 3031 C CA . LEU A 1 401 ? -4.508 0.604 20.562 1.00 94.19 401 LEU A CA 1
ATOM 3032 C C . LEU A 1 401 ? -3.177 1.321 20.818 1.00 94.19 401 LEU A C 1
ATOM 3034 O O . LEU A 1 401 ? -3.155 2.534 21.022 1.00 94.19 401 LEU A O 1
ATOM 3038 N N . ALA A 1 402 ? -2.070 0.579 20.767 1.00 92.88 402 ALA A N 1
ATOM 3039 C CA . ALA A 1 402 ? -0.718 1.128 20.863 1.00 92.88 402 ALA A CA 1
ATOM 3040 C C . ALA A 1 402 ? -0.276 1.756 19.528 1.00 92.88 402 ALA A C 1
ATOM 3042 O O . ALA A 1 402 ? 0.721 1.355 18.937 1.00 92.88 402 ALA A O 1
ATOM 3043 N N . LYS A 1 403 ? -1.091 2.681 19.008 1.00 90.88 403 LYS A N 1
ATOM 3044 C CA . LYS A 1 403 ? -0.843 3.413 17.763 1.00 90.88 403 LYS A CA 1
ATOM 3045 C C . LYS A 1 403 ? -1.518 4.780 17.788 1.00 90.88 403 LYS A C 1
ATOM 3047 O O . LYS A 1 403 ? -2.659 4.908 18.240 1.00 90.88 403 LYS A O 1
ATOM 3052 N N . GLY A 1 404 ? -0.832 5.790 17.263 1.00 92.81 404 GLY A N 1
ATOM 3053 C CA . GLY A 1 404 ? -1.454 7.066 16.916 1.00 92.81 404 GLY A CA 1
ATOM 3054 C C . GLY A 1 404 ? -2.271 6.968 15.627 1.00 92.81 404 GLY A C 1
ATOM 3055 O O . GLY A 1 404 ? -2.074 6.064 14.815 1.00 92.81 404 GLY A O 1
ATOM 3056 N N . ALA A 1 405 ? -3.212 7.892 15.448 1.00 92.81 405 ALA A N 1
ATOM 3057 C CA . ALA A 1 405 ? -3.972 8.047 14.212 1.00 92.81 405 ALA A CA 1
ATOM 3058 C C . ALA A 1 405 ? -3.319 9.085 13.292 1.00 92.81 405 ALA A C 1
ATOM 3060 O O . ALA A 1 405 ? -3.006 8.789 12.147 1.00 92.81 405 ALA A O 1
ATOM 3061 N N . THR A 1 406 ? -3.102 10.299 13.794 1.00 93.44 406 THR A N 1
ATOM 3062 C CA . THR A 1 406 ? -2.436 11.396 13.076 1.00 93.44 406 THR A CA 1
ATOM 3063 C C . THR A 1 406 ? -2.060 12.491 14.070 1.00 93.44 406 THR A C 1
ATOM 3065 O O . THR A 1 406 ? -2.535 12.503 15.207 1.00 93.44 406 THR A O 1
ATOM 3068 N N . VAL A 1 407 ? -1.261 13.462 13.633 1.00 95.25 407 VAL A N 1
ATOM 3069 C CA . VAL A 1 407 ? -1.010 14.699 14.384 1.00 95.25 407 VAL A CA 1
ATOM 3070 C C . VAL A 1 407 ? -1.561 15.899 13.629 1.00 95.25 407 VAL A C 1
ATOM 3072 O O . VAL A 1 407 ? -1.384 15.999 12.418 1.00 95.25 407 VAL A O 1
ATOM 3075 N N . ARG A 1 408 ? -2.226 16.824 14.324 1.00 94.44 408 ARG A N 1
ATOM 3076 C CA . ARG A 1 408 ? -2.546 18.166 13.811 1.00 94.44 408 ARG A CA 1
ATOM 3077 C C . ARG A 1 408 ? -1.542 19.168 14.372 1.00 94.44 408 ARG A C 1
ATOM 3079 O O . ARG A 1 408 ? -1.317 19.162 15.578 1.00 94.44 408 ARG A O 1
ATOM 3086 N N . ALA A 1 409 ? -0.975 20.026 13.526 1.00 95.25 409 ALA A N 1
ATOM 3087 C CA . ALA A 1 409 ? 0.055 20.987 13.925 1.00 95.25 409 ALA A CA 1
ATOM 3088 C C . ALA A 1 409 ? -0.376 22.430 13.621 1.00 95.25 409 ALA A C 1
ATOM 3090 O O . ALA A 1 409 ? -0.546 22.811 12.460 1.00 95.25 409 ALA A O 1
ATOM 3091 N N . VAL A 1 410 ? -0.554 23.230 14.674 1.00 95.38 410 VAL A N 1
ATOM 3092 C CA . VAL A 1 410 ? -1.072 24.605 14.611 1.00 95.38 410 VAL A CA 1
ATOM 3093 C C . VAL A 1 410 ? -0.034 25.572 15.176 1.00 95.38 410 VAL A C 1
ATOM 3095 O O . VAL A 1 410 ? 0.481 25.363 16.271 1.00 95.38 410 VAL A O 1
ATOM 3098 N N . LEU A 1 411 ? 0.278 26.624 14.430 1.00 95.00 411 LEU A N 1
ATOM 3099 C CA . LEU A 1 411 ? 1.161 27.715 14.833 1.00 95.00 411 LEU A CA 1
ATOM 3100 C C . LEU A 1 411 ? 0.462 28.641 15.838 1.00 95.00 411 LEU A C 1
ATOM 3102 O O . LEU A 1 411 ? -0.766 28.685 15.914 1.00 95.00 411 LEU A O 1
ATOM 3106 N N . ALA A 1 412 ? 1.235 29.414 16.603 1.00 94.56 412 ALA A N 1
ATOM 3107 C CA . ALA A 1 412 ? 0.687 30.329 17.609 1.00 94.56 412 ALA A CA 1
ATOM 3108 C C . ALA A 1 412 ? -0.242 31.417 17.022 1.00 94.56 412 ALA A C 1
ATOM 3110 O O . ALA A 1 412 ? -1.117 31.920 17.726 1.00 94.56 412 ALA A O 1
ATOM 3111 N N . ASP A 1 413 ? -0.087 31.755 15.739 1.00 92.25 413 ASP A N 1
ATOM 3112 C CA . ASP A 1 413 ? -0.968 32.665 14.992 1.00 92.25 413 ASP A CA 1
ATOM 3113 C C . ASP A 1 413 ? -2.273 32.015 14.477 1.00 92.25 413 ASP A C 1
ATOM 3115 O O . ASP A 1 413 ? -3.115 32.695 13.888 1.00 92.25 413 ASP A O 1
ATOM 3119 N N . GLY A 1 414 ? -2.468 30.713 14.718 1.00 90.19 414 GLY A N 1
ATOM 3120 C CA . GLY A 1 414 ? -3.641 29.943 14.301 1.00 90.19 414 GLY A CA 1
ATOM 3121 C C . GLY A 1 414 ? -3.548 29.339 12.897 1.00 90.19 414 GLY A C 1
ATOM 3122 O O . GLY A 1 414 ? -4.462 28.616 12.494 1.00 90.19 414 GLY A O 1
ATOM 3123 N N . THR A 1 415 ? -2.467 29.594 12.157 1.00 91.44 415 THR A N 1
ATOM 3124 C CA . THR A 1 415 ? -2.196 28.926 10.877 1.00 91.44 415 THR A CA 1
ATOM 3125 C C . THR A 1 415 ? -1.625 27.521 11.096 1.00 91.44 415 THR A C 1
ATOM 3127 O O . THR A 1 415 ? -1.330 27.118 12.221 1.00 91.44 415 THR A O 1
ATOM 3130 N N . TYR A 1 416 ? -1.517 26.715 10.040 1.00 92.75 416 TYR A N 1
ATOM 3131 C CA . TYR A 1 416 ? -1.004 25.346 10.145 1.00 92.75 416 TYR A CA 1
ATOM 3132 C C . TYR A 1 416 ? 0.486 25.294 9.817 1.00 92.75 416 TYR A C 1
ATOM 3134 O O . TYR A 1 416 ? 0.932 25.936 8.871 1.00 92.75 416 TYR A O 1
ATOM 3142 N N . LEU A 1 417 ? 1.240 24.467 10.549 1.00 91.19 417 LEU A N 1
ATOM 3143 C CA . LEU A 1 417 ? 2.652 24.184 10.238 1.00 91.19 417 LEU A CA 1
ATOM 3144 C C . LEU A 1 417 ? 2.806 23.431 8.895 1.00 91.19 417 LEU A C 1
ATOM 3146 O O . LEU A 1 417 ? 3.893 23.325 8.336 1.00 91.19 417 LEU A O 1
ATOM 3150 N N . THR A 1 418 ? 1.711 22.853 8.407 1.00 79.06 418 THR A N 1
ATOM 3151 C CA . THR A 1 418 ? 1.664 21.816 7.377 1.00 79.06 418 THR A CA 1
ATOM 3152 C C . THR A 1 418 ? 1.481 22.394 5.973 1.00 79.06 418 THR A C 1
ATOM 3154 O O . THR A 1 418 ? 1.258 23.584 5.776 1.00 79.06 418 THR A O 1
ATOM 3157 N N . ASN A 1 419 ? 1.505 21.509 4.982 1.00 68.56 419 ASN A N 1
ATOM 3158 C CA . ASN A 1 419 ? 1.383 21.806 3.559 1.00 68.56 419 ASN A CA 1
ATOM 3159 C C . ASN A 1 419 ? 0.074 22.553 3.234 1.00 68.56 419 ASN A C 1
ATOM 3161 O O . ASN A 1 419 ? -0.957 22.324 3.868 1.00 68.56 419 ASN A O 1
ATOM 3165 N N . ALA A 1 420 ? 0.089 23.372 2.177 1.00 70.56 420 ALA A N 1
ATOM 3166 C CA . ALA A 1 420 ? -1.049 24.204 1.780 1.00 70.56 420 ALA A CA 1
ATOM 3167 C C . ALA A 1 420 ? -2.343 23.417 1.486 1.00 70.56 420 ALA A C 1
ATOM 3169 O O . ALA A 1 420 ? -3.430 23.936 1.726 1.00 70.56 420 ALA A O 1
ATOM 3170 N N . TRP A 1 421 ? -2.262 22.167 1.016 1.00 72.44 421 TRP A N 1
ATOM 3171 C CA . TRP A 1 421 ? -3.444 21.392 0.617 1.00 72.44 421 TRP A CA 1
ATOM 3172 C C . TRP A 1 421 ? -4.354 21.001 1.797 1.00 72.44 421 TRP A C 1
ATOM 3174 O O . TRP A 1 421 ? -5.578 20.977 1.649 1.00 72.44 421 TRP A O 1
ATOM 3184 N N . THR A 1 422 ? -3.799 20.779 2.998 1.00 79.94 422 THR A N 1
ATOM 3185 C CA . THR A 1 422 ? -4.606 20.384 4.169 1.00 79.94 422 THR A CA 1
ATOM 3186 C C . THR A 1 422 ? -5.475 21.533 4.679 1.00 79.94 422 THR A C 1
ATOM 3188 O O . THR A 1 422 ? -6.453 21.298 5.381 1.00 79.94 422 THR A O 1
ATOM 3191 N N . THR A 1 423 ? -5.167 22.785 4.320 1.00 82.38 423 THR A N 1
ATOM 3192 C CA . THR A 1 423 ? -5.936 23.965 4.756 1.00 82.38 423 THR A CA 1
ATOM 3193 C C . THR A 1 423 ? -7.388 23.920 4.277 1.00 82.38 423 THR A C 1
ATOM 3195 O O . THR A 1 423 ? -8.291 24.332 5.007 1.00 82.38 423 THR A O 1
ATOM 3198 N N . SER A 1 424 ? -7.603 23.370 3.078 1.00 83.19 424 SER A N 1
ATOM 3199 C CA . SER A 1 424 ? -8.905 23.280 2.406 1.00 83.19 424 SER A CA 1
ATOM 3200 C C . SER A 1 424 ? -9.554 21.899 2.541 1.00 83.19 424 SER A C 1
ATOM 3202 O O . SER A 1 424 ? -10.617 21.665 1.977 1.00 83.19 424 SER A O 1
ATOM 3204 N N . SER A 1 425 ? -8.918 20.975 3.268 1.00 86.50 425 SER A N 1
ATOM 3205 C CA . SER A 1 425 ? -9.457 19.632 3.487 1.00 86.50 425 SER A CA 1
ATOM 3206 C C . SER A 1 425 ? -10.551 19.624 4.562 1.00 86.50 425 SER A C 1
ATOM 3208 O O . SER A 1 425 ? -10.651 20.546 5.375 1.00 86.50 425 SER A O 1
ATOM 3210 N N . GLY A 1 426 ? -11.361 18.562 4.588 1.00 89.25 426 GLY A N 1
ATOM 3211 C CA . GLY A 1 426 ? -12.428 18.400 5.574 1.00 89.25 426 GLY A CA 1
ATOM 3212 C C . GLY A 1 426 ? -11.938 18.209 7.021 1.00 89.25 426 GLY A C 1
ATOM 3213 O O . GLY A 1 426 ? -10.732 18.103 7.266 1.00 89.25 426 GLY A O 1
ATOM 3214 N N . PRO A 1 427 ? -12.851 18.161 8.011 1.00 91.62 427 PRO A N 1
ATOM 3215 C CA . PRO A 1 427 ? -12.519 18.297 9.438 1.00 91.62 427 PRO A CA 1
ATOM 3216 C C . PRO A 1 427 ? -11.490 17.283 9.959 1.00 91.62 427 PRO A C 1
ATOM 3218 O O . PRO A 1 427 ? -10.606 17.617 10.760 1.00 91.62 427 PRO A O 1
ATOM 3221 N N . LEU A 1 428 ? -11.575 16.043 9.474 1.00 90.38 428 LEU A N 1
ATOM 3222 C CA . LEU A 1 428 ? -10.643 14.974 9.817 1.00 90.38 428 LEU A CA 1
ATOM 3223 C C . LEU A 1 428 ? -9.282 15.106 9.112 1.00 90.38 428 LEU A C 1
ATOM 3225 O O . LEU A 1 428 ? -8.332 14.481 9.549 1.00 90.38 428 LEU A O 1
ATOM 3229 N N . GLN A 1 429 ? -9.103 15.926 8.084 1.00 88.75 429 GLN A N 1
ATOM 3230 C CA . GLN A 1 429 ? -7.795 16.075 7.423 1.00 88.75 429 GLN A CA 1
ATOM 3231 C C . GLN A 1 429 ? -7.181 17.471 7.612 1.00 88.75 429 GLN A C 1
ATOM 3233 O O . GLN A 1 429 ? -5.983 17.675 7.407 1.00 88.75 429 GLN A O 1
ATOM 3238 N N . GLN A 1 430 ? -7.968 18.436 8.085 1.00 91.00 430 GLN A N 1
ATOM 3239 C CA . GLN A 1 430 ? -7.557 19.830 8.132 1.00 91.00 430 GLN A CA 1
ATOM 3240 C C . GLN A 1 430 ? -6.372 20.102 9.077 1.00 91.00 430 GLN A C 1
ATOM 3242 O O . GLN A 1 430 ? -6.448 19.861 10.284 1.00 91.00 430 GLN A O 1
ATOM 3247 N N . GLY A 1 431 ? -5.272 20.645 8.548 1.00 91.31 431 GLY A N 1
ATOM 3248 C CA . GLY A 1 431 ? -4.073 20.973 9.332 1.00 91.31 431 GLY A CA 1
ATOM 3249 C C . GLY A 1 431 ? -3.318 19.760 9.887 1.00 91.31 431 GLY A C 1
ATOM 3250 O O . GLY A 1 431 ? -2.606 19.891 10.888 1.00 91.31 431 GLY A O 1
ATOM 3251 N N . ARG A 1 432 ? -3.508 18.567 9.300 1.00 92.25 432 ARG A N 1
ATOM 3252 C CA . ARG A 1 432 ? -2.749 17.365 9.670 1.00 92.25 432 ARG A CA 1
ATOM 3253 C C . ARG A 1 432 ? -1.317 17.438 9.167 1.00 92.25 432 ARG A C 1
ATOM 3255 O O . ARG A 1 432 ? -1.054 17.830 8.034 1.00 92.25 432 ARG A O 1
ATOM 3262 N N . TRP A 1 433 ? -0.402 17.135 10.077 1.00 92.75 433 TRP A N 1
ATOM 3263 C CA . TRP A 1 433 ? 1.026 17.200 9.857 1.00 92.75 433 TRP A CA 1
ATOM 3264 C C . TRP A 1 433 ? 1.471 16.047 8.962 1.00 92.75 433 TRP A C 1
ATOM 3266 O O . TRP A 1 433 ? 0.819 15.004 8.906 1.00 92.75 433 TRP A O 1
ATOM 3276 N N . THR A 1 434 ? 2.571 16.245 8.250 1.00 88.81 434 THR A N 1
ATOM 3277 C CA . THR A 1 434 ? 3.079 15.280 7.277 1.00 88.81 434 THR A CA 1
ATOM 3278 C C . THR A 1 434 ? 3.691 14.088 8.003 1.00 88.81 434 THR A C 1
ATOM 3280 O O . THR A 1 434 ? 4.572 14.258 8.848 1.00 88.81 434 THR A O 1
ATOM 3283 N N . GLN A 1 435 ? 3.217 12.880 7.695 1.00 84.81 435 GLN A N 1
ATOM 3284 C CA . GLN A 1 435 ? 3.823 11.644 8.188 1.00 84.81 435 GLN A CA 1
ATOM 3285 C C . GLN A 1 435 ? 5.295 11.577 7.743 1.00 84.81 435 GLN A C 1
ATOM 3287 O O . GLN A 1 435 ? 5.623 12.017 6.644 1.00 84.81 435 GLN A O 1
ATOM 3292 N N . GLY A 1 436 ? 6.186 11.098 8.614 1.00 87.25 436 GLY A N 1
ATOM 3293 C CA . GLY A 1 436 ? 7.639 11.156 8.391 1.00 87.25 436 GLY A CA 1
ATOM 3294 C C . GLY A 1 436 ? 8.319 12.404 8.971 1.00 87.25 436 GLY A C 1
ATOM 3295 O O . GLY A 1 436 ? 9.527 12.386 9.178 1.00 87.25 436 GLY A O 1
ATOM 3296 N N . ASN A 1 437 ? 7.562 13.446 9.342 1.00 93.88 437 ASN A N 1
ATOM 3297 C CA . ASN A 1 437 ? 8.023 14.466 10.306 1.00 93.88 437 ASN A CA 1
ATOM 3298 C C . ASN A 1 437 ? 7.747 14.044 11.754 1.00 93.88 437 ASN A C 1
ATOM 3300 O O . ASN A 1 437 ? 8.359 14.537 12.701 1.00 93.88 437 ASN A O 1
ATOM 3304 N N . TYR A 1 438 ? 6.826 13.101 11.917 1.00 95.62 438 TYR A N 1
ATOM 3305 C CA . TYR A 1 438 ? 6.522 12.449 13.173 1.00 95.62 438 TYR A CA 1
ATOM 3306 C C . TYR A 1 438 ? 6.225 10.969 12.954 1.00 95.62 438 TYR A C 1
ATOM 3308 O O . TYR A 1 438 ? 5.908 10.544 11.836 1.00 95.62 438 TYR A O 1
ATOM 3316 N N . GLY A 1 439 ? 6.270 10.216 14.046 1.00 95.06 439 GLY A N 1
ATOM 3317 C CA . GLY A 1 439 ? 5.935 8.802 14.091 1.00 95.06 439 GLY A CA 1
ATOM 3318 C C . GLY A 1 439 ? 5.364 8.389 15.442 1.00 95.06 439 GLY A C 1
ATOM 3319 O O . GLY A 1 439 ? 5.335 9.161 16.402 1.00 95.06 439 GLY A O 1
ATOM 3320 N N . PHE A 1 440 ? 4.900 7.149 15.501 1.00 95.06 440 PHE A N 1
ATOM 3321 C CA . PHE A 1 440 ? 4.489 6.478 16.726 1.00 95.06 440 PHE A CA 1
ATOM 3322 C C . PHE A 1 440 ? 5.144 5.102 16.738 1.00 95.06 440 PHE A C 1
ATOM 3324 O O . PHE A 1 440 ? 5.056 4.381 15.746 1.00 95.06 440 PHE A O 1
ATOM 3331 N N . ASP A 1 441 ? 5.767 4.738 17.853 1.00 93.12 441 ASP A N 1
ATOM 3332 C CA . ASP A 1 441 ? 6.204 3.368 18.114 1.00 93.12 441 ASP A CA 1
ATOM 3333 C C . ASP A 1 441 ? 5.379 2.755 19.265 1.00 93.12 441 ASP A C 1
ATOM 3335 O O . ASP A 1 441 ? 4.395 3.340 19.736 1.00 93.12 441 ASP A O 1
ATOM 3339 N N . SER A 1 442 ? 5.771 1.565 19.730 1.00 91.31 442 SER A N 1
ATOM 3340 C CA . SER A 1 442 ? 5.086 0.835 20.805 1.00 91.31 442 SER A CA 1
ATOM 3341 C C . SER A 1 442 ? 4.998 1.570 22.153 1.00 91.31 442 SER A C 1
ATOM 3343 O O . SER A 1 442 ? 4.190 1.187 22.999 1.00 91.31 442 SER A O 1
ATOM 3345 N N . SER A 1 443 ? 5.817 2.595 22.380 1.00 95.56 443 SER A N 1
ATOM 3346 C CA . SER A 1 443 ? 5.967 3.309 23.655 1.00 95.56 443 SER A CA 1
ATOM 3347 C C . SER A 1 443 ? 6.147 4.825 23.536 1.00 95.56 443 SER A C 1
ATOM 3349 O O . SER A 1 443 ? 6.098 5.511 24.555 1.00 95.56 443 SER A O 1
ATOM 3351 N N . ASN A 1 444 ? 6.344 5.366 22.337 1.00 97.00 444 ASN A N 1
ATOM 3352 C CA . ASN A 1 444 ? 6.693 6.763 22.120 1.00 97.00 444 ASN A CA 1
ATOM 3353 C C . ASN A 1 444 ? 5.872 7.389 20.994 1.00 97.00 444 ASN A C 1
ATOM 3355 O O . ASN A 1 444 ? 5.539 6.757 19.990 1.00 97.00 444 ASN A O 1
ATOM 3359 N N . PHE A 1 445 ? 5.626 8.686 21.144 1.00 97.81 445 PHE A N 1
ATOM 3360 C CA . PHE A 1 445 ? 5.468 9.585 20.012 1.00 97.81 445 PHE A CA 1
ATOM 3361 C C . PHE A 1 445 ? 6.838 10.129 19.642 1.00 97.81 445 PHE A C 1
ATOM 3363 O O . PHE A 1 445 ? 7.599 10.535 20.516 1.00 97.81 445 PHE A O 1
ATOM 3370 N N . ILE A 1 446 ? 7.146 10.139 18.355 1.00 98.00 446 ILE A N 1
ATOM 3371 C CA . ILE A 1 446 ? 8.447 10.548 17.849 1.00 98.00 446 ILE A CA 1
ATOM 3372 C C . ILE A 1 446 ? 8.254 11.816 17.033 1.00 98.00 446 ILE A C 1
ATOM 3374 O O . ILE A 1 446 ? 7.438 11.844 16.111 1.00 98.00 446 ILE A O 1
ATOM 3378 N N . ILE A 1 447 ? 9.013 12.858 17.354 1.00 97.94 447 ILE A N 1
ATOM 3379 C CA . ILE A 1 447 ? 9.252 13.971 16.432 1.00 97.94 447 ILE A CA 1
ATOM 3380 C C . ILE A 1 447 ? 10.583 13.663 15.759 1.00 97.94 447 ILE A C 1
ATOM 3382 O O . ILE A 1 447 ? 11.613 13.699 16.427 1.00 97.94 447 ILE A O 1
ATOM 3386 N N . TYR A 1 448 ? 10.566 13.316 14.474 1.00 97.88 448 TYR A N 1
ATOM 3387 C CA . TYR A 1 448 ? 11.803 13.048 13.738 1.00 97.88 448 TYR A CA 1
ATOM 3388 C C . TYR A 1 448 ? 12.598 14.347 13.538 1.00 97.88 448 TYR A C 1
ATOM 3390 O O . TYR A 1 448 ? 12.022 15.436 13.611 1.00 97.88 448 TYR A O 1
ATOM 3398 N N . ASP A 1 449 ? 13.896 14.249 13.245 1.00 97.69 449 ASP A N 1
ATOM 3399 C CA . ASP A 1 449 ? 14.765 15.397 12.935 1.00 97.69 449 ASP A CA 1
ATOM 3400 C C . ASP A 1 449 ? 14.115 16.350 11.915 1.00 97.69 449 ASP A C 1
ATOM 3402 O O . ASP A 1 449 ? 14.039 17.558 12.139 1.00 97.69 449 ASP A O 1
ATOM 3406 N N . SER A 1 450 ? 13.522 15.801 10.852 1.00 95.69 450 SER A N 1
ATOM 3407 C CA . SER A 1 450 ? 12.762 16.549 9.840 1.00 95.69 450 SER A CA 1
ATOM 3408 C C . SER A 1 450 ? 11.639 17.409 10.441 1.00 95.69 450 SER A C 1
ATOM 3410 O O . SER A 1 450 ? 11.493 18.587 10.104 1.00 95.69 450 SER A O 1
ATOM 3412 N N . GLY A 1 451 ? 10.860 16.853 11.371 1.00 96.25 451 GLY A N 1
ATOM 3413 C CA . GLY A 1 451 ? 9.798 17.572 12.067 1.00 96.25 451 GLY A CA 1
ATOM 3414 C C . GLY A 1 451 ? 10.323 18.589 13.074 1.00 96.25 451 GLY A C 1
ATOM 3415 O O . GLY A 1 451 ? 9.795 19.699 13.162 1.00 96.25 451 GLY A O 1
ATOM 3416 N N . GLY A 1 452 ? 11.389 18.247 13.797 1.00 97.12 452 GLY A N 1
ATOM 3417 C CA . GLY A 1 452 ? 12.056 19.149 14.730 1.00 97.12 452 GLY A CA 1
ATOM 3418 C C . GLY A 1 452 ? 12.623 20.384 14.028 1.00 97.12 452 GLY A C 1
ATOM 3419 O O . GLY A 1 452 ? 12.343 21.511 14.441 1.00 97.12 452 GLY A O 1
ATOM 3420 N N . GLN A 1 453 ? 13.314 20.194 12.902 1.00 96.88 453 GLN A N 1
ATOM 3421 C CA . GLN A 1 453 ? 13.799 21.279 12.046 1.00 96.88 453 GLN A CA 1
ATOM 3422 C C . GLN A 1 453 ? 12.659 22.161 11.528 1.00 96.88 453 GLN A C 1
ATOM 3424 O O . GLN A 1 453 ? 12.796 23.385 11.517 1.00 96.88 453 GLN A O 1
ATOM 3429 N N . GLN A 1 454 ? 11.518 21.574 11.151 1.00 95.44 454 GLN A N 1
ATOM 3430 C CA . GLN A 1 454 ? 10.354 22.340 10.703 1.00 95.44 454 GLN A CA 1
ATOM 3431 C C . GLN A 1 454 ? 9.785 23.235 11.815 1.00 95.44 454 GLN A C 1
ATOM 3433 O O . GLN A 1 454 ? 9.437 24.389 11.560 1.00 95.44 454 GLN A O 1
ATOM 3438 N N . ILE A 1 455 ? 9.719 22.730 13.051 1.00 96.69 455 ILE A N 1
ATOM 3439 C CA . ILE A 1 455 ? 9.262 23.503 14.216 1.00 96.69 455 ILE A CA 1
ATOM 3440 C C . ILE A 1 455 ? 10.256 24.627 14.549 1.00 96.69 455 ILE A C 1
ATOM 3442 O O . ILE A 1 455 ? 9.838 25.762 14.769 1.00 96.69 455 ILE A O 1
ATOM 3446 N N . ILE A 1 456 ? 11.564 24.348 14.526 1.00 97.31 456 ILE A N 1
ATOM 3447 C CA . ILE A 1 456 ? 12.612 25.362 14.740 1.00 97.31 456 ILE A CA 1
ATOM 3448 C C . ILE A 1 456 ? 12.509 26.467 13.679 1.00 97.31 456 ILE A C 1
ATOM 3450 O O . ILE A 1 456 ? 12.510 27.655 14.009 1.00 97.31 456 ILE A O 1
ATOM 3454 N N . ALA A 1 457 ? 12.362 26.087 12.406 1.00 96.00 457 ALA A N 1
ATOM 3455 C CA . ALA A 1 457 ? 12.251 27.017 11.285 1.00 96.00 457 ALA A CA 1
ATOM 3456 C C . ALA A 1 457 ? 10.989 27.894 11.347 1.00 96.00 457 ALA A C 1
ATOM 3458 O O . ALA A 1 457 ? 11.006 29.017 10.843 1.00 96.00 457 ALA A O 1
ATOM 3459 N N . ALA A 1 458 ? 9.913 27.419 11.984 1.00 94.69 458 ALA A N 1
ATOM 3460 C CA . ALA A 1 458 ? 8.702 28.209 12.183 1.00 94.69 458 ALA A CA 1
ATOM 3461 C C . ALA A 1 458 ? 8.925 29.427 13.098 1.00 94.69 458 ALA A C 1
ATOM 3463 O O . ALA A 1 458 ? 8.182 30.404 12.998 1.00 94.69 458 ALA A O 1
ATOM 3464 N N . GLY A 1 459 ? 9.931 29.388 13.986 1.00 95.25 459 GLY A N 1
ATOM 3465 C CA . GLY A 1 459 ? 10.315 30.511 14.852 1.00 95.25 459 GLY A CA 1
ATOM 3466 C C . GLY A 1 459 ? 9.252 30.938 15.874 1.00 95.25 459 GLY A C 1
ATOM 3467 O O . GLY A 1 459 ? 9.332 32.034 16.430 1.00 95.25 459 GLY A O 1
ATOM 3468 N N . GLN A 1 460 ? 8.238 30.103 16.103 1.00 95.69 460 GLN A N 1
ATOM 3469 C CA . GLN A 1 460 ? 7.156 30.323 17.059 1.00 95.69 460 GLN A CA 1
ATOM 3470 C C . GLN A 1 460 ? 6.673 28.981 17.637 1.00 95.69 460 GLN A C 1
ATOM 3472 O O . GLN A 1 460 ? 6.903 27.939 17.021 1.00 95.69 460 GLN A O 1
ATOM 3477 N N . PRO A 1 461 ? 6.000 28.971 18.806 1.00 96.88 461 PRO A N 1
ATOM 3478 C CA . PRO A 1 461 ? 5.464 27.740 19.376 1.00 96.88 461 PRO A CA 1
ATOM 3479 C C . PRO A 1 461 ? 4.460 27.058 18.443 1.00 96.88 461 PRO A C 1
ATOM 3481 O O . PRO A 1 461 ? 3.626 27.722 17.822 1.00 96.88 461 PRO A O 1
ATOM 3484 N N . VAL A 1 462 ? 4.506 25.728 18.411 1.00 97.75 462 VAL A N 1
ATOM 3485 C CA . VAL A 1 462 ? 3.582 24.881 17.654 1.00 97.75 462 VAL A CA 1
ATOM 3486 C C . VAL A 1 462 ? 2.778 24.026 18.628 1.00 97.75 462 VAL A C 1
ATOM 3488 O O . VAL A 1 462 ? 3.340 23.285 19.434 1.00 97.75 462 VAL A O 1
ATOM 3491 N N . SER A 1 463 ? 1.454 24.101 18.546 1.00 97.50 463 SER A N 1
ATOM 3492 C CA . SER A 1 463 ? 0.544 23.183 19.227 1.00 97.50 463 SER A CA 1
ATOM 3493 C C . SER A 1 463 ? 0.351 21.925 18.386 1.00 97.50 463 SER A C 1
ATOM 3495 O O . SER A 1 463 ? -0.175 21.985 17.273 1.00 97.50 463 SER A O 1
ATOM 3497 N N . LEU A 1 464 ? 0.763 20.785 18.937 1.00 97.50 464 LEU A N 1
ATOM 3498 C CA . LEU A 1 464 ? 0.5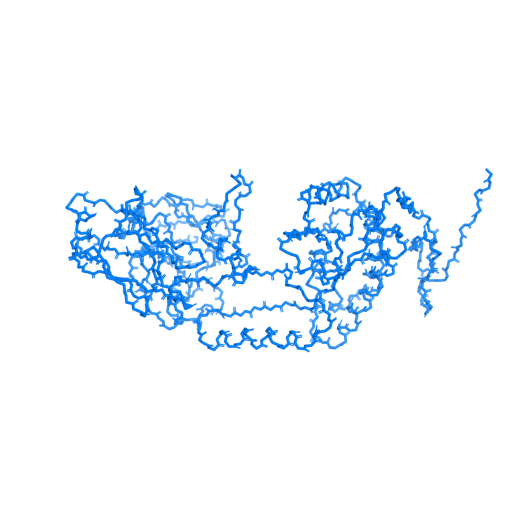53 19.463 18.361 1.00 97.50 464 LEU A CA 1
ATOM 3499 C C . LEU A 1 464 ? -0.613 18.782 19.084 1.00 97.50 464 LEU A C 1
ATOM 3501 O O . LEU A 1 464 ? -0.555 18.547 20.292 1.00 97.50 464 LEU A O 1
ATOM 3505 N N . MET A 1 465 ? -1.663 18.456 18.336 1.00 97.00 465 MET A N 1
ATOM 3506 C CA . MET A 1 465 ? -2.777 17.629 18.798 1.00 97.00 465 MET A CA 1
ATOM 3507 C C . MET A 1 465 ? -2.579 16.220 18.247 1.00 97.00 465 MET A C 1
ATOM 3509 O O . MET A 1 465 ? -2.773 15.977 17.055 1.00 97.00 465 MET A O 1
ATOM 3513 N N . LEU A 1 466 ? -2.149 15.312 19.115 1.00 97.25 466 LEU A N 1
ATOM 3514 C CA . LEU A 1 466 ? -1.959 13.901 18.813 1.00 97.25 466 LEU A CA 1
ATOM 3515 C C . LEU A 1 466 ? -3.321 13.220 18.922 1.00 97.25 466 LEU A C 1
ATOM 3517 O O . LEU A 1 466 ? -3.930 13.225 19.992 1.00 97.25 466 LEU A O 1
ATOM 3521 N N . GLU A 1 467 ? -3.805 12.656 17.823 1.00 95.94 467 GLU A N 1
ATOM 3522 C CA . GLU A 1 467 ? -5.085 11.952 17.764 1.00 95.94 467 GLU A CA 1
ATOM 3523 C C . GLU A 1 467 ? -4.877 10.446 17.833 1.00 95.94 467 GLU A C 1
ATOM 3525 O O . GLU A 1 467 ? -3.963 9.909 17.205 1.00 95.94 467 GLU A O 1
ATOM 3530 N N . PHE A 1 468 ? -5.766 9.759 18.547 1.00 95.69 468 PHE A N 1
ATOM 3531 C CA . PHE A 1 468 ? -5.757 8.307 18.699 1.00 95.69 468 PHE A CA 1
ATOM 3532 C C . PHE A 1 468 ? -7.106 7.715 18.284 1.00 95.69 468 PHE A C 1
ATOM 3534 O O . PHE A 1 468 ? -8.099 8.427 18.152 1.00 95.69 468 PHE A O 1
ATOM 3541 N N . TYR A 1 469 ? -7.154 6.400 18.066 1.00 94.81 469 TYR A N 1
ATOM 3542 C CA . TYR A 1 469 ? -8.394 5.701 17.715 1.00 94.81 469 TYR A CA 1
ATOM 3543 C C . TYR A 1 469 ? -9.220 5.321 18.962 1.00 94.81 469 TYR A C 1
ATOM 3545 O O . TYR A 1 469 ? -8.619 4.923 19.966 1.00 94.81 469 TYR A O 1
ATOM 3553 N N . PRO A 1 470 ? -10.567 5.387 18.917 1.00 95.06 470 PRO A N 1
ATOM 3554 C CA . PRO A 1 470 ? -11.395 5.865 17.810 1.00 95.06 470 PRO A CA 1
ATOM 3555 C C . PRO A 1 470 ? -11.237 7.367 17.608 1.00 95.06 470 PRO A C 1
ATOM 3557 O O . PRO A 1 470 ? -10.976 8.112 18.552 1.00 95.06 470 PRO A O 1
ATOM 3560 N N . ARG A 1 471 ? -11.398 7.788 16.355 1.00 93.06 471 ARG A N 1
ATOM 3561 C CA . ARG A 1 471 ? -11.067 9.136 15.929 1.00 93.06 471 ARG A CA 1
ATOM 3562 C C . ARG A 1 471 ? -12.328 9.969 15.746 1.00 93.06 471 ARG A C 1
ATOM 3564 O O . ARG A 1 471 ? -13.112 9.712 14.838 1.00 93.06 471 ARG A O 1
ATOM 3571 N N . SER A 1 472 ? -12.456 11.013 16.551 1.00 93.25 472 SER A N 1
ATOM 3572 C CA . SER A 1 472 ? -13.458 12.068 16.395 1.00 93.25 472 SER A CA 1
ATOM 3573 C C . SER A 1 472 ? -12.786 13.415 16.620 1.00 93.25 472 SER A C 1
ATOM 3575 O O . SER A 1 472 ? -11.840 13.520 17.401 1.00 93.25 472 SER A O 1
ATOM 3577 N N . VAL A 1 473 ? -13.234 14.457 15.919 1.00 91.25 473 VAL A N 1
ATOM 3578 C CA . VAL A 1 473 ? -12.613 15.786 15.999 1.00 91.25 473 VAL A CA 1
ATOM 3579 C C . VAL A 1 473 ? -12.613 16.290 17.447 1.00 91.25 473 VAL A C 1
ATOM 3581 O O . VAL A 1 473 ? -13.661 16.588 18.011 1.00 91.25 473 VAL A O 1
ATOM 3584 N N . GLY A 1 474 ? -11.416 16.417 18.027 1.00 88.31 474 GLY A N 1
ATOM 3585 C CA . GLY A 1 474 ? -11.210 16.927 19.385 1.00 88.31 474 GLY A CA 1
ATOM 3586 C C . GLY A 1 474 ? -11.418 15.907 20.510 1.00 88.31 474 GLY A C 1
ATOM 3587 O O . GLY A 1 474 ? -11.266 16.272 21.674 1.00 88.31 474 GLY A O 1
ATOM 3588 N N . GLU A 1 475 ? -11.719 14.647 20.198 1.00 93.44 475 GLU A N 1
ATOM 3589 C CA . GLU A 1 475 ? -11.875 13.579 21.190 1.00 93.44 475 GLU A CA 1
ATOM 3590 C C . GLU A 1 475 ? -10.707 12.595 21.137 1.00 93.44 475 GLU A C 1
ATOM 3592 O O . GLU A 1 475 ? -10.094 12.402 20.090 1.00 93.44 475 GLU A O 1
ATOM 3597 N N . ASN A 1 476 ? -10.423 11.944 22.272 1.00 95.62 476 ASN A N 1
ATOM 3598 C CA . ASN A 1 476 ? -9.345 10.959 22.386 1.00 95.62 476 ASN A CA 1
ATOM 3599 C C . ASN A 1 476 ? -7.990 11.506 21.890 1.00 95.62 476 ASN A C 1
ATOM 3601 O O . ASN A 1 476 ? -7.273 10.866 21.119 1.00 95.62 476 ASN A O 1
ATOM 3605 N N . VAL A 1 477 ? -7.672 12.733 22.314 1.00 96.81 477 VAL A N 1
ATOM 3606 C CA . VAL A 1 477 ? -6.473 13.469 21.902 1.00 96.81 477 VAL A CA 1
ATOM 3607 C C . VAL A 1 477 ? -5.565 13.799 23.078 1.00 96.81 477 VAL A C 1
ATOM 3609 O O . VAL A 1 477 ? -6.029 14.009 24.200 1.00 96.81 477 VAL A O 1
ATOM 3612 N N . VAL A 1 478 ? -4.274 13.937 22.790 1.00 97.56 478 VAL A N 1
ATOM 3613 C CA . VAL A 1 478 ? -3.283 14.526 23.696 1.00 97.56 478 VAL A CA 1
ATOM 3614 C C . VAL A 1 478 ? -2.720 15.783 23.046 1.00 97.56 478 VAL A C 1
ATOM 3616 O O . VAL A 1 478 ? -2.271 15.747 21.905 1.00 97.56 478 VAL A O 1
ATOM 3619 N N . ASN A 1 479 ? -2.745 16.903 23.767 1.00 97.38 479 ASN A N 1
ATOM 3620 C CA . ASN A 1 479 ? -2.197 18.170 23.285 1.00 97.38 479 ASN A CA 1
ATOM 3621 C C . ASN A 1 479 ? -0.850 18.450 23.949 1.00 97.38 479 ASN A C 1
ATOM 3623 O O . ASN A 1 479 ? -0.749 18.422 25.177 1.00 97.38 479 ASN A O 1
ATOM 3627 N N . ILE A 1 480 ? 0.153 18.777 23.139 1.00 97.94 480 ILE A N 1
ATOM 3628 C CA . ILE A 1 480 ? 1.455 19.262 23.598 1.00 97.94 480 ILE A CA 1
ATOM 3629 C C . ILE A 1 480 ? 1.832 20.533 22.834 1.00 97.94 480 ILE A C 1
ATOM 3631 O O . ILE A 1 480 ? 1.425 20.729 21.690 1.00 97.94 480 ILE A O 1
ATOM 3635 N N . THR A 1 481 ? 2.635 21.391 23.455 1.00 98.25 481 THR A N 1
ATOM 3636 C CA . THR A 1 481 ? 3.231 22.557 22.793 1.00 98.25 481 THR A CA 1
ATOM 3637 C C . THR A 1 481 ? 4.726 22.335 22.627 1.00 98.25 481 THR A C 1
ATOM 3639 O O . THR A 1 481 ? 5.416 22.022 23.595 1.00 98.25 481 THR A O 1
ATOM 3642 N N . VAL A 1 482 ? 5.241 22.528 21.417 1.00 98.12 482 VAL A N 1
ATOM 3643 C CA . VAL A 1 482 ? 6.672 22.431 21.125 1.00 98.12 482 VAL A CA 1
ATOM 3644 C C . VAL A 1 482 ? 7.201 23.816 20.770 1.00 98.12 482 VAL A C 1
ATOM 3646 O O . VAL A 1 482 ? 6.658 24.498 19.902 1.00 98.12 482 VAL A O 1
ATOM 3649 N N . HIS A 1 483 ? 8.233 24.252 21.483 1.00 97.31 483 HIS A N 1
ATOM 3650 C CA . HIS A 1 483 ? 8.891 25.540 21.284 1.00 97.31 483 HIS A CA 1
ATOM 3651 C C . HIS A 1 483 ? 10.103 25.384 20.361 1.00 97.31 483 HIS A C 1
ATOM 3653 O O . HIS A 1 483 ? 10.820 24.391 20.478 1.00 97.31 483 HIS A O 1
ATOM 3659 N N . SER A 1 484 ? 10.314 26.363 19.476 1.00 89.62 484 SER A N 1
ATOM 3660 C CA . SER A 1 484 ? 11.498 26.482 18.611 1.00 89.62 484 SER A CA 1
ATOM 3661 C C . SER A 1 484 ? 12.796 26.636 19.389 1.00 89.62 484 SER A C 1
ATOM 3663 O O . SER A 1 484 ? 12.751 27.358 20.418 1.00 89.62 484 SER A O 1
#

Sequence (484 aa):
MSAVYNFLIGGGLNYTGKIACNSGETCVFANDYWYQCQTALIPTCTTSFAPITASDAFAALTPGIRVLVTWFGHISVDSSPWTIDSTWLDRVEAVVDQVLDRGFYAIINVHHDSQLWANLATSGANHTLIEEKFKSIWTQVGVKLGCKSSKLLFESINEPAGSTESEAVELNALNDIFLDAINIAGGFNPQRTHLFFGDWGTTIWGSDDDKAALDLDFSLFHDNFTSIPTFIGEWDATPAADLLDCSTHTWYDETVIDILINAAADTVNSLPESTTDLSATSQSGSAYLFHAIGAPVTDQSVSYILNGNTLASIKNSAGTSLTTSQFTFSSGGVLTLSMAYLSPFYDASSTAGIKDTLTLQFSKGADLSLQIVQYGTPTIGATSYTAQATDMEIPISYAGLAKGATVRAVLADGTYLTNAWTTSSGPLQQGRWTQGNYGFDSSNFIIYDSGGQQIIAAGQPVSLMLEFYPRSVGENVVNITVHS

Organism: NCBI:txid342668

InterPro domains:
  IPR000254 Cellulose-binding domain [PF00734] (11-34)
  IPR000254 Cellulose-binding domain [SM00236] (11-38)
  IPR001547 Glycoside hydrolase, family 5 [PF00150] (65-201)
  IPR005102 Carbohydrate binding X2 domain [PF03442] (284-372)
  IPR013783 Immunoglobulin-like fold [G3DSA:2.60.40.10] (283-381)
  IPR014756 Immunoglobulin E-set [SSF81296] (296-380)
  IPR017853 Glycoside hydrolase superfamily [SSF51445] (65-264)
  IPR035971 Cellulose-binding domain superfamily [SSF57180] (11-37)
  IPR050386 Glycosyl Hydrolase 5 (Cellulase A) [PTHR31297] (65-215)

Foldseek 3Di:
DDPDDWDKDFDADPDPDDPDDPQQWDFWCPDRTTTTTDGDPQDDAPDDADFDAPCRLQVDLAAADEDEDAQPVQQPDLGIPSHGNVVSLVVVVVVCCVQVVVVHAYEYEHECCLVVQLAPVDVPRPLVSNLNNLLSVLLVSLLSCQNPYLSYEYEYYYAHDDDDPVVVVSLVVSVVSSLSSNSSSDRCSVSHHYHYDDHDDDFQDDDPVRVVVVVVVVVVVCVVQVPHDDDDSDDDPDPPDDQADPVVRDGPDVQVVQQVSCVSVVWDDKAWDWDPDQQDQFIDIQQEDEDEAPDDQAWGKGFIRQRPKAWDFKAKPVRHTDDPVQWDADPRGMIIGGSVNCVVCHDPPHFWEFSIKMWIDIPITGIGIYTYTYFDAKDFPDQEEEFDLAKDWTFIGGGIDQAWDFKAKAFPVRHALADPVLCPTHQQRRRTHDPVCWGGDSTTTMRGSNVSVSQVVVQGKMKIWTHHPRDGRPPSTDIHIYHD

pLDDT: mean 87.99, std 12.93, range [27.45, 98.62]

Secondary structure (DSSP, 8-state):
-------EEE-STT--S---PPTTEEEEEEETTEEEEEE-------S------HHHHHHSS--EEEE----TT-BSSSSTT-PBPHHHHHHHHHHHHHHHHTT-EEEE---THHHHT--TTSTT--HHHHHHHHHHHHHHHHHHHTTS-TTEEEES-SS----SHHHHHHHHHHHHHHHHHHHHH-TTGGGS-EE----------SSHHHHHHHHHHHHHHHHHTTTS--------SSTT---EETTTTEES-HHHHHHHHHHHTT-PPPEE-B---TT-SB--BTTEEEEETTPPP--EEEEEE-TT--EEEEE-TTSPBP-TTTEEE-TTSEEEE-HHHHGGGS-TTPPSEEEEEEEEEESSS--EEEEEEEE---EES-SEEE--SS-EEEEEE-SSSSSEEEEEEEETTS-BSS-GGGGGS-TTTTTBPPTTSEEE-SSEEEE-HHHHHHHHHHTS-EEEEEEEEEEETTEEEEEEEEE-

Radius of gyration: 28.77 Å; chains: 1; bounding box: 74×56×78 Å